Protein AF-A0A428KLB9-F1 (afdb_monomer)

Foldseek 3Di:
DDDDDDDDDDDDDDDPPPPPPPDDDDPDDPPPPPPPDAPQDPLQAKQAFDPALQNSCNQAQFKKWQFAFFPLADPPDPDPDDDFAPFKFAPDKDKFFAPDQDDQCQAQQNCVQPDQVPDDPVVNVVSVVLNVVSVCLRIDIGRADCKDWDFDDQDRHSRHTDTDIHHDRVVRHGWMKGFNAKWWFAPPDDLPDPDPVRTHHSVPHDDPVPDDLQQIKMWTFIQTPPPRGTMIGIDSGSNPPDPSITTPSSLVVCCVVAAQFKKFFPDQPPPDPQQQQWAFPPPRDGDHGGGPAIWHQNDWDFDRDRVDRGTFIWTWTDGPSTITTDGSNPCCCVPTMDTPVVVVVVVVVVVVVVVVVVVVVVVVVVVVVVVLVVQLVVLCVVPNDVLSNCQSVLHDDFFDFPVSNCSSPNAAPDKDWDDDVPWIWIWGHRDPFWIFIDIPRTTHDTTD

Radius of gyration: 44.48 Å; Cα contacts (8 Å, |Δi|>4): 722; chains: 1; bounding box: 132×69×136 Å

Solvent-accessible surface area (backbone atoms only — not comparable to full-atom values): 25918 Å² total; per-residue (Å²): 131,85,86,79,92,85,89,82,83,88,77,92,75,88,76,79,79,76,80,72,77,80,84,81,86,74,94,66,84,79,81,77,72,84,76,74,75,63,62,84,67,82,38,85,55,66,64,58,64,69,95,47,78,61,59,59,57,39,52,50,73,41,44,31,34,29,49,37,73,17,83,60,35,62,75,94,61,91,65,87,75,74,81,54,40,78,40,44,27,36,88,62,76,44,81,46,72,46,70,84,72,64,63,66,77,74,15,50,61,51,49,71,69,60,62,75,91,74,54,55,74,67,60,49,50,52,54,53,52,52,51,61,56,56,75,44,62,40,53,46,78,42,35,44,35,75,64,41,66,46,78,72,48,62,43,61,50,81,45,49,68,44,63,52,68,14,17,52,53,84,81,48,47,69,40,44,30,33,29,72,42,66,25,30,44,41,86,87,49,61,89,84,62,80,59,78,83,47,47,40,56,45,88,74,63,78,69,60,96,84,59,60,67,51,63,33,26,33,38,35,35,28,33,34,68,89,79,64,48,64,32,35,42,54,38,76,25,37,63,67,45,37,80,62,48,40,34,44,60,22,55,55,43,52,41,73,72,35,48,81,30,48,31,26,48,72,53,81,84,73,83,48,73,82,47,60,67,29,49,24,74,80,78,66,45,79,38,61,79,54,59,84,47,66,28,34,22,74,42,68,51,73,40,74,28,58,88,35,69,41,44,45,47,27,38,31,35,34,46,87,92,44,32,36,70,45,61,58,86,75,47,56,62,76,76,45,40,40,45,49,69,58,52,54,49,52,52,54,51,52,50,52,53,50,55,48,52,52,51,54,48,53,50,50,51,51,50,52,50,51,50,51,54,49,49,31,50,52,30,25,72,76,56,36,72,69,56,6,49,36,25,53,70,51,41,78,56,79,71,35,38,60,68,53,41,34,68,21,72,44,80,58,81,44,74,53,77,50,78,53,98,96,46,40,40,36,40,35,32,69,56,98,71,30,38,42,33,26,50,74,60,27,28,71,47,79,42,116

Sequence (448 aa):
MKKVLLILIALLNVGLMSLHAQIVVRENAVIERAISKPRQFDSLSNITLQRNLVDYKKYIGYKLFYLPKAKNYKPQFKSQNKEVIDFLFSKQTASITKGSKMPFEKTMSAQAFGNLKGLNPLHLAQYNEQRKLYEKVDKTQTNIYLPYFYHERTDEVDGRISGAIGTMPDSVFGKYFTILDIQGKDPQASYDDKSLDNYKSLESIDLNNGNDWQVLGLKLTLRNESNKDTLYWVVNQARSIGAPFFLVPYFEKQRSLYVNKNIMLKSNDVSVPQLENLIDVNTGAITKIKYGEVWTCSDISFVDSKDSYYLNGFYFLKNGDREVKLELNNGLVQDYFMLESDYKKQQAENKKKEEQRQKEQQEQEKKARQESVKFRSDCIAQWGQKMGSYIADGKVMLGMNKQMCTAAWGSPIAVNRTTVKGLTAEQWVYGWGTYLYFGNGTLNAIQD

Mean predicted aligned error: 13.16 Å

Organism: NCBI:txid334424

Secondary structure (DSSP, 8-state):
-----------------------PPPSS-------PPPPPP---S-S---SSGGGGGGGTTPEEEEPPBPSS---SS-------B-SEEEEEEEEEEPS-PPPGGGSHHHHTT--GGG--HHHHHHHHHHHHHHTTTTEEEEEESSEEEEEEEE-TTT-PEEEEEEE-GGGTTT-EEEEEEEEEEPTTS-TT---GGGEEEGGG----TT--GGGS-EEEEEEETTT--EEEEEES-GGG--TTEEEHHHHHHHHHHHTT-EEEES-S----HHHHSEEBTTT--EE-PPTT--EEEEEEEEE--SS-SB-EEEEEEEETTEEEEEETTSSHHHHHEEEHHHHHHHHHHHHHHHHHHHHHHHHHHHHHHHHHHHHHHHHHHHHHHHHHHHHHTT---TT-BHHHHHHHH-S-SEEEEEEETTEEEEEEEEETTEEEEEETTEEEEEE-

pLDDT: mean 86.33, std 15.49, range [29.78, 98.19]

Structure (mmCIF, N/CA/C/O backbone):
data_AF-A0A428KLB9-F1
#
_entry.id   AF-A0A428KLB9-F1
#
loop_
_atom_site.group_PDB
_atom_site.id
_atom_site.type_symbol
_atom_site.label_atom_id
_atom_site.label_alt_id
_atom_site.label_comp_id
_atom_site.label_asym_id
_atom_site.label_entity_id
_atom_site.label_seq_id
_atom_site.pdbx_PDB_ins_code
_atom_site.Cartn_x
_atom_site.Cartn_y
_atom_site.Cartn_z
_atom_site.occupancy
_atom_site.B_iso_or_equiv
_atom_site.auth_seq_id
_atom_site.auth_comp_id
_atom_site.auth_asym_id
_atom_site.auth_atom_id
_atom_site.pdbx_PDB_model_num
ATOM 1 N N . MET A 1 1 ? 86.973 -23.658 17.625 1.00 39.16 1 MET A N 1
ATOM 2 C CA . MET A 1 1 ? 86.028 -22.536 17.823 1.00 39.16 1 MET A CA 1
ATOM 3 C C . MET A 1 1 ? 84.702 -23.116 18.305 1.00 39.16 1 MET A C 1
ATOM 5 O O . MET A 1 1 ? 84.372 -24.218 17.898 1.00 39.16 1 MET A O 1
ATOM 9 N N . LYS A 1 2 ? 84.089 -22.442 19.288 1.00 31.70 2 LYS A N 1
ATOM 10 C CA . LYS A 1 2 ? 83.033 -22.858 20.251 1.00 31.70 2 LYS A CA 1
ATOM 11 C C . LYS A 1 2 ? 81.955 -23.803 19.662 1.00 31.70 2 LYS A C 1
ATOM 13 O O . LYS A 1 2 ? 81.466 -23.523 18.579 1.00 31.70 2 LYS A O 1
ATOM 18 N N . LYS A 1 3 ? 81.702 -24.996 20.240 1.00 35.50 3 LYS A N 1
ATOM 19 C CA . LYS A 1 3 ? 80.874 -25.324 21.446 1.00 35.50 3 LYS A CA 1
ATOM 20 C C . LYS A 1 3 ? 79.413 -24.834 21.302 1.00 35.50 3 LYS A C 1
ATOM 22 O O . LYS A 1 3 ? 79.244 -23.700 20.897 1.00 35.50 3 LYS A O 1
ATOM 27 N N . VAL A 1 4 ? 78.325 -25.510 21.687 1.00 35.28 4 VAL A N 1
ATOM 28 C CA . VAL A 1 4 ? 78.037 -26.793 22.356 1.00 35.28 4 VAL A CA 1
ATOM 29 C C . VAL A 1 4 ? 76.514 -27.042 22.225 1.00 35.28 4 VAL A C 1
ATOM 31 O O . VAL A 1 4 ? 75.730 -26.102 22.161 1.00 35.28 4 VAL A O 1
ATOM 34 N N . LEU A 1 5 ? 76.163 -28.326 22.189 1.00 34.72 5 LEU A N 1
ATOM 35 C CA . LEU A 1 5 ? 74.910 -29.026 22.515 1.00 34.72 5 LEU A CA 1
ATOM 36 C C . LEU A 1 5 ? 73.988 -28.378 23.590 1.00 34.72 5 LEU A C 1
ATOM 38 O O . LEU A 1 5 ? 74.495 -27.960 24.622 1.00 34.72 5 LEU A O 1
ATOM 42 N N . LEU A 1 6 ? 72.655 -28.418 23.416 1.00 31.17 6 LEU A N 1
ATOM 43 C CA . LEU A 1 6 ? 71.660 -29.106 24.285 1.00 31.17 6 LEU A CA 1
ATOM 44 C C . LEU A 1 6 ? 70.235 -28.527 24.174 1.00 31.17 6 LEU A C 1
ATOM 46 O O . LEU A 1 6 ? 70.003 -27.324 24.191 1.00 31.17 6 LEU A O 1
ATOM 50 N N . ILE A 1 7 ? 69.295 -29.466 24.110 1.00 42.59 7 ILE A N 1
ATOM 51 C CA . ILE A 1 7 ? 67.833 -29.351 24.165 1.00 42.59 7 ILE A CA 1
ATOM 52 C C . ILE A 1 7 ? 67.384 -29.071 25.611 1.00 42.59 7 ILE A C 1
ATOM 54 O O . ILE A 1 7 ? 67.919 -29.726 26.500 1.00 42.59 7 ILE A O 1
ATOM 58 N N . LEU A 1 8 ? 66.365 -28.218 25.835 1.00 29.78 8 LEU A N 1
ATOM 59 C CA . LEU A 1 8 ? 65.253 -28.470 26.782 1.00 29.78 8 LEU A CA 1
ATOM 60 C C . LEU A 1 8 ? 64.141 -27.380 26.744 1.00 29.78 8 LEU A C 1
ATOM 62 O O . LEU A 1 8 ? 64.402 -26.205 26.958 1.00 29.78 8 LEU A O 1
ATOM 66 N N . ILE A 1 9 ? 62.908 -27.849 26.507 1.00 34.41 9 ILE A N 1
ATOM 67 C CA . ILE A 1 9 ? 61.607 -27.560 27.163 1.00 34.41 9 ILE A CA 1
ATOM 68 C C . ILE A 1 9 ? 61.079 -26.107 27.313 1.00 34.41 9 ILE A C 1
ATOM 70 O O . ILE A 1 9 ? 61.600 -25.291 28.058 1.00 34.41 9 ILE A O 1
ATOM 74 N N . ALA A 1 10 ? 59.926 -25.907 26.651 1.00 39.59 10 ALA A N 1
ATOM 75 C CA . ALA A 1 10 ? 58.714 -25.135 26.974 1.00 39.59 10 ALA A CA 1
ATOM 76 C C . ALA A 1 10 ? 58.768 -23.927 27.929 1.00 39.59 10 ALA A C 1
ATOM 78 O O . ALA A 1 10 ? 59.089 -24.071 29.100 1.00 39.59 10 ALA A O 1
ATOM 79 N N . LEU A 1 11 ? 58.192 -22.806 27.469 1.00 34.50 11 LEU A N 1
ATOM 80 C CA . LEU A 1 11 ? 57.274 -21.966 28.249 1.00 34.50 11 LEU A CA 1
ATOM 81 C C . LEU A 1 11 ? 56.401 -21.129 27.297 1.00 34.50 11 LEU A C 1
ATOM 83 O O . LEU A 1 11 ? 56.903 -20.385 26.455 1.00 34.50 11 LEU A O 1
ATOM 87 N N . LEU A 1 12 ? 55.081 -21.282 27.440 1.00 39.97 12 LEU A N 1
ATOM 88 C CA . LEU A 1 12 ? 54.068 -20.362 26.929 1.00 39.97 12 LEU A CA 1
ATOM 89 C C . LEU A 1 12 ? 54.429 -18.927 27.331 1.00 39.97 12 LEU A C 1
ATOM 91 O O . LEU A 1 12 ? 54.597 -18.652 28.516 1.00 39.97 12 LEU A O 1
ATOM 95 N N . ASN A 1 13 ? 54.413 -17.999 26.378 1.00 36.53 13 ASN A N 1
ATOM 96 C CA . ASN A 1 13 ? 54.058 -16.617 26.673 1.00 36.53 13 ASN A CA 1
ATOM 97 C C . ASN A 1 13 ? 53.230 -16.049 25.523 1.00 36.53 13 ASN A C 1
ATOM 99 O O . ASN A 1 13 ? 53.728 -15.696 24.456 1.00 36.53 13 ASN A O 1
ATOM 103 N N . VAL A 1 14 ? 51.924 -16.013 25.778 1.00 39.66 14 VAL A N 1
ATOM 104 C CA . VAL A 1 14 ? 50.926 -15.256 25.033 1.00 39.66 14 VAL A CA 1
ATOM 105 C C . VAL A 1 14 ? 51.262 -13.777 25.219 1.00 39.66 14 VAL A C 1
ATOM 107 O O . VAL A 1 14 ? 50.916 -13.169 26.226 1.00 39.66 14 VAL A O 1
ATOM 110 N N . GLY A 1 15 ? 51.976 -13.199 24.257 1.00 37.66 15 GLY A N 1
ATOM 111 C CA . GLY A 1 15 ? 52.127 -11.755 24.145 1.00 37.66 15 GLY A CA 1
ATOM 112 C C . GLY A 1 15 ? 50.876 -11.172 23.501 1.00 37.66 15 GLY A C 1
ATOM 113 O O . GLY A 1 15 ? 50.785 -11.117 22.276 1.00 37.66 15 GLY A O 1
ATOM 114 N N . LEU A 1 16 ? 49.907 -10.762 24.323 1.00 38.34 16 LEU A N 1
ATOM 115 C CA . LEU A 1 16 ? 48.816 -9.884 23.908 1.00 38.34 16 LEU A CA 1
ATOM 116 C C . LEU A 1 16 ? 49.411 -8.617 23.275 1.00 38.34 16 LEU A C 1
ATOM 118 O O . LEU A 1 16 ? 49.907 -7.743 23.983 1.00 38.34 16 LEU A O 1
ATOM 122 N N . MET A 1 17 ? 49.333 -8.486 21.950 1.00 40.19 17 MET A N 1
ATOM 123 C CA . MET A 1 17 ? 49.441 -7.174 21.320 1.00 40.19 17 MET A CA 1
ATOM 124 C C . MET A 1 17 ? 48.123 -6.446 21.571 1.00 40.19 17 MET A C 1
ATOM 126 O O . MET A 1 17 ? 47.130 -6.653 20.874 1.00 40.19 17 MET A O 1
ATOM 130 N N . SER A 1 18 ? 48.095 -5.624 22.615 1.00 46.09 18 SER A N 1
ATOM 131 C CA . SER A 1 18 ? 47.037 -4.647 22.816 1.00 46.09 18 SER A CA 1
ATOM 132 C C . SER A 1 18 ? 47.069 -3.651 21.656 1.00 46.09 18 SER A C 1
ATOM 134 O O . SER A 1 18 ? 47.930 -2.773 21.570 1.00 46.09 18 SER A O 1
ATOM 136 N N . LEU A 1 19 ? 46.105 -3.804 20.747 1.00 43.16 19 LEU A N 1
ATOM 137 C CA . LEU A 1 19 ? 45.631 -2.739 19.869 1.00 43.16 19 LEU A CA 1
ATOM 138 C C . LEU A 1 19 ? 45.144 -1.598 20.768 1.00 43.16 19 LEU A C 1
ATOM 140 O O . LEU A 1 19 ? 43.981 -1.550 21.162 1.00 43.16 19 LEU A O 1
ATOM 144 N N . HIS A 1 20 ? 46.050 -0.704 21.153 1.00 42.38 20 HIS A N 1
ATOM 145 C CA . HIS A 1 20 ? 45.664 0.547 21.779 1.00 42.38 20 HIS A CA 1
ATOM 146 C C . HIS A 1 20 ? 44.926 1.356 20.715 1.00 42.38 20 HIS A C 1
ATOM 148 O O . HIS A 1 20 ? 45.526 1.823 19.747 1.00 42.38 20 HIS A O 1
ATOM 154 N N . ALA A 1 21 ? 43.608 1.474 20.870 1.00 38.72 21 ALA A N 1
ATOM 155 C CA . ALA A 1 21 ? 42.809 2.413 20.104 1.00 38.72 21 ALA A CA 1
ATOM 156 C C . ALA A 1 21 ? 43.386 3.814 20.341 1.00 38.72 21 ALA A C 1
ATOM 158 O O . ALA A 1 21 ? 43.350 4.333 21.456 1.00 38.72 21 ALA A O 1
ATOM 159 N N . GLN A 1 22 ? 43.977 4.403 19.306 1.00 49.06 22 GLN A N 1
ATOM 160 C CA . GLN A 1 22 ? 44.490 5.761 19.381 1.00 49.06 22 GLN A CA 1
ATOM 161 C C . GLN A 1 22 ? 43.284 6.706 19.471 1.00 49.06 22 GLN A C 1
ATOM 163 O O . GLN A 1 22 ? 42.486 6.800 18.538 1.00 49.06 22 GLN A O 1
ATOM 168 N N . ILE A 1 23 ? 43.108 7.359 20.621 1.00 45.25 23 ILE A N 1
ATOM 169 C CA . ILE A 1 23 ? 42.048 8.350 20.820 1.00 45.25 23 ILE A CA 1
ATOM 170 C C . ILE A 1 23 ? 42.456 9.613 20.058 1.00 45.25 23 ILE A C 1
ATOM 172 O O . ILE A 1 23 ? 43.438 10.264 20.406 1.00 45.25 23 ILE A O 1
ATOM 176 N N . VAL A 1 24 ? 41.707 9.954 19.009 1.00 52.72 24 VAL A N 1
ATOM 177 C CA . VAL A 1 24 ? 41.862 11.213 18.270 1.00 52.72 24 VAL A CA 1
ATOM 178 C C . VAL A 1 24 ? 40.862 12.221 18.830 1.00 52.72 24 VAL A C 1
ATOM 180 O O . VAL A 1 24 ? 39.653 12.014 18.733 1.00 52.72 24 VAL A O 1
ATOM 183 N N . VAL A 1 25 ? 41.358 13.319 19.401 1.00 53.34 25 VAL A N 1
ATOM 184 C CA . VAL A 1 25 ? 40.534 14.455 19.841 1.00 53.34 25 VAL A CA 1
ATOM 185 C C . VAL A 1 25 ? 40.348 15.403 18.653 1.00 53.34 25 VAL A C 1
ATOM 187 O O . VAL A 1 25 ? 41.323 15.782 18.010 1.00 53.34 25 VAL A O 1
ATOM 190 N N . ARG A 1 26 ? 39.100 15.763 18.323 1.00 53.84 26 ARG A N 1
ATOM 191 C CA . ARG A 1 26 ? 38.783 16.766 17.289 1.00 53.84 26 ARG A CA 1
ATOM 192 C C . ARG A 1 26 ? 38.510 18.120 17.948 1.00 53.84 26 ARG A C 1
ATOM 194 O O . ARG A 1 26 ? 37.741 18.175 18.899 1.00 53.84 26 ARG A O 1
ATOM 201 N N . GLU A 1 27 ? 39.081 19.195 17.404 1.00 52.00 27 GLU A N 1
ATOM 202 C CA . GLU A 1 27 ? 38.897 20.575 17.901 1.00 52.00 27 GLU A CA 1
ATOM 203 C C . GLU A 1 27 ? 37.608 21.255 17.404 1.00 52.00 27 GLU A C 1
ATOM 205 O O . GLU A 1 27 ? 37.205 22.286 17.936 1.00 52.00 27 GLU A O 1
ATOM 210 N N . ASN A 1 28 ? 36.916 20.672 16.420 1.00 46.84 28 ASN A N 1
ATOM 211 C CA . ASN A 1 28 ? 35.683 21.243 15.877 1.00 46.84 28 ASN A CA 1
ATOM 212 C C . ASN A 1 28 ? 34.444 20.601 16.508 1.00 46.84 28 ASN A C 1
ATOM 214 O O . ASN A 1 28 ? 34.331 19.372 16.546 1.00 46.84 28 ASN A O 1
ATOM 218 N N . ALA A 1 29 ? 33.489 21.435 16.930 1.00 46.44 29 ALA A N 1
ATOM 219 C CA . ALA A 1 29 ? 32.186 20.988 17.407 1.00 46.44 29 ALA A CA 1
ATOM 220 C C . ALA A 1 29 ? 31.483 20.154 16.325 1.00 46.44 29 ALA A C 1
ATOM 222 O O . ALA A 1 29 ? 31.222 20.627 15.215 1.00 46.44 29 ALA A O 1
ATOM 223 N N . VAL A 1 30 ? 31.177 18.898 16.649 1.00 40.97 30 VAL A N 1
ATOM 224 C CA . VAL A 1 30 ? 30.311 18.062 15.820 1.00 40.97 30 VAL A CA 1
ATOM 225 C C . VAL A 1 30 ? 28.909 18.648 15.935 1.00 40.97 30 VAL A C 1
ATOM 227 O O . VAL A 1 30 ? 28.274 18.555 16.982 1.00 40.97 30 VAL A O 1
ATOM 230 N N . ILE A 1 31 ? 28.418 19.274 14.865 1.00 45.38 31 ILE A N 1
ATOM 231 C CA . ILE A 1 31 ? 26.988 19.558 14.744 1.00 45.38 31 ILE A CA 1
ATOM 232 C C . ILE A 1 31 ? 26.317 18.204 14.503 1.00 45.38 31 ILE A C 1
ATOM 234 O O . ILE A 1 31 ? 26.186 17.755 13.363 1.00 45.38 31 ILE A O 1
ATOM 238 N N . GLU A 1 32 ? 25.945 17.515 15.580 1.00 38.75 32 GLU A N 1
ATOM 239 C CA . GLU A 1 32 ? 25.127 16.309 15.510 1.00 38.75 32 GLU A CA 1
ATOM 240 C C . GLU A 1 32 ? 23.729 16.711 15.032 1.00 38.75 32 GLU A C 1
ATOM 242 O O . GLU A 1 32 ? 22.836 17.038 15.813 1.00 38.75 32 GLU A O 1
ATOM 247 N N . ARG A 1 33 ? 23.517 16.719 13.711 1.00 45.81 33 ARG A N 1
ATOM 248 C CA . ARG A 1 33 ? 22.153 16.662 13.182 1.00 45.81 33 ARG A CA 1
ATOM 249 C C . ARG A 1 33 ? 21.568 15.342 13.667 1.00 45.81 33 ARG A C 1
ATOM 251 O O . ARG A 1 33 ? 22.125 14.291 13.363 1.00 45.81 33 ARG A O 1
ATOM 258 N N . ALA A 1 34 ? 20.475 15.395 14.424 1.00 33.78 34 ALA A N 1
ATOM 259 C CA . ALA A 1 34 ? 19.788 14.205 14.906 1.00 33.78 34 ALA A CA 1
ATOM 260 C C . ALA A 1 34 ? 19.385 13.323 13.712 1.00 33.78 34 ALA A C 1
ATOM 262 O O . ALA A 1 34 ? 18.406 13.597 13.019 1.00 33.78 34 ALA A O 1
ATOM 263 N N . ILE A 1 35 ? 20.161 12.271 13.444 1.00 43.59 35 ILE A N 1
ATOM 264 C CA . ILE A 1 35 ? 19.816 11.265 12.443 1.00 43.59 35 ILE A CA 1
ATOM 265 C C . ILE A 1 35 ? 18.713 10.422 13.074 1.00 43.59 35 ILE A C 1
ATOM 267 O O . ILE A 1 35 ? 18.973 9.551 13.905 1.00 43.59 35 ILE A O 1
ATOM 271 N N . SER A 1 36 ? 17.457 10.699 12.723 1.00 47.25 36 SER A N 1
ATOM 272 C CA . SER A 1 36 ? 16.347 9.866 13.171 1.00 47.25 36 SER A CA 1
ATOM 273 C C . SER A 1 36 ? 16.550 8.452 12.633 1.00 47.25 36 SER A C 1
ATOM 275 O O . SER A 1 36 ? 16.559 8.247 11.416 1.00 47.25 36 SER A O 1
ATOM 277 N N . LYS A 1 37 ? 16.699 7.466 13.525 1.00 43.16 37 LYS A N 1
ATOM 278 C CA . LYS A 1 37 ? 16.684 6.053 13.134 1.00 43.16 37 LYS A CA 1
ATOM 279 C C . LYS A 1 37 ? 15.385 5.802 12.357 1.00 43.16 37 LYS A C 1
ATOM 281 O O . LYS A 1 37 ? 14.318 6.120 12.893 1.00 43.16 37 LYS A O 1
ATOM 286 N N . PRO A 1 38 ? 15.439 5.272 11.121 1.00 53.47 38 PRO A N 1
ATOM 287 C CA . PRO A 1 38 ? 14.228 5.017 10.357 1.00 53.47 38 PRO A CA 1
ATOM 288 C C . PRO A 1 38 ? 13.305 4.119 11.183 1.00 53.47 38 PRO A C 1
ATOM 290 O O . PRO A 1 38 ? 13.749 3.119 11.759 1.00 53.47 38 PRO A O 1
ATOM 293 N N . ARG A 1 39 ? 12.031 4.516 11.302 1.00 57.22 39 ARG A N 1
ATOM 294 C CA . ARG A 1 39 ? 11.020 3.722 12.011 1.00 57.22 39 ARG A CA 1
ATOM 295 C C . ARG A 1 39 ? 11.004 2.319 11.409 1.00 57.22 39 ARG A C 1
ATOM 297 O O . ARG A 1 39 ? 11.022 2.180 10.187 1.00 57.22 39 ARG A O 1
ATOM 304 N N . GLN A 1 40 ? 10.971 1.294 12.261 1.00 62.00 40 GLN A N 1
ATOM 305 C CA . GLN A 1 40 ? 10.841 -0.086 11.803 1.00 62.00 40 GLN A CA 1
ATOM 306 C C . GLN A 1 40 ? 9.573 -0.194 10.952 1.00 62.00 40 GLN A C 1
ATOM 308 O O . GLN A 1 40 ? 8.485 0.168 11.397 1.00 62.00 40 GLN A O 1
ATOM 313 N N . PHE A 1 41 ? 9.733 -0.623 9.705 1.00 71.00 41 PHE A N 1
ATOM 314 C CA . PHE A 1 41 ? 8.637 -0.696 8.758 1.00 71.00 41 PHE A CA 1
ATOM 315 C C . PHE A 1 41 ? 7.715 -1.871 9.112 1.00 71.00 41 PHE A C 1
ATOM 317 O O . PHE A 1 41 ? 8.123 -3.031 9.079 1.00 71.00 41 PHE A O 1
ATOM 324 N N . ASP A 1 42 ? 6.464 -1.569 9.453 1.00 70.19 42 ASP A N 1
ATOM 325 C CA . ASP A 1 42 ? 5.454 -2.548 9.881 1.00 70.19 42 ASP A CA 1
ATOM 326 C C . ASP A 1 42 ? 4.889 -3.408 8.735 1.00 70.19 42 ASP A C 1
ATOM 328 O O . ASP A 1 42 ? 4.131 -4.350 8.978 1.00 70.19 42 ASP A O 1
ATOM 332 N N . SER A 1 43 ? 5.288 -3.116 7.490 1.00 77.81 43 SER A N 1
ATOM 333 C CA . SER A 1 43 ? 4.827 -3.800 6.279 1.00 77.81 43 SER A CA 1
ATOM 334 C C . SER A 1 43 ? 3.305 -3.812 6.127 1.00 77.81 43 SER A C 1
ATOM 336 O O . SER A 1 43 ? 2.748 -4.741 5.546 1.00 77.81 43 SER A O 1
ATOM 338 N N . LEU A 1 44 ? 2.622 -2.780 6.638 1.00 77.50 44 LEU A N 1
ATOM 339 C CA . LEU A 1 44 ? 1.169 -2.624 6.505 1.00 77.50 44 LEU A CA 1
ATOM 340 C C . LEU A 1 44 ? 0.745 -1.866 5.243 1.00 77.50 44 LEU A C 1
ATOM 342 O O . LEU A 1 44 ? -0.440 -1.819 4.931 1.00 77.50 44 LEU A O 1
ATOM 346 N N . SER A 1 45 ? 1.695 -1.303 4.500 1.00 84.75 45 SER A N 1
ATOM 347 C CA . SER A 1 45 ? 1.459 -0.615 3.226 1.00 84.75 45 SER A CA 1
ATOM 348 C C . SER A 1 45 ? 2.460 -1.077 2.174 1.00 84.75 45 SER A C 1
ATOM 350 O O . SER A 1 45 ? 3.537 -1.565 2.507 1.00 84.75 45 SER A O 1
ATOM 352 N N . ASN A 1 46 ? 2.120 -0.916 0.898 1.00 89.62 46 ASN A N 1
ATOM 353 C CA . ASN A 1 46 ? 3.077 -1.082 -0.192 1.00 89.62 46 ASN A CA 1
ATOM 354 C C . ASN A 1 46 ? 4.124 0.067 -0.179 1.00 89.62 46 ASN A C 1
ATOM 356 O O . ASN A 1 46 ? 4.180 0.889 0.744 1.00 89.62 46 ASN A O 1
ATOM 360 N N . ILE A 1 47 ? 4.979 0.153 -1.199 1.00 90.56 47 ILE A N 1
ATOM 361 C CA . ILE A 1 47 ? 5.743 1.373 -1.465 1.00 90.56 47 ILE A CA 1
ATOM 362 C C . ILE A 1 47 ? 4.793 2.449 -2.011 1.00 90.56 47 ILE A C 1
ATOM 364 O O . ILE A 1 47 ? 4.187 2.275 -3.065 1.00 90.56 47 ILE A O 1
ATOM 368 N N . THR A 1 48 ? 4.603 3.530 -1.254 1.00 90.75 48 THR A N 1
ATOM 369 C CA . THR A 1 48 ? 3.641 4.600 -1.572 1.00 90.75 48 THR A CA 1
ATOM 370 C C . THR A 1 48 ? 4.232 5.967 -1.257 1.00 90.75 48 THR A C 1
ATOM 372 O O . THR A 1 48 ? 5.326 6.071 -0.693 1.00 90.75 48 THR A O 1
ATOM 375 N N . LEU A 1 49 ? 3.468 7.022 -1.538 1.00 92.00 49 LEU A N 1
ATOM 376 C CA . LEU A 1 49 ? 3.760 8.356 -1.035 1.00 92.00 49 LEU A CA 1
ATOM 377 C C . LEU A 1 49 ? 3.861 8.362 0.500 1.00 92.00 49 LEU A C 1
ATOM 379 O O . LEU A 1 49 ? 3.022 7.771 1.183 1.00 92.00 49 LEU A O 1
ATOM 383 N N . GLN A 1 50 ? 4.898 9.010 1.029 1.00 90.75 50 GLN A N 1
ATOM 384 C CA . GLN A 1 50 ? 5.129 9.147 2.470 1.00 90.75 50 GLN A CA 1
ATOM 385 C C . GLN A 1 50 ? 4.551 10.442 3.050 1.00 90.75 50 GLN A C 1
ATOM 387 O O . GLN A 1 50 ? 3.909 11.217 2.357 1.00 90.75 50 GLN A O 1
ATOM 392 N N . ARG A 1 51 ? 4.726 10.676 4.354 1.00 88.19 51 ARG A N 1
ATOM 393 C CA . ARG A 1 51 ? 4.395 11.979 4.958 1.00 88.19 51 ARG A CA 1
ATOM 394 C C . ARG A 1 51 ? 5.570 12.944 4.878 1.00 88.19 51 ARG A C 1
ATOM 396 O O . ARG A 1 51 ? 5.359 14.129 4.655 1.00 88.19 51 ARG A O 1
ATOM 403 N N . ASN A 1 52 ? 6.787 12.422 5.030 1.00 88.81 52 ASN A N 1
ATOM 404 C CA . ASN A 1 52 ? 8.025 13.178 4.909 1.00 88.81 52 ASN A CA 1
ATOM 405 C C . ASN A 1 52 ? 8.983 12.482 3.943 1.00 88.81 52 ASN A C 1
ATOM 407 O O . ASN A 1 52 ? 8.992 11.255 3.828 1.00 88.81 52 ASN A O 1
ATOM 411 N N . LEU A 1 53 ? 9.858 13.264 3.314 1.00 89.56 53 LEU A N 1
ATOM 412 C CA . LEU A 1 53 ? 10.854 12.762 2.370 1.00 89.56 53 LEU A CA 1
ATOM 413 C C . LEU A 1 53 ? 11.793 11.708 2.989 1.00 89.56 53 LEU A C 1
ATOM 415 O O . LEU A 1 53 ? 12.077 10.687 2.372 1.00 89.56 53 LEU A O 1
ATOM 419 N N . VAL A 1 54 ? 12.253 11.907 4.226 1.00 90.88 54 VAL A N 1
ATOM 420 C CA . VAL A 1 54 ? 13.191 10.975 4.885 1.00 90.88 54 VAL A CA 1
ATOM 421 C C . VAL A 1 54 ? 12.534 9.626 5.221 1.00 90.88 54 VAL A C 1
ATOM 423 O O . VAL A 1 54 ? 13.224 8.608 5.297 1.00 90.88 54 VAL A O 1
ATOM 426 N N . ASP A 1 55 ? 11.202 9.566 5.331 1.00 91.12 55 ASP A N 1
ATOM 427 C CA . ASP A 1 55 ? 10.480 8.337 5.690 1.00 91.12 55 ASP A CA 1
ATOM 428 C C . ASP A 1 55 ? 10.629 7.235 4.630 1.00 91.12 55 ASP A C 1
ATOM 430 O O . ASP A 1 55 ? 10.475 6.057 4.955 1.00 91.12 55 ASP A O 1
ATOM 434 N N . TYR A 1 56 ? 11.000 7.569 3.385 1.00 92.19 56 TYR A N 1
ATOM 435 C CA . TYR A 1 56 ? 11.315 6.564 2.364 1.00 92.19 56 TYR A CA 1
ATOM 436 C C . TYR A 1 56 ? 12.431 5.609 2.803 1.00 92.19 56 TYR A C 1
ATOM 438 O O . TYR A 1 56 ? 12.405 4.437 2.428 1.00 92.19 56 TYR A O 1
ATOM 446 N N . LYS A 1 57 ? 13.363 6.044 3.664 1.00 92.19 57 LYS A N 1
ATOM 447 C CA . LYS A 1 57 ? 14.452 5.189 4.169 1.00 92.19 57 LYS A CA 1
ATOM 448 C C . LYS A 1 57 ? 13.971 3.935 4.889 1.00 92.19 57 LYS A C 1
ATOM 450 O O . LYS A 1 57 ? 14.711 2.956 4.936 1.00 92.19 57 LYS A O 1
ATOM 455 N N . LYS A 1 58 ? 12.731 3.918 5.390 1.00 91.00 58 LYS A N 1
ATOM 456 C CA . LYS A 1 58 ? 12.123 2.723 5.992 1.00 91.00 58 LYS A CA 1
ATOM 457 C C . LYS A 1 58 ? 12.074 1.527 5.030 1.00 91.00 58 LYS A C 1
ATOM 459 O O . LYS A 1 58 ? 11.956 0.402 5.491 1.00 91.00 58 LYS A O 1
ATOM 464 N N . TYR A 1 59 ? 12.145 1.759 3.716 1.00 93.00 59 TYR A N 1
ATOM 465 C CA . TYR A 1 59 ? 12.108 0.708 2.699 1.00 93.00 59 TYR A CA 1
ATOM 466 C C . TYR A 1 59 ? 13.481 0.071 2.411 1.00 93.00 59 TYR A C 1
ATOM 468 O O . TYR A 1 59 ? 13.540 -0.975 1.764 1.00 93.00 59 TYR A O 1
ATOM 476 N N . ILE A 1 60 ? 14.585 0.662 2.885 1.00 94.31 60 ILE A N 1
ATOM 477 C CA . ILE A 1 60 ? 15.940 0.134 2.664 1.00 94.31 60 ILE A CA 1
ATOM 478 C C . ILE A 1 60 ? 16.078 -1.258 3.299 1.00 94.31 60 ILE A C 1
ATOM 480 O O . ILE A 1 60 ? 15.642 -1.498 4.421 1.00 94.31 60 ILE A O 1
ATOM 484 N N . GLY A 1 61 ? 16.694 -2.183 2.564 1.00 93.12 61 GLY A N 1
ATOM 485 C CA . GLY A 1 61 ? 16.878 -3.583 2.945 1.00 93.12 61 GLY A CA 1
ATOM 486 C C . GLY A 1 61 ? 15.739 -4.508 2.513 1.00 93.12 61 GLY A C 1
ATOM 487 O O . GLY A 1 61 ? 15.935 -5.724 2.456 1.00 93.12 61 GLY A O 1
ATOM 488 N N . TYR A 1 62 ? 14.572 -3.971 2.147 1.00 94.25 62 TYR A N 1
ATOM 489 C CA . TYR A 1 62 ? 13.438 -4.783 1.714 1.00 94.25 62 TYR A CA 1
ATOM 490 C C . TYR A 1 62 ? 13.475 -5.115 0.221 1.00 94.25 62 TYR A C 1
ATOM 492 O O . TYR A 1 62 ? 14.094 -4.427 -0.595 1.00 94.25 62 TYR A O 1
ATOM 500 N N . LYS A 1 63 ? 12.807 -6.220 -0.129 1.00 96.00 63 LYS A N 1
ATOM 501 C CA . LYS A 1 63 ? 12.687 -6.706 -1.504 1.00 96.00 63 LYS A CA 1
ATOM 502 C C . LYS A 1 63 ? 11.474 -6.091 -2.197 1.00 96.00 63 LYS A C 1
ATOM 504 O O . LYS A 1 63 ? 10.375 -6.061 -1.646 1.00 96.00 63 LYS A O 1
ATOM 509 N N . LEU A 1 64 ? 11.683 -5.680 -3.435 1.00 97.44 64 LEU A N 1
ATOM 510 C CA . LEU A 1 64 ? 10.680 -5.339 -4.424 1.00 97.44 64 LEU A CA 1
ATOM 511 C C . LEU A 1 64 ? 10.529 -6.497 -5.413 1.00 97.44 64 LEU A C 1
ATOM 513 O O . LEU A 1 64 ? 11.494 -7.193 -5.729 1.00 97.44 64 LEU A O 1
ATOM 517 N N . PHE A 1 65 ? 9.321 -6.669 -5.920 1.00 97.25 65 PHE A N 1
ATOM 518 C CA . PHE A 1 65 ? 8.964 -7.556 -7.015 1.00 97.25 65 PHE A CA 1
ATOM 519 C C . PHE A 1 65 ? 8.531 -6.697 -8.202 1.00 97.25 65 PHE A C 1
ATOM 521 O O . PHE A 1 65 ? 7.664 -5.838 -8.049 1.00 97.25 65 PHE A O 1
ATOM 528 N N . TYR A 1 66 ? 9.149 -6.888 -9.365 1.00 95.94 66 TYR A N 1
ATOM 529 C CA . TYR A 1 66 ? 8.752 -6.190 -10.586 1.00 95.94 66 TYR A CA 1
ATOM 530 C C . TYR A 1 66 ? 7.554 -6.910 -11.206 1.00 95.94 66 TYR A C 1
ATOM 532 O O . TYR A 1 66 ? 7.673 -8.055 -11.655 1.00 95.94 66 TYR A O 1
ATOM 540 N N . LEU A 1 67 ? 6.400 -6.244 -11.233 1.00 94.50 67 LEU A N 1
ATOM 541 C CA . LEU A 1 67 ? 5.144 -6.850 -11.661 1.00 94.50 67 LEU A CA 1
ATOM 542 C C . LEU A 1 67 ? 5.205 -7.295 -13.133 1.00 94.50 67 LEU A C 1
ATOM 544 O O . LEU A 1 67 ? 5.611 -6.511 -13.994 1.00 94.50 67 LEU A O 1
ATOM 548 N N . PRO A 1 68 ? 4.788 -8.534 -13.453 1.00 93.88 68 PRO A N 1
ATOM 549 C CA . PRO A 1 68 ? 4.617 -8.965 -14.834 1.00 93.88 68 PRO A CA 1
ATOM 550 C C . PRO A 1 68 ? 3.544 -8.154 -15.568 1.00 93.88 68 PRO A C 1
ATOM 552 O O . PRO A 1 68 ? 2.609 -7.627 -14.955 1.00 93.88 68 PRO A O 1
ATOM 555 N N . LYS A 1 69 ? 3.651 -8.115 -16.898 1.00 91.12 69 LYS A N 1
ATOM 556 C CA 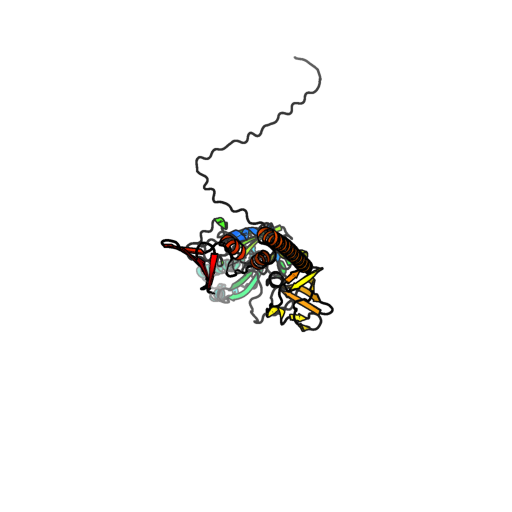. LYS A 1 69 ? 2.607 -7.586 -17.778 1.00 91.12 69 LYS A CA 1
ATOM 557 C C . LYS A 1 69 ? 1.331 -8.431 -17.692 1.00 91.12 69 LYS A C 1
ATOM 559 O O . LYS A 1 69 ? 1.393 -9.662 -17.693 1.00 91.12 69 LYS A O 1
ATOM 564 N N . ALA A 1 70 ? 0.183 -7.764 -17.663 1.00 91.19 70 ALA A N 1
ATOM 565 C CA . ALA A 1 70 ? -1.126 -8.388 -17.811 1.00 91.19 70 ALA A CA 1
ATOM 566 C C . ALA A 1 70 ? -1.328 -8.856 -19.263 1.00 91.19 70 ALA A C 1
ATOM 568 O O . ALA A 1 70 ? -1.147 -8.078 -20.202 1.00 91.19 70 ALA A O 1
ATOM 569 N N . LYS A 1 71 ? -1.693 -10.127 -19.476 1.00 90.31 71 LYS A N 1
ATOM 570 C CA . LYS A 1 71 ? -1.857 -10.688 -20.831 1.00 90.31 71 LYS A CA 1
ATOM 571 C C . LYS A 1 71 ? -3.145 -10.197 -21.481 1.00 90.31 71 LYS A C 1
ATOM 573 O O . LYS A 1 71 ? -3.214 -10.097 -22.704 1.00 90.31 71 LYS A O 1
ATOM 578 N N . ASN A 1 72 ? -4.156 -9.890 -20.670 1.00 87.06 72 ASN A N 1
ATOM 579 C CA . ASN A 1 72 ? -5.471 -9.466 -21.142 1.00 87.06 72 ASN A CA 1
ATOM 580 C C . ASN A 1 72 ? -5.584 -7.948 -21.340 1.00 87.06 72 ASN A C 1
ATOM 582 O O . ASN A 1 72 ? -6.593 -7.483 -21.878 1.00 87.06 72 ASN A O 1
ATOM 586 N N . TYR A 1 73 ? -4.568 -7.177 -20.942 1.00 86.81 73 TYR A N 1
ATOM 587 C CA . TYR A 1 73 ? -4.529 -5.735 -21.155 1.00 86.81 73 TYR A CA 1
ATOM 588 C C . TYR A 1 73 ? -4.407 -5.403 -22.642 1.00 86.81 73 TYR A C 1
ATOM 590 O O . TYR A 1 73 ? -3.496 -5.859 -23.336 1.00 86.81 73 TYR A O 1
ATOM 598 N N . LYS A 1 74 ? -5.320 -4.559 -23.128 1.00 83.38 74 LYS A N 1
ATOM 599 C CA . LYS A 1 74 ? -5.268 -3.999 -24.479 1.00 83.38 74 LYS A CA 1
ATOM 600 C C . LYS A 1 74 ? -5.272 -2.476 -24.364 1.00 83.38 74 LYS A C 1
ATOM 602 O O . LYS A 1 74 ? -6.253 -1.931 -23.858 1.00 83.38 74 LYS A O 1
ATOM 607 N N . PRO A 1 75 ? -4.216 -1.776 -24.814 1.00 78.31 75 PRO A N 1
ATOM 608 C CA . PRO A 1 75 ? -4.185 -0.324 -24.741 1.00 78.31 75 PRO A CA 1
ATOM 609 C C . PRO A 1 75 ? -5.340 0.262 -25.563 1.00 78.31 75 PRO A C 1
ATOM 611 O O . PRO A 1 75 ? -5.564 -0.132 -26.708 1.00 78.31 75 PRO A O 1
ATOM 614 N N . GLN A 1 76 ? -6.084 1.199 -24.967 1.00 71.69 76 GLN A N 1
ATOM 615 C CA . GLN A 1 76 ? -7.256 1.827 -25.597 1.00 71.69 76 GLN A CA 1
ATOM 616 C C . GLN A 1 76 ? -6.878 2.657 -26.832 1.00 71.69 76 GLN A C 1
ATOM 618 O O . GLN A 1 76 ? -7.672 2.805 -27.758 1.00 71.69 76 GLN A O 1
ATOM 623 N N . PHE A 1 77 ? -5.636 3.140 -26.877 1.00 68.25 77 PHE A N 1
ATOM 624 C CA . PHE A 1 77 ? -5.059 3.824 -28.024 1.00 68.25 77 PHE A CA 1
ATOM 625 C C . PHE A 1 77 ? -3.964 2.950 -28.632 1.00 68.25 77 PHE A C 1
ATOM 627 O O . PHE A 1 77 ? -3.078 2.473 -27.921 1.00 68.25 77 PHE A O 1
ATOM 634 N N . LYS A 1 78 ? -3.980 2.783 -29.961 1.00 54.62 78 LYS A N 1
ATOM 635 C CA . LYS A 1 78 ? -2.836 2.259 -30.721 1.00 54.62 78 LYS A CA 1
ATOM 636 C C . LYS A 1 78 ? -1.725 3.311 -30.723 1.00 54.62 78 LYS A C 1
ATOM 638 O O . LYS A 1 78 ? -1.452 3.936 -31.742 1.00 54.62 78 LYS A O 1
ATOM 643 N N . SER A 1 79 ? -1.114 3.554 -29.570 1.00 51.59 79 SER A N 1
ATOM 644 C CA . SER A 1 79 ? 0.152 4.265 -29.540 1.00 51.59 79 SER A CA 1
ATOM 645 C C . SER A 1 79 ? 1.163 3.413 -30.304 1.00 51.59 79 SER A C 1
ATOM 647 O O . SER A 1 79 ? 1.367 2.245 -29.977 1.00 51.59 79 SER A O 1
ATOM 649 N N . GLN A 1 80 ? 1.773 3.979 -31.344 1.00 46.28 80 GLN A N 1
ATOM 650 C CA . GLN A 1 80 ? 2.932 3.367 -31.995 1.00 46.28 80 GLN A CA 1
ATOM 651 C C . GLN A 1 80 ? 4.174 3.378 -31.080 1.00 46.28 80 GLN A C 1
ATOM 653 O O . GLN A 1 80 ? 5.189 2.774 -31.433 1.00 46.28 80 GLN A O 1
ATOM 658 N N . ASN A 1 81 ? 4.098 4.019 -29.902 1.00 47.97 81 ASN A N 1
ATOM 659 C CA . ASN A 1 81 ? 5.182 4.029 -28.928 1.00 47.97 81 ASN A CA 1
ATOM 660 C C . ASN A 1 81 ? 5.230 2.672 -28.236 1.00 47.97 81 ASN A C 1
ATOM 662 O O . ASN A 1 81 ? 4.432 2.359 -27.350 1.00 47.97 81 ASN A O 1
ATOM 666 N N . LYS A 1 82 ? 6.172 1.853 -28.696 1.00 61.41 82 LYS A N 1
ATOM 667 C CA . LYS A 1 82 ? 6.486 0.563 -28.102 1.00 61.41 82 LYS A CA 1
ATOM 668 C C . LYS A 1 82 ? 7.171 0.732 -26.746 1.00 61.41 82 LYS A C 1
ATOM 670 O O . LYS A 1 82 ? 7.929 1.666 -26.503 1.00 61.41 82 LYS A O 1
ATOM 675 N N . GLU A 1 83 ? 6.850 -0.226 -25.888 1.00 73.06 83 GLU A N 1
ATOM 676 C CA . GLU A 1 83 ? 7.120 -0.303 -24.456 1.00 73.06 83 GLU A CA 1
ATOM 677 C C . GLU A 1 83 ? 8.614 -0.538 -24.188 1.00 73.06 83 GLU A C 1
ATOM 679 O O . GLU A 1 83 ? 9.079 -1.674 -24.152 1.00 73.06 83 GLU A O 1
ATOM 684 N N . VAL A 1 84 ? 9.387 0.529 -24.010 1.00 87.06 84 VAL A N 1
ATOM 685 C CA . VAL A 1 84 ? 10.732 0.444 -23.429 1.00 87.06 84 VAL A CA 1
ATOM 686 C C . VAL A 1 84 ? 10.733 1.099 -22.053 1.00 87.06 84 VAL A C 1
ATOM 688 O O . VAL A 1 84 ? 10.010 2.063 -21.813 1.00 87.06 84 VAL A O 1
ATOM 691 N N . ILE A 1 85 ? 11.531 0.567 -21.132 1.00 91.56 85 ILE A N 1
ATOM 692 C CA . ILE A 1 85 ? 11.709 1.141 -19.797 1.00 91.56 85 ILE A CA 1
ATOM 693 C C . ILE A 1 85 ? 12.853 2.148 -19.850 1.00 91.56 85 ILE A C 1
ATOM 695 O O . ILE A 1 85 ? 13.998 1.789 -20.111 1.00 91.56 85 ILE A O 1
ATOM 699 N N . ASP A 1 86 ? 12.560 3.406 -19.552 1.00 90.69 86 ASP A N 1
ATOM 700 C CA . ASP A 1 86 ? 13.513 4.520 -19.603 1.00 90.69 86 ASP A CA 1
ATOM 701 C C . ASP A 1 86 ? 13.911 5.040 -18.206 1.00 90.69 86 ASP A C 1
ATOM 703 O O . ASP A 1 86 ? 14.484 6.128 -18.074 1.00 90.69 86 ASP A O 1
ATOM 707 N N . PHE A 1 87 ? 13.570 4.276 -17.164 1.00 92.38 87 PHE A N 1
ATOM 708 C CA . PHE A 1 87 ? 13.750 4.634 -15.756 1.00 92.38 87 PHE A CA 1
ATOM 709 C C . PHE A 1 87 ? 14.664 3.678 -14.969 1.00 92.38 87 PHE A C 1
ATOM 711 O O . PHE A 1 87 ? 14.878 3.892 -13.774 1.00 92.38 87 PHE A O 1
ATOM 718 N N . LEU A 1 88 ? 15.193 2.622 -15.603 1.00 94.69 88 LEU A N 1
ATOM 719 C CA . LEU A 1 88 ? 16.151 1.685 -15.002 1.00 94.69 88 LEU A CA 1
ATOM 720 C C . LEU A 1 88 ? 17.544 1.869 -15.611 1.00 94.69 88 LEU A C 1
ATOM 722 O O . LEU A 1 88 ? 17.758 1.664 -16.806 1.00 94.69 88 LEU A O 1
ATOM 726 N N . PHE A 1 89 ? 18.507 2.211 -14.762 1.00 94.56 89 PHE A N 1
ATOM 727 C CA . PHE A 1 89 ? 19.869 2.555 -15.163 1.00 94.56 89 PHE A CA 1
ATOM 728 C C . PHE A 1 89 ? 20.905 1.693 -14.443 1.00 94.56 89 PHE A C 1
ATOM 730 O O . PHE A 1 89 ? 20.639 1.113 -13.394 1.00 94.56 89 PHE A O 1
ATOM 737 N N . SER A 1 90 ? 22.115 1.650 -14.983 1.00 93.00 90 SER A N 1
ATOM 738 C CA . SER A 1 90 ? 23.310 1.078 -14.370 1.00 93.00 90 SER A CA 1
ATOM 739 C C . SER A 1 90 ? 24.420 2.136 -14.305 1.00 93.00 90 SER A C 1
ATOM 741 O O . SER A 1 90 ? 24.316 3.200 -14.910 1.00 93.00 90 SER A O 1
ATOM 743 N N . LYS A 1 91 ? 25.498 1.868 -13.561 1.00 90.31 91 LYS A N 1
ATOM 744 C CA . LYS A 1 91 ? 26.700 2.727 -13.581 1.00 90.31 91 LYS A CA 1
ATOM 745 C C . LYS A 1 91 ? 27.613 2.435 -14.771 1.00 90.31 91 LYS A C 1
ATOM 747 O O . LYS A 1 91 ? 28.484 3.241 -15.075 1.00 90.31 91 LYS A O 1
ATOM 752 N N . GLN A 1 92 ? 27.459 1.272 -15.396 1.00 89.19 92 GLN A N 1
ATOM 753 C CA . GLN A 1 92 ? 28.306 0.854 -16.501 1.00 89.19 92 GLN A CA 1
ATOM 754 C C . GLN A 1 92 ? 27.758 1.457 -17.792 1.00 89.19 92 GLN A C 1
ATOM 756 O O . GLN A 1 92 ? 26.607 1.228 -18.162 1.00 89.19 92 GLN A O 1
ATOM 761 N N . THR A 1 93 ? 28.588 2.239 -18.474 1.00 91.56 93 THR A N 1
ATOM 762 C CA . THR A 1 93 ? 28.250 2.757 -19.797 1.00 91.56 93 THR A CA 1
ATOM 763 C C . THR A 1 93 ? 28.343 1.630 -20.821 1.00 91.56 93 THR A C 1
ATOM 765 O O . THR A 1 93 ? 29.357 0.939 -20.904 1.00 91.56 93 THR A O 1
ATOM 768 N N . ALA A 1 94 ? 27.294 1.466 -21.620 1.00 91.94 94 ALA A N 1
ATOM 769 C CA . ALA A 1 94 ? 27.220 0.528 -22.725 1.00 91.94 94 ALA A CA 1
ATOM 770 C C . ALA A 1 94 ? 27.148 1.278 -24.059 1.00 91.94 94 ALA A C 1
ATOM 772 O O . ALA A 1 94 ? 26.406 2.253 -24.214 1.00 91.94 94 ALA A O 1
ATOM 773 N N . SER A 1 95 ? 27.891 0.776 -25.045 1.00 93.12 95 SER A N 1
ATOM 774 C CA . SER A 1 95 ? 27.767 1.224 -26.428 1.00 93.12 95 SER A CA 1
ATOM 775 C C . SER A 1 95 ? 26.664 0.432 -27.115 1.00 93.12 95 SER A C 1
ATOM 777 O O . SER A 1 95 ? 26.697 -0.797 -27.119 1.00 93.12 95 SER A O 1
ATOM 779 N N . ILE A 1 96 ? 25.707 1.128 -27.721 1.00 92.50 96 ILE A N 1
ATOM 780 C CA . ILE A 1 96 ? 24.640 0.516 -28.509 1.00 92.50 96 ILE A CA 1
ATOM 781 C C . ILE A 1 96 ? 24.716 0.984 -29.957 1.00 92.50 96 ILE A C 1
ATOM 783 O O . ILE A 1 96 ? 25.022 2.146 -30.234 1.00 92.50 96 ILE A O 1
ATOM 787 N N . THR A 1 97 ? 24.428 0.060 -30.873 1.00 90.31 97 THR A N 1
ATOM 788 C CA . THR A 1 97 ? 24.275 0.351 -32.299 1.00 90.31 97 THR A CA 1
ATOM 789 C C . THR A 1 97 ? 22.788 0.440 -32.633 1.00 90.31 97 THR A C 1
ATOM 791 O O . THR A 1 97 ? 22.031 -0.502 -32.402 1.00 90.31 97 THR A O 1
ATOM 794 N N . LYS A 1 98 ? 22.367 1.586 -33.159 1.00 90.12 98 LYS A N 1
ATOM 795 C CA . LYS A 1 98 ? 21.024 1.872 -33.640 1.00 90.12 98 LYS A CA 1
ATOM 796 C C . LYS A 1 98 ? 20.795 1.095 -34.938 1.00 90.12 98 LYS A C 1
ATOM 798 O O . LYS A 1 98 ? 21.577 1.209 -35.879 1.00 90.12 98 LYS A O 1
ATOM 803 N N . GLY A 1 99 ? 19.734 0.291 -34.983 1.00 82.25 99 GLY A N 1
ATOM 804 C CA . GLY A 1 99 ? 19.351 -0.454 -36.184 1.00 82.25 99 GLY A CA 1
ATOM 805 C C . GLY A 1 99 ? 18.910 0.450 -37.342 1.00 82.25 99 GLY A C 1
ATOM 806 O O . GLY A 1 99 ? 18.678 1.646 -37.160 1.00 82.25 99 GLY A O 1
ATOM 807 N N . SER A 1 100 ? 18.758 -0.148 -38.529 1.00 82.81 100 SER A N 1
ATOM 808 C CA . SER A 1 100 ? 18.190 0.497 -39.730 1.00 82.81 100 SER A CA 1
ATOM 809 C C . SER A 1 100 ? 19.002 1.672 -40.296 1.00 82.81 100 SER A C 1
ATOM 811 O O . SER A 1 100 ? 18.447 2.601 -40.885 1.00 82.81 100 SER A O 1
ATOM 813 N N . LYS A 1 101 ? 20.332 1.624 -40.149 1.00 85.38 101 LYS A N 1
ATOM 814 C CA . LYS A 1 101 ? 21.246 2.588 -40.770 1.00 85.38 101 LYS A CA 1
ATOM 815 C C . LYS A 1 101 ? 21.154 2.517 -42.298 1.00 85.38 101 LYS A C 1
ATOM 817 O O . LYS A 1 101 ? 21.364 1.460 -42.893 1.00 85.38 101 LYS A O 1
ATOM 822 N N . MET A 1 102 ? 20.865 3.651 -42.927 1.00 88.69 102 MET A N 1
ATOM 823 C CA . MET A 1 102 ? 20.885 3.792 -44.381 1.00 88.69 102 MET A CA 1
ATOM 824 C C . MET A 1 102 ? 22.343 3.805 -44.885 1.00 88.69 102 MET A C 1
ATOM 826 O O . MET A 1 102 ? 23.221 4.317 -44.201 1.00 88.69 102 MET A O 1
ATOM 830 N N . PRO A 1 103 ? 22.670 3.245 -46.059 1.00 90.94 103 PRO A N 1
ATOM 831 C CA . PRO A 1 103 ? 23.980 3.477 -46.670 1.00 90.94 103 PRO A CA 1
ATOM 832 C C . PRO A 1 103 ? 24.230 4.978 -46.882 1.00 90.94 103 PRO A C 1
ATOM 834 O O . PRO A 1 103 ? 23.327 5.674 -47.347 1.00 90.94 103 PRO A O 1
ATOM 837 N N . PHE A 1 104 ? 25.437 5.474 -46.580 1.00 91.38 104 PHE A N 1
ATOM 838 C CA . PHE A 1 104 ? 25.766 6.906 -46.687 1.00 91.38 104 PHE A CA 1
ATOM 839 C C . PHE A 1 104 ? 25.466 7.449 -48.088 1.00 91.38 104 PHE A C 1
ATOM 841 O O . PHE A 1 104 ? 24.861 8.504 -48.234 1.00 91.38 104 PHE A O 1
ATOM 848 N N . GLU A 1 105 ? 25.802 6.672 -49.115 1.00 91.19 105 GLU A N 1
ATOM 849 C CA . GLU A 1 105 ? 25.638 6.999 -50.532 1.00 91.19 105 GLU A CA 1
ATOM 850 C C . GLU A 1 105 ? 24.167 7.179 -50.948 1.00 91.19 105 GLU A C 1
ATOM 852 O O . GLU A 1 105 ? 23.887 7.740 -52.006 1.00 91.19 105 GLU A O 1
ATOM 857 N N . LYS A 1 106 ? 23.219 6.694 -50.135 1.00 91.50 106 LYS A N 1
ATOM 858 C CA . LYS A 1 106 ? 21.777 6.863 -50.361 1.00 91.50 106 LYS A CA 1
ATOM 859 C C . LYS A 1 106 ? 21.195 8.104 -49.681 1.00 91.50 106 LYS A C 1
ATOM 861 O O . LYS A 1 106 ? 20.040 8.417 -49.941 1.00 91.50 106 LYS A O 1
ATOM 866 N N . THR A 1 107 ? 21.960 8.796 -48.837 1.00 93.06 107 THR A N 1
ATOM 867 C CA . THR A 1 107 ? 21.510 10.045 -48.203 1.00 93.06 107 THR A CA 1
ATOM 868 C C . THR A 1 107 ? 21.473 11.181 -49.224 1.00 93.06 107 THR A C 1
ATOM 870 O O . THR A 1 107 ? 22.337 11.249 -50.106 1.00 93.06 107 THR A O 1
ATOM 873 N N . MET A 1 108 ? 20.519 12.112 -49.099 1.00 91.75 108 MET A N 1
ATOM 874 C CA . MET A 1 108 ? 20.458 13.265 -50.013 1.00 91.75 108 MET A CA 1
ATOM 875 C C . MET A 1 108 ? 21.722 14.134 -49.909 1.00 91.75 108 MET A C 1
ATOM 877 O O . MET A 1 108 ? 22.192 14.664 -50.914 1.00 91.75 108 MET A O 1
ATOM 881 N N . SER A 1 109 ? 22.320 14.223 -48.713 1.00 88.75 109 SER A N 1
ATOM 882 C CA . SER A 1 109 ? 23.578 14.946 -48.480 1.00 88.75 109 SER A CA 1
ATOM 883 C C . SER A 1 109 ? 24.742 14.355 -49.279 1.00 88.75 109 SER A C 1
ATOM 885 O O . SER A 1 109 ? 25.509 15.103 -49.879 1.00 88.75 109 SER A O 1
ATOM 887 N N . ALA A 1 110 ? 24.863 13.024 -49.346 1.00 91.25 110 ALA A N 1
ATOM 888 C CA . ALA A 1 110 ? 25.880 12.375 -50.172 1.00 91.25 110 ALA A CA 1
ATOM 889 C C . ALA A 1 110 ? 25.591 12.537 -51.673 1.00 91.25 110 ALA A C 1
ATOM 891 O O . ALA A 1 110 ? 26.509 12.771 -52.458 1.00 91.25 110 ALA A O 1
ATOM 892 N N . GLN A 1 111 ? 24.318 12.457 -52.074 1.00 91.25 111 GLN A N 1
ATOM 893 C CA . GLN A 1 111 ? 23.898 12.611 -53.470 1.00 91.25 111 GLN A CA 1
ATOM 894 C C . GLN A 1 111 ? 24.121 14.030 -54.012 1.00 91.25 111 GLN A C 1
ATOM 896 O O . GLN A 1 111 ? 24.383 14.188 -55.205 1.00 91.25 111 GLN A O 1
ATOM 901 N N . ALA A 1 112 ? 24.099 15.052 -53.150 1.00 89.69 112 ALA A N 1
ATOM 902 C CA . ALA A 1 112 ? 24.368 16.441 -53.524 1.00 89.69 112 ALA A CA 1
ATOM 903 C C . ALA A 1 112 ? 25.779 16.665 -54.108 1.00 89.69 112 ALA A C 1
ATOM 905 O O . ALA A 1 112 ? 25.982 17.612 -54.866 1.00 89.69 112 ALA A O 1
ATOM 906 N N . PHE A 1 113 ? 26.747 15.785 -53.816 1.00 88.12 113 PHE A N 1
ATOM 907 C CA . PHE A 1 113 ? 28.095 15.845 -54.399 1.00 88.12 113 PHE A CA 1
ATOM 908 C C . PHE A 1 113 ? 28.164 15.327 -55.848 1.00 88.12 113 PHE A C 1
ATOM 910 O O . PHE A 1 113 ? 29.172 15.528 -56.525 1.00 88.12 113 PHE A O 1
ATOM 917 N N . GLY A 1 114 ? 27.116 14.672 -56.357 1.00 84.19 114 GLY A N 1
ATOM 918 C CA . GLY A 1 114 ? 27.069 14.181 -57.734 1.00 84.19 114 GLY A CA 1
ATOM 919 C C . GLY A 1 114 ? 28.136 13.121 -58.050 1.00 84.19 114 GLY A C 1
ATOM 920 O O . GLY A 1 114 ? 28.350 12.174 -57.295 1.00 84.19 114 GLY A O 1
ATOM 921 N N . ASN A 1 115 ? 28.789 13.234 -59.212 1.00 84.81 115 ASN A N 1
ATOM 922 C CA . ASN A 1 115 ? 29.762 12.239 -59.672 1.00 84.81 115 ASN A CA 1
ATOM 923 C C . ASN A 1 115 ? 31.126 12.393 -58.977 1.00 84.81 115 ASN A C 1
ATOM 925 O O . ASN A 1 115 ? 31.908 13.289 -59.299 1.00 84.81 115 ASN A O 1
ATOM 929 N N . LEU A 1 116 ? 31.458 11.426 -58.118 1.00 83.12 116 LEU A N 1
ATOM 930 C CA . LEU A 1 116 ? 32.705 11.379 -57.348 1.00 83.12 116 LEU A CA 1
ATOM 931 C C . LEU A 1 116 ? 33.984 11.441 -58.202 1.00 83.12 116 LEU A C 1
ATOM 933 O O . LEU A 1 116 ? 34.991 11.971 -57.743 1.00 83.12 116 LEU A O 1
ATOM 937 N N . LYS A 1 117 ? 33.967 10.924 -59.441 1.00 80.44 117 LYS A N 1
ATOM 938 C CA . LYS A 1 117 ? 35.157 10.894 -60.316 1.00 80.44 117 LYS A CA 1
ATOM 939 C C . LYS A 1 117 ? 35.559 12.272 -60.855 1.00 80.44 117 LYS A C 1
ATOM 941 O O . LYS A 1 117 ? 36.679 12.415 -61.331 1.00 80.44 117 LYS A O 1
ATOM 946 N N . GLY A 1 118 ? 34.658 13.255 -60.807 1.00 79.62 118 GLY A N 1
ATOM 947 C CA . GLY A 1 118 ? 34.883 14.615 -61.311 1.00 79.62 118 GLY A CA 1
ATOM 948 C C . GLY A 1 118 ? 35.017 15.682 -60.222 1.00 79.62 118 GLY A C 1
ATOM 949 O O . GLY A 1 118 ? 35.063 16.866 -60.547 1.00 79.62 118 GLY A O 1
ATOM 950 N N . LEU A 1 119 ? 35.037 15.296 -58.941 1.00 86.00 119 LEU A N 1
ATOM 951 C CA . LEU A 1 119 ? 35.124 16.245 -57.832 1.00 86.00 119 LEU A CA 1
ATOM 952 C C . LEU A 1 119 ? 36.518 16.870 -57.726 1.00 86.00 119 LEU A C 1
ATOM 954 O O . LEU A 1 119 ? 37.537 16.193 -57.857 1.00 86.00 119 LEU A O 1
ATOM 958 N N . ASN A 1 120 ? 36.561 18.167 -57.413 1.00 90.19 120 ASN A N 1
ATOM 959 C CA . ASN A 1 120 ? 37.809 18.825 -57.041 1.00 90.19 120 ASN A CA 1
ATOM 960 C C . ASN A 1 120 ? 38.324 18.293 -55.676 1.00 90.19 120 ASN A C 1
ATOM 962 O O . ASN A 1 120 ? 37.541 17.747 -54.889 1.00 90.19 120 ASN A O 1
ATOM 966 N N . PRO A 1 121 ? 39.622 18.466 -55.358 1.00 90.12 121 PRO A N 1
ATOM 967 C CA . PRO A 1 121 ? 40.211 17.920 -54.131 1.00 90.12 121 PRO A CA 1
ATOM 968 C C . PRO A 1 121 ? 39.536 18.384 -52.832 1.00 90.12 121 PRO A C 1
ATOM 970 O O . PRO A 1 121 ? 39.444 17.609 -51.881 1.00 90.12 121 PRO A O 1
ATOM 973 N N . LEU A 1 122 ? 39.034 19.623 -52.790 1.00 89.81 122 LEU A N 1
ATOM 974 C CA . LEU A 1 122 ? 38.378 20.190 -51.609 1.00 89.81 122 LEU A CA 1
ATOM 975 C C . LEU A 1 122 ? 37.024 19.516 -51.333 1.00 89.81 122 LEU A C 1
ATOM 977 O O . LEU A 1 122 ? 36.767 19.083 -50.212 1.00 89.81 122 LEU A O 1
ATOM 981 N N . HIS A 1 123 ? 36.178 19.372 -52.355 1.00 88.62 123 HIS A N 1
ATOM 982 C CA . HIS A 1 123 ? 34.879 18.707 -52.230 1.00 88.62 123 HIS A CA 1
ATOM 983 C C . HIS A 1 123 ? 35.024 17.204 -51.954 1.00 88.62 123 HIS A C 1
ATOM 985 O O . HIS A 1 123 ? 34.238 16.641 -51.193 1.00 88.62 123 HIS A O 1
ATOM 991 N N . LEU A 1 124 ? 36.053 16.549 -52.507 1.00 90.56 124 LEU A N 1
ATOM 992 C CA . LEU A 1 124 ? 36.347 15.147 -52.194 1.00 90.56 124 LEU A CA 1
ATOM 993 C C . LEU A 1 124 ? 36.750 14.963 -50.721 1.00 90.56 124 LEU A C 1
ATOM 995 O O . LEU A 1 124 ? 36.332 13.998 -50.079 1.00 90.56 124 LEU A O 1
ATOM 999 N N . ALA A 1 125 ? 37.537 15.892 -50.167 1.00 91.81 125 ALA A N 1
ATOM 1000 C CA . ALA A 1 125 ? 37.888 15.883 -48.748 1.00 91.81 125 ALA A CA 1
ATOM 1001 C C . ALA A 1 125 ? 36.643 16.042 -47.857 1.00 91.81 125 ALA A C 1
ATOM 1003 O O . ALA A 1 125 ? 36.465 15.260 -46.924 1.00 91.81 125 ALA A O 1
ATOM 1004 N N . GLN A 1 126 ? 35.744 16.974 -48.200 1.00 91.81 126 GLN A N 1
ATOM 1005 C CA . GLN A 1 126 ? 34.474 17.174 -47.491 1.00 91.81 126 GLN A CA 1
ATOM 1006 C C . GLN A 1 126 ? 33.578 15.926 -47.526 1.00 91.81 126 GLN A C 1
ATOM 1008 O O . GLN A 1 126 ? 33.060 15.520 -46.486 1.00 91.81 126 GLN A O 1
ATOM 1013 N N . TYR A 1 127 ? 33.437 15.271 -48.685 1.00 92.62 127 TYR A N 1
ATOM 1014 C CA . TYR A 1 127 ? 32.677 14.021 -48.809 1.00 92.62 127 TYR A CA 1
ATOM 1015 C C . TYR A 1 127 ? 33.223 12.925 -47.878 1.00 92.62 127 TYR A C 1
ATOM 1017 O O . TYR A 1 127 ? 32.470 12.267 -47.157 1.00 92.62 127 TYR A O 1
ATOM 1025 N N . ASN A 1 128 ? 34.546 12.741 -47.856 1.00 92.19 128 ASN A N 1
ATOM 1026 C CA . ASN A 1 128 ? 35.190 11.728 -47.018 1.00 92.19 128 ASN A CA 1
ATOM 1027 C C . ASN A 1 128 ? 35.060 12.034 -45.520 1.00 92.19 128 ASN A C 1
ATOM 1029 O O . ASN A 1 128 ? 34.876 11.117 -44.717 1.00 92.19 128 ASN A O 1
ATOM 1033 N N . GLU A 1 129 ? 35.126 13.308 -45.133 1.00 92.75 129 GLU A N 1
ATOM 1034 C CA . GLU A 1 129 ? 34.885 13.731 -43.755 1.00 92.75 129 GLU A CA 1
ATOM 1035 C C . GLU A 1 129 ? 33.441 13.439 -43.325 1.00 92.75 129 GLU A C 1
ATOM 1037 O O . GLU A 1 129 ? 33.228 12.807 -42.287 1.00 92.75 129 GLU A O 1
ATOM 1042 N N . GLN A 1 130 ? 32.453 13.801 -44.152 1.00 91.38 130 GLN A N 1
ATOM 1043 C CA . GLN A 1 130 ? 31.044 13.504 -43.885 1.00 91.38 130 GLN A CA 1
ATOM 1044 C C . GLN A 1 130 ? 30.789 12.000 -43.769 1.00 91.38 130 GLN A C 1
ATOM 1046 O O . GLN A 1 130 ? 30.137 11.563 -42.820 1.00 91.38 130 GLN A O 1
ATOM 1051 N N . ARG A 1 131 ? 31.370 11.190 -44.662 1.00 92.50 131 ARG A N 1
ATOM 1052 C CA . ARG A 1 131 ? 31.286 9.725 -44.596 1.00 92.50 131 ARG A CA 1
ATOM 1053 C C . ARG A 1 131 ? 31.849 9.181 -43.282 1.00 92.50 131 ARG A C 1
ATOM 1055 O O . ARG A 1 131 ? 31.220 8.346 -42.635 1.00 92.50 131 ARG A O 1
ATOM 1062 N N . LYS A 1 132 ? 33.008 9.682 -42.849 1.00 92.38 132 LYS A N 1
ATOM 1063 C CA . LYS A 1 132 ? 33.651 9.275 -41.590 1.00 92.38 132 LYS A CA 1
ATOM 1064 C C . LYS A 1 132 ? 32.814 9.648 -40.362 1.00 92.38 132 LYS A C 1
ATOM 1066 O O . LYS A 1 132 ? 32.761 8.883 -39.399 1.00 92.38 132 LYS A O 1
ATOM 1071 N N . LEU A 1 133 ? 32.162 10.811 -40.370 1.00 89.81 133 LEU A N 1
ATOM 1072 C CA . LEU A 1 133 ? 31.221 11.201 -39.315 1.00 89.81 133 LEU A CA 1
ATOM 1073 C C . LEU A 1 133 ? 29.966 10.312 -39.345 1.00 89.81 133 LEU A C 1
ATOM 1075 O O . LEU A 1 133 ? 29.519 9.843 -38.295 1.00 89.81 133 LEU A O 1
ATOM 1079 N N . TYR A 1 134 ? 29.461 10.002 -40.543 1.00 90.56 134 TYR A N 1
ATOM 1080 C CA . TYR A 1 134 ? 28.311 9.126 -40.762 1.00 90.56 134 TYR A CA 1
ATOM 1081 C C . TYR A 1 134 ? 28.527 7.703 -40.227 1.00 90.56 134 TYR A C 1
ATOM 1083 O O . TYR A 1 134 ? 27.612 7.071 -39.701 1.00 90.56 134 TYR A O 1
ATOM 1091 N N . GLU A 1 135 ? 29.753 7.179 -40.268 1.00 87.88 135 GLU A N 1
ATOM 1092 C CA . GLU A 1 135 ? 30.085 5.861 -39.706 1.00 87.88 135 GLU A CA 1
ATOM 1093 C C . GLU A 1 135 ? 29.778 5.721 -38.207 1.00 87.88 135 GLU A C 1
ATOM 1095 O O . GLU A 1 135 ? 29.657 4.596 -37.725 1.00 87.88 135 GLU A O 1
ATOM 1100 N N . LYS A 1 136 ? 29.604 6.833 -37.483 1.00 88.56 136 LYS A N 1
ATOM 1101 C CA . LYS A 1 136 ? 29.347 6.844 -36.038 1.00 88.56 136 LYS A CA 1
ATOM 1102 C C . LYS A 1 136 ? 27.905 7.183 -35.645 1.00 88.56 136 LYS A C 1
ATOM 1104 O O . LYS A 1 136 ? 27.591 7.058 -34.468 1.00 88.56 136 LYS A O 1
ATOM 1109 N N . VAL A 1 137 ? 27.027 7.597 -36.566 1.00 88.31 137 VAL A N 1
ATOM 1110 C CA . VAL A 1 137 ? 25.674 8.121 -36.228 1.00 88.31 137 VAL A CA 1
ATOM 1111 C C . VAL A 1 137 ? 24.735 7.079 -35.612 1.00 88.3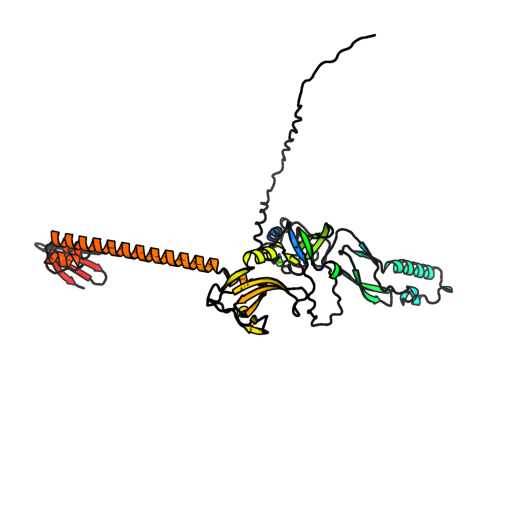1 137 VAL A C 1
ATOM 1113 O O . VAL A 1 137 ? 23.792 7.413 -34.889 1.00 88.31 137 VAL A O 1
ATOM 1116 N N . ASP A 1 138 ? 25.005 5.809 -35.896 1.00 90.75 138 ASP A N 1
ATOM 1117 C CA . ASP A 1 138 ? 24.336 4.645 -35.336 1.00 90.75 138 ASP A CA 1
ATOM 1118 C C . ASP A 1 138 ? 24.894 4.250 -33.972 1.00 90.75 138 ASP A C 1
ATOM 1120 O O . ASP A 1 138 ? 24.243 3.509 -33.255 1.00 90.75 138 ASP A O 1
ATOM 1124 N N . LYS A 1 139 ? 26.056 4.747 -33.552 1.00 91.69 139 LYS A N 1
ATOM 1125 C CA . LYS A 1 139 ? 26.637 4.391 -32.257 1.00 91.69 139 LYS A CA 1
ATOM 1126 C C . LYS A 1 139 ? 26.328 5.467 -31.234 1.00 91.69 139 LYS A C 1
ATOM 1128 O O . LYS A 1 139 ? 26.599 6.643 -31.446 1.00 91.69 139 LYS A O 1
ATOM 1133 N N . THR A 1 140 ? 25.803 5.063 -30.085 1.00 92.62 140 THR A N 1
ATOM 1134 C CA . THR A 1 140 ? 25.663 5.960 -28.937 1.00 92.62 140 THR A CA 1
ATOM 1135 C C . THR A 1 140 ? 26.024 5.245 -27.650 1.00 92.62 140 THR A C 1
ATOM 1137 O O . THR A 1 140 ? 25.970 4.019 -27.565 1.00 92.62 140 THR A O 1
ATOM 1140 N N . GLN A 1 141 ? 26.436 6.021 -26.656 1.00 93.00 141 GLN A N 1
ATOM 1141 C CA . GLN A 1 141 ? 26.665 5.529 -25.305 1.00 93.00 141 GLN A CA 1
ATOM 1142 C C . GLN A 1 141 ? 25.403 5.735 -24.475 1.00 93.00 141 GLN A C 1
ATOM 1144 O O . GLN A 1 141 ? 24.671 6.706 -24.673 1.00 93.00 141 GLN A O 1
ATOM 1149 N N . THR A 1 142 ? 25.143 4.818 -23.556 1.00 93.12 142 THR A N 1
ATOM 1150 C CA . THR A 1 142 ? 24.030 4.915 -22.616 1.00 93.12 142 THR A CA 1
ATOM 1151 C C . THR A 1 142 ? 24.355 4.158 -21.338 1.00 93.12 142 THR A C 1
ATOM 1153 O O . THR A 1 142 ? 25.143 3.219 -21.343 1.00 93.12 142 THR A O 1
ATOM 1156 N N . ASN A 1 143 ? 23.740 4.563 -20.238 1.00 93.56 143 ASN A N 1
ATOM 1157 C CA . ASN A 1 143 ? 23.796 3.880 -18.953 1.00 93.56 143 ASN A CA 1
ATOM 1158 C C . ASN A 1 143 ? 22.488 3.127 -18.640 1.00 93.56 143 ASN A C 1
ATOM 1160 O O . ASN A 1 143 ? 22.346 2.588 -17.547 1.00 93.56 143 ASN A O 1
ATOM 1164 N N . ILE A 1 144 ? 21.527 3.086 -19.570 1.00 93.94 144 ILE A N 1
ATOM 1165 C CA . ILE A 1 144 ? 20.294 2.296 -19.443 1.00 93.94 144 ILE A CA 1
ATOM 1166 C C . ILE A 1 144 ? 20.642 0.821 -19.204 1.00 93.94 144 ILE A C 1
ATOM 1168 O O . ILE A 1 144 ? 21.564 0.281 -19.816 1.00 93.94 144 ILE A O 1
ATOM 1172 N N . TYR A 1 145 ? 19.907 0.160 -18.310 1.00 94.25 145 TYR A N 1
ATOM 1173 C CA . TYR A 1 145 ? 20.111 -1.260 -18.029 1.00 94.25 145 TYR A CA 1
ATOM 1174 C C . TYR A 1 145 ? 19.689 -2.125 -19.224 1.00 94.25 145 TYR A C 1
ATOM 1176 O O . TYR A 1 145 ? 18.601 -1.921 -19.749 1.00 94.25 145 TYR A O 1
ATOM 1184 N N . LEU A 1 146 ? 20.513 -3.092 -19.652 1.00 92.56 146 LEU A N 1
ATOM 1185 C CA . LEU A 1 146 ? 20.245 -3.948 -20.827 1.00 92.56 146 LEU A CA 1
ATOM 1186 C C . LEU A 1 146 ? 19.640 -3.147 -22.003 1.00 92.56 146 LEU A C 1
ATOM 1188 O O . LEU A 1 146 ? 18.489 -3.380 -22.391 1.00 92.56 146 LEU A O 1
ATOM 1192 N N . PRO A 1 147 ? 20.373 -2.139 -22.509 1.00 93.62 147 PRO A N 1
ATOM 1193 C CA . PRO A 1 147 ? 19.802 -1.141 -23.390 1.00 93.62 147 PRO A CA 1
ATOM 1194 C C . PRO A 1 147 ? 19.405 -1.758 -24.727 1.00 93.62 147 PRO A C 1
ATOM 1196 O O . PRO A 1 147 ? 20.151 -2.524 -25.335 1.00 93.62 147 PRO A O 1
ATOM 1199 N N . TYR A 1 148 ? 18.240 -1.351 -25.208 1.00 91.69 148 TYR A N 1
ATOM 1200 C CA . TYR A 1 148 ? 17.732 -1.654 -26.532 1.00 91.69 148 TYR A CA 1
ATOM 1201 C C . TYR A 1 148 ? 17.378 -0.356 -27.253 1.00 91.69 148 TYR A C 1
ATOM 1203 O O . TYR A 1 148 ? 16.834 0.568 -26.648 1.00 91.69 148 TYR A O 1
ATOM 1211 N N . PHE A 1 149 ? 17.694 -0.290 -28.547 1.00 91.44 149 PHE A N 1
ATOM 1212 C CA . PHE A 1 149 ? 17.335 0.836 -29.396 1.00 91.44 149 PHE A CA 1
ATOM 1213 C C . PHE A 1 149 ? 16.073 0.508 -30.187 1.00 91.44 149 PHE A C 1
ATOM 1215 O O . PHE A 1 149 ? 16.062 -0.411 -31.009 1.00 91.44 149 PHE A O 1
ATOM 1222 N N . TYR A 1 150 ? 15.034 1.305 -29.967 1.00 88.62 150 TYR A N 1
ATOM 1223 C CA . TYR A 1 150 ? 13.820 1.288 -30.757 1.00 88.62 150 TYR A CA 1
ATOM 1224 C C . TYR A 1 150 ? 13.922 2.311 -31.888 1.00 88.62 150 TYR A C 1
ATOM 1226 O O . TYR A 1 150 ? 14.000 3.512 -31.641 1.00 88.62 150 TYR A O 1
ATOM 1234 N N . HIS A 1 151 ? 13.927 1.828 -33.128 1.00 90.12 151 HIS A N 1
ATOM 1235 C CA . HIS A 1 151 ? 13.972 2.673 -34.315 1.00 90.12 151 HIS A CA 1
ATOM 1236 C C . HIS A 1 151 ? 12.607 3.318 -34.593 1.00 90.12 151 HIS A C 1
ATOM 1238 O O . HIS A 1 151 ? 11.627 2.599 -34.783 1.00 90.12 151 HIS A O 1
ATOM 1244 N N . GLU A 1 152 ? 12.560 4.650 -34.679 1.00 88.44 152 GLU A N 1
ATOM 1245 C CA . GLU A 1 152 ? 11.352 5.394 -35.068 1.00 88.44 152 GLU A CA 1
ATOM 1246 C C . GLU A 1 152 ? 11.424 5.886 -36.512 1.00 88.44 152 GLU A C 1
ATOM 1248 O O . GLU A 1 152 ? 10.494 5.669 -37.286 1.00 88.44 152 GLU A O 1
ATOM 1253 N N . ARG A 1 153 ? 12.524 6.554 -36.882 1.00 89.94 153 ARG A N 1
ATOM 1254 C CA . ARG A 1 153 ? 12.746 7.047 -38.247 1.00 89.94 153 ARG A CA 1
ATOM 1255 C C . ARG A 1 153 ? 14.228 7.220 -38.559 1.00 89.94 153 ARG A C 1
ATOM 1257 O O . ARG A 1 153 ? 15.030 7.510 -37.667 1.00 89.94 153 ARG A O 1
ATOM 1264 N N . THR A 1 154 ? 14.568 7.115 -39.839 1.00 90.31 154 THR A N 1
ATOM 1265 C CA . THR A 1 154 ? 15.839 7.593 -40.397 1.00 90.31 154 THR A CA 1
ATOM 1266 C C . THR A 1 154 ? 15.538 8.831 -41.232 1.00 90.31 154 THR A C 1
ATOM 1268 O O . THR A 1 154 ? 14.676 8.774 -42.104 1.00 90.31 154 THR A O 1
ATOM 1271 N N . ASP A 1 155 ? 16.217 9.940 -40.953 1.00 90.56 155 ASP A N 1
ATOM 1272 C CA . ASP A 1 155 ? 16.153 11.140 -41.788 1.00 90.56 155 ASP A CA 1
ATOM 1273 C C . ASP A 1 155 ? 16.816 10.852 -43.145 1.00 90.56 155 ASP A C 1
ATOM 1275 O O . ASP A 1 155 ? 17.949 10.381 -43.192 1.00 90.56 155 ASP A O 1
ATOM 1279 N N . GLU A 1 156 ? 16.125 11.083 -44.257 1.00 91.12 156 GLU A N 1
ATOM 1280 C CA . GLU A 1 156 ? 16.661 10.790 -45.594 1.00 91.12 156 GLU A CA 1
ATOM 1281 C C . GLU A 1 156 ? 17.749 11.785 -46.032 1.00 91.12 156 GLU A C 1
ATOM 1283 O O . GLU A 1 156 ? 18.579 11.467 -46.891 1.00 91.12 156 GLU A O 1
ATOM 1288 N N . VAL A 1 157 ? 17.781 12.983 -45.435 1.00 90.12 157 VAL A N 1
ATOM 1289 C CA . VAL A 1 157 ? 18.711 14.049 -45.811 1.00 90.12 157 VAL A CA 1
ATOM 1290 C C . VAL A 1 157 ? 20.118 13.716 -45.347 1.00 90.12 157 VAL A C 1
ATOM 1292 O O . VAL A 1 157 ? 21.050 13.715 -46.152 1.00 90.12 157 VAL A O 1
ATOM 1295 N N . ASP A 1 158 ? 20.281 13.427 -44.060 1.00 87.81 158 ASP A N 1
ATOM 1296 C CA . ASP A 1 158 ? 21.582 13.213 -43.418 1.00 87.81 158 ASP A CA 1
ATOM 1297 C C . ASP A 1 158 ? 21.751 11.798 -42.834 1.00 87.81 158 ASP A C 1
ATOM 1299 O O . ASP A 1 158 ? 22.798 11.465 -42.274 1.00 87.81 158 ASP A O 1
ATOM 1303 N N . GLY A 1 159 ? 20.735 10.942 -42.979 1.00 87.06 159 GLY A N 1
ATOM 1304 C CA . GLY A 1 159 ? 20.731 9.569 -42.488 1.00 87.06 159 GLY A CA 1
ATOM 1305 C C . GLY A 1 159 ? 20.715 9.456 -40.961 1.00 87.06 159 GLY A C 1
ATOM 1306 O O . GLY A 1 159 ? 21.045 8.382 -40.444 1.00 87.06 159 GLY A O 1
ATOM 1307 N N . ARG A 1 160 ? 20.382 10.527 -40.219 1.00 88.94 160 ARG A N 1
ATOM 1308 C CA . ARG A 1 160 ? 20.295 10.492 -38.752 1.00 88.94 160 ARG A CA 1
ATOM 1309 C C . ARG A 1 160 ? 19.170 9.584 -38.286 1.00 88.94 160 ARG A C 1
ATOM 1311 O O . ARG A 1 160 ? 18.030 9.663 -38.735 1.00 88.94 160 ARG A O 1
ATOM 1318 N N . ILE A 1 161 ? 19.495 8.751 -37.304 1.00 90.69 161 ILE A N 1
ATOM 1319 C CA . ILE A 1 161 ? 18.571 7.766 -36.753 1.00 90.69 161 ILE A CA 1
ATOM 1320 C C . ILE A 1 161 ? 17.942 8.328 -35.471 1.00 90.69 161 ILE A C 1
ATOM 1322 O O . ILE A 1 161 ? 18.647 8.564 -34.480 1.00 90.69 161 ILE A O 1
ATOM 1326 N N . SER A 1 162 ? 16.620 8.515 -35.504 1.00 89.56 162 SER A N 1
ATOM 1327 C CA . SER A 1 162 ? 15.788 8.942 -34.372 1.00 89.56 162 SER A CA 1
ATOM 1328 C C . SER A 1 162 ? 15.061 7.741 -33.767 1.00 89.56 162 SER A C 1
ATOM 1330 O O . SER A 1 162 ? 14.658 6.816 -34.481 1.00 89.56 162 SER A O 1
ATOM 1332 N N . GLY A 1 163 ? 14.916 7.746 -32.448 1.00 89.69 163 GLY A N 1
ATOM 1333 C CA . GLY A 1 163 ? 14.269 6.672 -31.713 1.00 89.69 163 GLY A CA 1
ATOM 1334 C C . GLY A 1 163 ? 14.542 6.745 -30.217 1.00 89.69 163 GLY A C 1
ATOM 1335 O O . GLY A 1 163 ? 15.250 7.642 -29.752 1.00 89.69 163 GLY A O 1
ATOM 1336 N N . ALA A 1 164 ? 14.026 5.769 -29.478 1.00 90.19 164 ALA A N 1
ATOM 1337 C CA . ALA A 1 164 ? 14.170 5.684 -28.029 1.00 90.19 164 ALA A CA 1
ATOM 1338 C C . ALA A 1 164 ? 15.187 4.610 -27.619 1.00 90.19 164 ALA A C 1
ATOM 1340 O O . ALA A 1 164 ? 15.349 3.588 -28.288 1.00 90.19 164 ALA A O 1
ATOM 1341 N N . ILE A 1 165 ? 15.857 4.827 -26.486 1.00 91.31 165 ILE A N 1
ATOM 1342 C CA . ILE A 1 165 ? 16.705 3.825 -25.830 1.00 91.31 165 ILE A CA 1
ATOM 1343 C C . ILE A 1 165 ? 16.087 3.496 -24.480 1.00 91.31 165 ILE A C 1
ATOM 1345 O O . ILE A 1 165 ? 15.833 4.396 -23.684 1.00 91.31 165 ILE A O 1
ATOM 1349 N N . GLY A 1 166 ? 15.883 2.211 -24.212 1.00 92.88 166 GLY A N 1
ATOM 1350 C CA . GLY A 1 166 ? 15.359 1.745 -22.933 1.00 92.88 166 GLY A CA 1
ATOM 1351 C C . GLY A 1 166 ? 15.618 0.258 -22.707 1.00 92.88 166 GLY A C 1
ATOM 1352 O O . GLY A 1 166 ? 16.091 -0.446 -23.598 1.00 92.88 166 GLY A O 1
ATOM 1353 N N . THR A 1 167 ? 15.321 -0.224 -21.506 1.00 93.38 167 THR A N 1
ATOM 1354 C CA . THR A 1 167 ? 15.349 -1.648 -21.162 1.00 93.38 167 THR A CA 1
ATOM 1355 C C . THR A 1 167 ? 14.118 -2.343 -21.744 1.00 93.38 167 THR A C 1
ATOM 1357 O O . THR A 1 167 ? 13.001 -1.835 -21.624 1.00 93.38 167 THR A O 1
ATOM 1360 N N . MET A 1 168 ? 14.286 -3.530 -22.333 1.00 91.38 168 MET A N 1
ATOM 1361 C CA . MET A 1 168 ? 13.143 -4.351 -22.756 1.00 91.38 168 MET A CA 1
ATOM 1362 C C . MET A 1 168 ? 12.347 -4.849 -21.534 1.00 91.38 168 MET A C 1
ATOM 1364 O O . MET A 1 168 ? 12.950 -5.487 -20.665 1.00 91.38 168 MET A O 1
ATOM 1368 N N . PRO A 1 169 ? 11.018 -4.648 -21.456 1.00 89.38 169 PRO A N 1
ATOM 1369 C CA . PRO A 1 169 ? 10.227 -5.049 -20.290 1.00 89.38 169 PRO A CA 1
ATOM 1370 C C . PRO A 1 169 ? 10.306 -6.543 -19.945 1.00 89.38 169 PRO A C 1
ATOM 1372 O O . PRO A 1 169 ? 10.485 -6.901 -18.780 1.00 89.38 169 PRO A O 1
ATOM 1375 N N . ASP A 1 170 ? 10.304 -7.415 -20.957 1.00 89.88 170 ASP A N 1
ATOM 1376 C CA . ASP A 1 170 ? 10.417 -8.871 -20.783 1.00 89.88 170 ASP A CA 1
ATOM 1377 C C . ASP A 1 170 ? 11.707 -9.293 -20.070 1.00 89.88 170 ASP A C 1
ATOM 1379 O O . ASP A 1 170 ? 11.757 -10.334 -19.416 1.00 89.88 170 ASP A O 1
ATOM 1383 N N . SER A 1 171 ? 12.753 -8.464 -20.136 1.00 91.44 171 SER A N 1
ATOM 1384 C CA . SER A 1 171 ? 14.013 -8.737 -19.449 1.00 91.44 171 SER A CA 1
ATOM 1385 C C . SER A 1 171 ? 13.951 -8.500 -17.936 1.00 91.44 171 SER A C 1
ATOM 1387 O O . SER A 1 171 ? 14.869 -8.923 -17.230 1.00 91.44 171 SER A O 1
ATOM 1389 N N . VAL A 1 172 ? 12.906 -7.848 -17.412 1.00 93.75 172 VAL A N 1
ATOM 1390 C CA . VAL A 1 172 ? 12.780 -7.505 -15.983 1.00 93.75 172 VAL A CA 1
ATOM 1391 C C . VAL A 1 172 ? 11.507 -8.018 -15.313 1.00 93.75 172 VAL A C 1
ATOM 1393 O O . VAL A 1 172 ? 11.482 -8.102 -14.084 1.00 93.75 172 VAL A O 1
ATOM 1396 N N . PHE A 1 173 ? 10.478 -8.404 -16.073 1.00 94.25 173 PHE A N 1
ATOM 1397 C CA . PHE A 1 173 ? 9.239 -8.938 -15.507 1.00 94.25 173 PHE A CA 1
ATOM 1398 C C . PHE A 1 173 ? 9.478 -10.123 -14.565 1.00 94.25 173 PHE A C 1
ATOM 1400 O O . PHE A 1 173 ? 10.241 -11.042 -14.862 1.00 94.25 173 PHE A O 1
ATOM 1407 N N . GLY A 1 174 ? 8.805 -10.101 -13.411 1.00 94.69 174 GLY A N 1
ATOM 1408 C CA . GLY A 1 174 ? 8.857 -11.176 -12.423 1.00 94.69 174 GLY A CA 1
ATOM 1409 C C . GLY A 1 174 ? 10.171 -11.270 -11.640 1.00 94.69 174 GLY A C 1
ATOM 1410 O O . GLY A 1 174 ? 10.352 -12.215 -10.872 1.00 94.69 174 GLY A O 1
ATOM 1411 N N . LYS A 1 175 ? 11.101 -10.323 -11.814 1.00 96.50 175 LYS A N 1
ATOM 1412 C CA . LYS A 1 175 ? 12.363 -10.305 -11.066 1.00 96.50 175 LYS A CA 1
ATOM 1413 C C . LYS A 1 175 ? 12.218 -9.615 -9.711 1.00 96.50 175 LYS A C 1
ATOM 1415 O O . LYS A 1 175 ? 11.356 -8.759 -9.502 1.00 96.50 175 LYS A O 1
ATOM 1420 N N . TYR A 1 176 ? 13.110 -9.986 -8.798 1.00 97.94 176 TYR A N 1
ATOM 1421 C CA . TYR A 1 176 ? 13.190 -9.438 -7.448 1.00 97.94 176 TYR A CA 1
ATOM 1422 C C . TYR A 1 176 ? 14.395 -8.517 -7.300 1.00 97.94 176 TYR A C 1
ATOM 1424 O O . TYR A 1 176 ? 15.469 -8.797 -7.835 1.00 97.94 176 TYR A O 1
ATOM 1432 N N . PHE A 1 177 ? 14.222 -7.446 -6.530 1.00 98.12 177 PHE A N 1
ATOM 1433 C CA . PHE A 1 177 ? 15.240 -6.424 -6.326 1.00 98.12 177 PHE A CA 1
ATOM 1434 C C . PHE A 1 177 ? 15.292 -5.999 -4.861 1.00 98.12 177 PHE A C 1
ATOM 1436 O O . PHE A 1 177 ? 14.265 -5.643 -4.298 1.00 98.12 177 PHE A O 1
ATOM 1443 N N . THR A 1 178 ? 16.459 -5.995 -4.223 1.00 97.88 178 THR A N 1
ATOM 1444 C CA . THR A 1 178 ? 16.610 -5.439 -2.868 1.00 97.88 178 THR A CA 1
ATOM 1445 C C . THR A 1 178 ? 16.942 -3.954 -2.935 1.00 97.88 178 THR A C 1
ATOM 1447 O O . THR A 1 178 ? 17.864 -3.565 -3.648 1.00 97.88 178 THR A O 1
ATOM 1450 N N . ILE A 1 179 ? 16.232 -3.129 -2.164 1.00 97.69 179 ILE A N 1
ATOM 1451 C CA . ILE A 1 179 ? 16.537 -1.702 -2.022 1.00 97.69 179 ILE A CA 1
ATOM 1452 C C . ILE A 1 179 ? 17.790 -1.555 -1.156 1.00 97.69 179 ILE A C 1
ATOM 1454 O O . ILE A 1 179 ? 17.799 -1.968 0.002 1.00 97.69 179 ILE A O 1
ATOM 1458 N N . LEU A 1 180 ? 18.845 -0.968 -1.710 1.00 97.31 180 LEU A N 1
ATOM 1459 C CA . LEU A 1 180 ? 20.106 -0.710 -1.015 1.00 97.31 180 LEU A CA 1
ATOM 1460 C C . LEU A 1 180 ? 20.189 0.715 -0.469 1.00 97.31 180 LEU A C 1
ATOM 1462 O O . LEU A 1 180 ? 20.747 0.924 0.601 1.00 97.31 180 LEU A O 1
ATOM 1466 N N . ASP A 1 181 ? 19.649 1.683 -1.206 1.00 97.56 181 ASP A N 1
ATOM 1467 C CA . ASP A 1 181 ? 19.676 3.095 -0.830 1.00 97.56 181 ASP A CA 1
ATOM 1468 C C . ASP A 1 181 ? 18.550 3.860 -1.533 1.00 97.56 181 ASP A C 1
ATOM 1470 O O . ASP A 1 181 ? 18.055 3.426 -2.577 1.00 97.56 181 ASP A O 1
ATOM 1474 N N . ILE A 1 182 ? 18.159 5.002 -0.968 1.00 96.88 182 ILE A N 1
ATOM 1475 C CA . ILE A 1 182 ? 17.193 5.924 -1.563 1.00 96.88 182 ILE A CA 1
ATOM 1476 C C . ILE A 1 182 ? 17.723 7.346 -1.424 1.00 96.88 182 ILE A C 1
ATOM 1478 O O . ILE A 1 182 ? 18.005 7.826 -0.326 1.00 96.88 182 ILE A O 1
ATOM 1482 N N . GLN A 1 183 ? 17.812 8.021 -2.561 1.00 96.81 183 GLN A N 1
ATOM 1483 C CA . GLN A 1 183 ? 18.316 9.378 -2.700 1.00 96.81 183 GLN A CA 1
ATOM 1484 C C . GLN A 1 183 ? 17.244 10.248 -3.354 1.00 96.81 183 GLN A C 1
ATOM 1486 O O . GLN A 1 183 ? 16.435 9.755 -4.143 1.00 96.81 183 GLN A O 1
ATOM 1491 N N . GLY A 1 184 ? 17.227 11.537 -3.038 1.00 95.06 184 GLY A N 1
ATOM 1492 C CA . GLY A 1 184 ? 16.337 12.494 -3.690 1.00 95.06 184 GLY A CA 1
ATOM 1493 C C . GLY A 1 184 ? 17.112 13.336 -4.691 1.00 95.06 184 GLY A C 1
ATOM 1494 O O . GLY A 1 184 ? 18.319 13.544 -4.543 1.00 95.06 184 GLY A O 1
ATOM 1495 N N . LYS A 1 185 ? 16.429 13.775 -5.741 1.00 93.50 185 LYS A N 1
ATOM 1496 C CA . LYS A 1 185 ? 17.004 14.657 -6.748 1.00 93.50 185 LYS A CA 1
ATOM 1497 C C . LYS A 1 185 ? 17.349 15.995 -6.105 1.00 93.50 185 LYS A C 1
ATOM 1499 O O . LYS A 1 185 ? 16.604 16.492 -5.267 1.00 93.50 185 LYS A O 1
ATOM 1504 N N . ASP A 1 186 ? 18.480 16.561 -6.485 1.00 91.38 186 ASP A N 1
ATOM 1505 C CA . ASP A 1 186 ? 18.865 17.907 -6.103 1.00 91.38 186 ASP A CA 1
ATOM 1506 C C . ASP A 1 186 ? 17.825 18.905 -6.647 1.00 91.38 186 ASP A C 1
ATOM 1508 O O . ASP A 1 186 ? 17.626 18.945 -7.864 1.00 91.38 186 ASP A O 1
ATOM 1512 N N . PRO A 1 187 ? 17.161 19.713 -5.796 1.00 88.25 187 PRO A N 1
ATOM 1513 C CA . PRO A 1 187 ? 16.206 20.721 -6.251 1.00 88.25 187 PRO A CA 1
ATOM 1514 C C . PRO A 1 187 ? 16.806 21.764 -7.205 1.00 88.25 187 PRO A C 1
ATOM 1516 O O . PRO A 1 187 ? 16.059 22.428 -7.918 1.00 88.25 187 PRO A O 1
ATOM 1519 N N . GLN A 1 188 ? 18.134 21.929 -7.214 1.00 86.00 188 GLN A N 1
ATOM 1520 C CA . GLN A 1 188 ? 18.837 22.828 -8.134 1.00 86.00 188 GLN A CA 1
ATOM 1521 C C . GLN A 1 188 ? 19.107 22.196 -9.510 1.00 86.00 188 GLN A C 1
ATOM 1523 O O . GLN A 1 188 ? 19.445 22.911 -10.453 1.00 86.00 188 GLN A O 1
ATOM 1528 N N . ALA A 1 189 ? 18.970 20.874 -9.647 1.00 86.44 189 ALA A N 1
ATOM 1529 C CA . ALA A 1 189 ? 19.169 20.188 -10.917 1.00 86.44 189 ALA A CA 1
ATOM 1530 C C . ALA A 1 189 ? 17.952 20.348 -11.840 1.00 86.44 189 ALA A C 1
ATOM 1532 O O . ALA A 1 189 ? 16.803 20.347 -11.396 1.00 86.44 189 ALA A O 1
ATOM 1533 N N . SER A 1 190 ? 18.201 20.414 -13.152 1.00 83.75 190 SER A N 1
ATOM 1534 C CA . SER A 1 190 ? 17.135 20.472 -14.160 1.00 83.75 190 SER A CA 1
ATOM 1535 C C . SER A 1 190 ? 16.190 19.277 -14.033 1.00 83.75 190 SER A C 1
ATOM 1537 O O . SER A 1 190 ? 16.642 18.141 -13.877 1.00 83.75 190 SER A O 1
ATOM 1539 N N . TYR A 1 191 ? 14.880 19.513 -14.148 1.00 77.50 191 TYR A N 1
ATOM 1540 C CA . TYR A 1 191 ? 13.849 18.476 -14.039 1.00 77.50 191 TYR A CA 1
ATOM 1541 C C . TYR A 1 191 ? 14.076 17.307 -15.014 1.00 77.50 191 TYR A C 1
ATOM 1543 O O . TYR A 1 191 ? 13.964 16.151 -14.601 1.00 77.50 191 TYR A O 1
ATOM 1551 N N . ASP A 1 192 ? 14.521 17.591 -16.240 1.00 78.56 192 ASP A N 1
ATOM 1552 C CA . ASP A 1 192 ? 14.739 16.585 -17.292 1.00 78.56 192 ASP A CA 1
ATOM 1553 C C . ASP A 1 192 ? 16.099 15.875 -17.205 1.00 78.56 192 ASP A C 1
ATOM 1555 O O . ASP A 1 192 ? 16.333 14.878 -17.890 1.00 78.56 192 ASP A O 1
ATOM 1559 N N . ASP A 1 193 ? 17.008 16.352 -16.350 1.00 82.19 193 ASP A N 1
ATOM 1560 C CA . ASP A 1 193 ? 18.323 15.736 -16.201 1.00 82.19 193 ASP A CA 1
ATOM 1561 C C . ASP A 1 193 ? 18.225 14.417 -15.414 1.00 82.19 193 ASP A C 1
ATOM 1563 O O . ASP A 1 193 ? 17.966 14.392 -14.203 1.00 82.19 193 ASP A O 1
ATOM 1567 N N . LYS A 1 194 ? 18.426 13.301 -16.122 1.00 75.25 194 LYS A N 1
ATOM 1568 C CA . LYS A 1 194 ? 18.426 11.941 -15.565 1.00 75.25 194 LYS A CA 1
ATOM 1569 C C . LYS A 1 194 ? 19.812 11.482 -15.082 1.00 75.25 194 LYS A C 1
ATOM 1571 O O . LYS A 1 194 ? 19.972 10.307 -14.751 1.00 75.25 194 LYS A O 1
ATOM 1576 N N . SER A 1 195 ? 20.809 12.369 -15.028 1.00 85.19 195 SER A N 1
ATOM 1577 C CA . SER A 1 195 ? 22.138 12.047 -14.505 1.00 85.19 195 SER A CA 1
ATOM 1578 C C . SER A 1 195 ? 22.062 11.533 -13.068 1.00 85.19 195 SER A C 1
ATOM 1580 O O . SER A 1 195 ? 21.424 12.128 -12.195 1.00 85.19 195 SER A O 1
ATOM 1582 N N . LEU A 1 196 ? 22.746 10.415 -12.809 1.00 87.94 196 LEU A N 1
ATOM 1583 C CA . LEU A 1 196 ? 22.774 9.776 -11.493 1.00 87.94 196 LEU A CA 1
ATOM 1584 C C . LEU A 1 196 ? 23.510 10.620 -10.438 1.00 87.94 196 LEU A C 1
ATOM 1586 O O . LEU A 1 196 ? 23.310 10.365 -9.243 1.00 87.94 196 LEU A O 1
ATOM 1590 N N . ASP A 1 197 ? 24.307 11.601 -10.874 1.00 89.06 197 ASP A N 1
ATOM 1591 C CA . ASP A 1 197 ? 25.104 12.502 -10.032 1.00 89.06 197 ASP A CA 1
ATOM 1592 C C . ASP A 1 197 ? 24.262 13.615 -9.388 1.00 89.06 197 ASP A C 1
ATOM 1594 O O . ASP A 1 197 ? 24.639 14.163 -8.356 1.00 89.06 197 ASP A O 1
ATOM 1598 N N . ASN A 1 198 ? 23.065 13.884 -9.920 1.00 92.31 198 ASN A N 1
ATOM 1599 C CA . ASN A 1 198 ? 22.143 14.897 -9.396 1.00 92.31 198 ASN A CA 1
ATOM 1600 C C . ASN A 1 198 ? 21.297 14.408 -8.211 1.00 92.31 198 ASN A C 1
ATOM 1602 O O . ASN A 1 198 ? 20.280 15.016 -7.894 1.00 92.31 198 ASN A O 1
ATOM 1606 N N . TYR A 1 199 ? 21.649 13.288 -7.580 1.00 94.38 199 TYR A N 1
ATOM 1607 C CA . TYR A 1 199 ? 20.875 12.708 -6.483 1.00 94.38 199 TYR A CA 1
ATOM 1608 C C . TYR A 1 199 ? 21.694 12.690 -5.196 1.00 94.38 199 TYR A C 1
ATOM 1610 O O . TYR A 1 199 ? 22.796 12.142 -5.153 1.00 94.38 199 TYR A O 1
ATOM 1618 N N . LYS A 1 200 ? 21.120 13.254 -4.133 1.00 94.94 200 LYS A N 1
ATOM 1619 C CA . LYS A 1 200 ? 21.749 13.450 -2.824 1.00 94.94 200 LYS A CA 1
ATOM 1620 C C . LYS A 1 200 ? 21.025 12.645 -1.740 1.00 94.94 200 LYS A C 1
ATOM 1622 O O . LYS A 1 200 ? 19.913 12.151 -1.941 1.00 94.94 200 LYS A O 1
ATOM 1627 N N . SER A 1 201 ? 21.658 12.481 -0.578 1.00 95.38 201 SER A N 1
ATOM 1628 C CA . SER A 1 201 ? 21.003 11.833 0.566 1.00 95.38 201 SER A CA 1
ATOM 1629 C C . SER A 1 201 ? 19.770 12.631 0.991 1.00 95.38 201 SER A C 1
ATOM 1631 O O . SER A 1 201 ? 19.808 13.861 0.998 1.00 95.38 201 SER A O 1
ATOM 1633 N N . LEU A 1 202 ? 18.689 11.940 1.363 1.00 93.62 202 LEU A N 1
ATOM 1634 C CA . LEU A 1 202 ? 17.398 12.568 1.677 1.00 93.62 202 LEU A CA 1
ATOM 1635 C C . LEU A 1 202 ? 17.493 13.612 2.807 1.00 93.62 202 LEU A C 1
ATOM 1637 O O . LEU A 1 202 ? 16.752 14.585 2.787 1.00 93.62 202 LEU A O 1
ATOM 1641 N N . GLU A 1 203 ? 18.421 13.455 3.757 1.00 91.06 203 GLU A N 1
ATOM 1642 C CA . GLU A 1 203 ? 18.658 14.405 4.860 1.00 91.06 203 GLU A CA 1
ATOM 1643 C C . GLU A 1 203 ? 19.422 15.669 4.456 1.00 91.06 203 GLU A C 1
ATOM 1645 O O . GLU A 1 203 ? 19.463 16.641 5.211 1.00 91.06 203 GLU A O 1
ATOM 1650 N N . SER A 1 204 ? 20.095 15.636 3.308 1.00 91.06 204 SER A N 1
ATOM 1651 C CA . SER A 1 204 ? 20.849 16.781 2.791 1.00 91.06 204 SER A CA 1
ATOM 1652 C C . SER A 1 204 ? 20.018 17.673 1.872 1.00 91.06 204 SER A C 1
ATOM 1654 O O . SER A 1 204 ? 20.504 18.716 1.440 1.00 91.06 204 SER A O 1
ATOM 1656 N N . ILE A 1 205 ? 18.785 17.264 1.562 1.00 90.00 205 ILE A N 1
ATOM 1657 C CA . ILE A 1 205 ? 17.905 17.993 0.656 1.00 90.00 205 ILE A CA 1
ATOM 1658 C C . ILE A 1 205 ? 17.269 19.143 1.413 1.00 90.00 205 ILE A C 1
ATOM 1660 O O . ILE A 1 205 ? 16.440 18.941 2.299 1.00 90.00 205 ILE A O 1
ATOM 1664 N N . ASP A 1 206 ? 17.676 20.347 1.033 1.00 83.88 206 ASP A N 1
ATOM 1665 C CA . ASP A 1 206 ? 17.067 21.578 1.499 1.00 83.88 206 ASP A CA 1
ATOM 1666 C C . ASP A 1 206 ? 15.960 21.983 0.526 1.00 83.88 206 ASP A C 1
ATOM 1668 O O . ASP A 1 206 ? 16.196 22.239 -0.660 1.00 83.88 206 ASP A O 1
ATOM 1672 N N . LEU A 1 207 ? 14.727 21.962 1.017 1.00 81.00 207 LEU A N 1
ATOM 1673 C CA . LEU A 1 207 ? 13.564 22.369 0.249 1.00 81.00 207 LEU A CA 1
ATOM 1674 C C . LEU A 1 207 ? 13.311 23.834 0.576 1.00 81.00 207 LEU A C 1
ATOM 1676 O O . LEU A 1 207 ? 12.768 24.154 1.631 1.00 81.00 207 LEU A O 1
ATOM 1680 N N . ASN A 1 208 ? 13.696 24.721 -0.342 1.00 73.62 208 ASN A N 1
ATOM 1681 C CA . ASN A 1 208 ? 13.337 26.134 -0.253 1.00 73.62 208 ASN A CA 1
ATOM 1682 C C . ASN A 1 208 ? 11.821 26.288 -0.032 1.00 73.62 208 ASN A C 1
ATOM 1684 O O . ASN A 1 208 ? 11.030 25.499 -0.560 1.00 73.62 208 ASN A O 1
ATOM 1688 N N . ASN A 1 209 ? 11.419 27.337 0.692 1.00 56.38 209 ASN A N 1
ATOM 1689 C CA . ASN A 1 209 ? 10.013 27.685 0.909 1.00 56.38 209 ASN A CA 1
ATOM 1690 C C . ASN A 1 209 ? 9.251 27.711 -0.430 1.00 56.38 209 ASN A C 1
ATOM 1692 O O . ASN A 1 209 ? 9.446 28.615 -1.238 1.00 56.38 209 ASN A O 1
ATOM 1696 N N . GLY 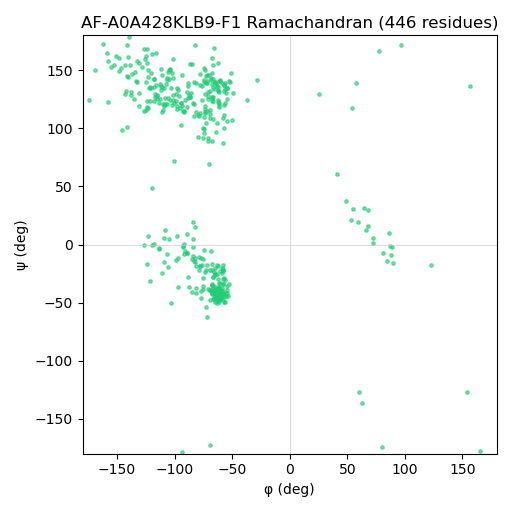A 1 210 ? 8.402 26.705 -0.661 1.00 58.25 210 GLY A N 1
ATOM 1697 C CA . GLY A 1 210 ? 7.592 26.558 -1.876 1.00 58.25 210 GLY A CA 1
ATOM 1698 C C . GLY A 1 210 ? 7.800 25.251 -2.649 1.00 58.25 210 GLY A C 1
ATOM 1699 O O . GLY A 1 210 ? 6.926 24.882 -3.430 1.00 58.25 210 GLY A O 1
ATOM 1700 N N . ASN A 1 211 ? 8.891 24.515 -2.416 1.00 66.00 211 ASN A N 1
ATOM 1701 C CA . ASN A 1 211 ? 9.112 23.228 -3.079 1.00 66.00 211 ASN A CA 1
ATOM 1702 C C . ASN A 1 211 ? 8.368 22.101 -2.355 1.00 66.00 211 ASN A C 1
ATOM 1704 O O . ASN A 1 211 ? 8.747 21.690 -1.258 1.00 66.00 211 ASN A O 1
ATOM 1708 N N . ASP A 1 212 ? 7.331 21.568 -2.999 1.00 81.94 212 ASP A N 1
ATOM 1709 C CA . ASP A 1 212 ? 6.649 20.372 -2.517 1.00 81.94 212 ASP A CA 1
ATOM 1710 C C . ASP A 1 212 ? 7.532 19.139 -2.759 1.00 81.94 212 ASP A C 1
ATOM 1712 O O . ASP A 1 212 ? 7.796 18.734 -3.892 1.00 81.94 212 ASP A O 1
ATOM 1716 N N . TRP A 1 213 ? 7.992 18.505 -1.684 1.00 81.69 213 TRP A N 1
ATOM 1717 C CA . TRP A 1 213 ? 8.812 17.298 -1.774 1.00 81.69 213 TRP A CA 1
ATOM 1718 C C . TRP A 1 213 ? 8.110 16.168 -2.544 1.00 81.69 213 TRP A C 1
ATOM 1720 O O . TRP A 1 213 ? 8.778 15.290 -3.090 1.00 81.69 213 TRP A O 1
ATOM 1730 N N . GLN A 1 214 ? 6.776 16.188 -2.629 1.00 85.81 214 GLN A N 1
ATOM 1731 C CA . GLN A 1 214 ? 5.997 15.209 -3.383 1.00 85.81 214 GLN A CA 1
ATOM 1732 C C . GLN A 1 214 ? 6.288 15.252 -4.892 1.00 85.81 214 GLN A C 1
ATOM 1734 O O . GLN A 1 214 ? 6.125 14.234 -5.571 1.00 85.81 214 GLN A O 1
ATOM 1739 N N . VAL A 1 215 ? 6.736 16.397 -5.425 1.00 86.94 215 VAL A N 1
ATOM 1740 C CA . VAL A 1 215 ? 7.147 16.542 -6.833 1.00 86.94 215 VAL A CA 1
ATOM 1741 C C . VAL A 1 215 ? 8.644 16.310 -7.052 1.00 86.94 215 VAL A C 1
ATOM 1743 O O . VAL A 1 215 ? 9.103 16.334 -8.191 1.00 86.94 215 VAL A O 1
ATOM 1746 N N . LEU A 1 216 ? 9.408 16.043 -5.989 1.00 90.38 216 LEU A N 1
ATOM 1747 C CA . LEU A 1 216 ? 10.840 15.777 -6.079 1.00 90.38 216 LEU A CA 1
ATOM 1748 C C . LEU A 1 216 ? 11.109 14.406 -6.708 1.00 90.38 216 LEU A C 1
ATOM 1750 O O . LEU A 1 216 ? 10.454 13.420 -6.364 1.00 90.38 216 LEU A O 1
ATOM 1754 N N . GLY A 1 217 ? 12.111 14.324 -7.582 1.00 93.19 217 GLY A N 1
ATOM 1755 C CA . GLY A 1 217 ? 12.574 13.045 -8.114 1.00 93.19 217 GLY A CA 1
ATOM 1756 C C . GLY A 1 217 ? 13.232 12.176 -7.041 1.00 93.19 217 GLY A C 1
ATOM 1757 O O . GLY A 1 217 ? 13.886 12.684 -6.131 1.00 93.19 217 GLY A O 1
ATOM 1758 N N . LEU A 1 218 ? 13.098 10.858 -7.159 1.00 95.38 218 LEU A N 1
ATOM 1759 C CA . LEU A 1 218 ? 13.771 9.879 -6.305 1.00 95.38 218 LEU A CA 1
ATOM 1760 C C . LEU A 1 218 ? 14.644 8.955 -7.150 1.00 95.38 218 LEU A C 1
ATOM 1762 O O . LEU A 1 218 ? 14.297 8.609 -8.276 1.00 95.38 218 LEU A O 1
ATOM 1766 N N . LYS A 1 219 ? 15.755 8.505 -6.576 1.00 96.12 219 LYS A N 1
ATOM 1767 C CA . LYS A 1 219 ? 16.586 7.431 -7.116 1.00 96.12 219 LYS A CA 1
ATOM 1768 C C . LYS A 1 219 ? 16.718 6.347 -6.065 1.00 96.12 219 LYS A C 1
ATOM 1770 O O . LYS A 1 219 ? 17.273 6.582 -4.993 1.00 96.12 219 LYS A O 1
ATOM 1775 N N . LEU A 1 220 ? 16.240 5.155 -6.389 1.00 97.69 220 LEU A N 1
ATOM 1776 C CA . LEU A 1 220 ? 16.429 3.970 -5.570 1.00 97.69 220 LEU A CA 1
ATOM 1777 C C . LEU A 1 220 ? 17.592 3.165 -6.144 1.00 97.69 220 LEU A C 1
ATOM 1779 O O . LEU A 1 220 ? 17.568 2.782 -7.312 1.00 97.69 220 LEU A O 1
ATOM 1783 N N . THR A 1 221 ? 18.599 2.893 -5.321 1.00 98.19 221 THR A N 1
ATOM 1784 C CA . THR A 1 221 ? 19.666 1.949 -5.661 1.00 98.19 221 THR A CA 1
ATOM 1785 C C . THR A 1 221 ? 19.166 0.549 -5.344 1.00 98.19 221 THR A C 1
ATOM 1787 O O . THR A 1 221 ? 18.811 0.255 -4.203 1.00 98.19 221 THR A O 1
ATOM 1790 N N . LEU A 1 222 ? 19.123 -0.314 -6.350 1.00 98.12 222 LEU A N 1
ATOM 1791 C CA . LEU A 1 222 ? 18.551 -1.650 -6.283 1.00 98.12 222 LEU A CA 1
ATOM 1792 C C . LEU A 1 222 ? 19.625 -2.702 -6.563 1.00 98.12 222 LEU A C 1
ATOM 1794 O O . LEU A 1 222 ? 20.443 -2.523 -7.459 1.00 98.12 222 LEU A O 1
ATOM 1798 N N . ARG A 1 223 ? 19.583 -3.837 -5.865 1.00 98.06 223 ARG A N 1
ATOM 1799 C CA . ARG A 1 223 ? 20.322 -5.049 -6.239 1.00 98.06 223 ARG A CA 1
ATOM 1800 C C . ARG A 1 223 ? 19.373 -6.033 -6.896 1.00 98.06 223 ARG A C 1
ATOM 1802 O O . ARG A 1 223 ? 18.436 -6.481 -6.244 1.00 98.06 223 ARG A O 1
ATOM 1809 N N . ASN A 1 224 ? 19.628 -6.409 -8.142 1.00 96.94 224 ASN A N 1
ATOM 1810 C CA . ASN A 1 224 ? 18.902 -7.491 -8.797 1.00 96.94 224 ASN A CA 1
ATOM 1811 C C . ASN A 1 224 ? 19.240 -8.832 -8.127 1.00 96.94 224 ASN A C 1
ATOM 1813 O O . ASN A 1 224 ? 20.400 -9.227 -8.040 1.00 96.94 224 ASN A O 1
ATOM 1817 N N . GLU A 1 225 ? 18.235 -9.560 -7.649 1.00 97.06 225 GLU A N 1
ATOM 1818 C CA . GLU A 1 225 ? 18.468 -10.804 -6.921 1.00 97.06 225 GLU A CA 1
ATOM 1819 C C . GLU A 1 225 ? 18.908 -11.970 -7.810 1.00 97.06 225 GLU A C 1
ATOM 1821 O O . GLU A 1 225 ? 19.582 -12.867 -7.297 1.00 97.06 225 GLU A O 1
ATOM 1826 N N . SER A 1 226 ? 18.598 -11.956 -9.112 1.00 94.62 226 SER A N 1
ATOM 1827 C CA . SER A 1 226 ? 18.946 -13.061 -10.013 1.00 94.62 226 SER A CA 1
ATOM 1828 C C . SER A 1 226 ? 20.416 -13.052 -10.425 1.00 94.62 226 SER A C 1
ATOM 1830 O O . SER A 1 226 ? 21.029 -14.108 -10.512 1.00 94.62 226 SER A O 1
ATOM 1832 N N . ASN A 1 227 ? 20.981 -11.873 -10.692 1.00 94.56 227 ASN A N 1
ATOM 1833 C CA . ASN A 1 227 ? 22.337 -11.735 -11.240 1.00 94.56 227 ASN A CA 1
ATOM 1834 C C . ASN A 1 227 ? 23.256 -10.810 -10.423 1.00 94.56 227 ASN A C 1
ATOM 1836 O O . ASN A 1 227 ? 24.421 -10.662 -10.766 1.00 94.56 227 ASN A O 1
ATOM 1840 N N . LYS A 1 228 ? 22.749 -10.234 -9.327 1.00 95.19 228 LYS A N 1
ATOM 1841 C CA . LYS A 1 228 ? 23.473 -9.358 -8.391 1.00 95.19 228 LYS A CA 1
ATOM 1842 C C . LYS A 1 228 ? 23.916 -8.008 -8.964 1.00 95.19 228 LYS A C 1
ATOM 1844 O O . LYS A 1 228 ? 24.645 -7.291 -8.281 1.00 95.19 228 LYS A O 1
ATOM 1849 N N . ASP A 1 229 ? 23.410 -7.616 -10.133 1.00 95.25 229 ASP A N 1
ATOM 1850 C CA . ASP A 1 229 ? 23.650 -6.285 -10.693 1.00 95.25 229 ASP A CA 1
ATOM 1851 C C . ASP A 1 229 ? 23.118 -5.184 -9.769 1.00 95.25 229 ASP A C 1
ATOM 1853 O O . ASP A 1 229 ? 22.025 -5.296 -9.204 1.00 95.25 229 ASP A O 1
ATOM 1857 N N . THR A 1 230 ? 23.865 -4.084 -9.682 1.00 96.75 230 THR A N 1
ATOM 1858 C CA . THR A 1 230 ? 23.410 -2.851 -9.031 1.00 96.75 230 THR A CA 1
ATOM 1859 C C . THR A 1 230 ? 22.792 -1.920 -10.065 1.00 96.75 230 THR A C 1
ATOM 1861 O O . THR A 1 230 ? 23.470 -1.471 -10.993 1.00 96.75 230 THR A O 1
ATOM 1864 N N . LEU A 1 231 ? 21.515 -1.606 -9.873 1.00 96.62 231 LEU A N 1
ATOM 1865 C CA . LEU A 1 231 ? 20.693 -0.784 -10.753 1.00 96.62 231 LEU A CA 1
ATOM 1866 C C . LEU A 1 231 ? 20.185 0.459 -10.025 1.00 96.62 231 LEU A C 1
ATOM 1868 O O . LEU A 1 231 ? 20.169 0.519 -8.797 1.00 96.62 231 LEU A O 1
ATOM 1872 N N . TYR A 1 232 ? 19.715 1.433 -10.792 1.00 96.75 232 TYR A N 1
ATOM 1873 C CA . TYR A 1 232 ? 19.125 2.664 -10.290 1.00 96.75 232 TYR A CA 1
ATOM 1874 C C . TYR A 1 232 ? 17.737 2.822 -10.893 1.00 96.75 232 TYR A C 1
ATOM 1876 O O . TYR A 1 232 ? 17.601 2.958 -12.109 1.00 96.75 232 TYR A O 1
ATOM 1884 N N . TRP A 1 233 ? 16.716 2.791 -10.043 1.00 96.38 233 TRP A N 1
ATOM 1885 C CA . TRP A 1 233 ? 15.350 3.121 -10.420 1.00 96.38 233 TRP A CA 1
ATOM 1886 C C . TRP A 1 233 ? 15.105 4.605 -10.173 1.00 96.38 233 TRP A C 1
ATOM 1888 O O . TRP A 1 233 ? 15.131 5.062 -9.030 1.00 96.38 233 TRP A O 1
ATOM 1898 N N . VAL A 1 234 ? 14.886 5.345 -11.256 1.00 94.50 234 VAL A N 1
ATOM 1899 C CA . VAL A 1 234 ? 14.584 6.775 -11.232 1.00 94.50 234 VAL A CA 1
ATOM 1900 C C . VAL A 1 234 ? 13.071 6.979 -11.254 1.00 94.50 234 VAL A C 1
ATOM 1902 O O . VAL A 1 234 ? 12.384 6.547 -12.173 1.00 94.50 234 VAL A O 1
ATOM 1905 N N . VAL A 1 235 ? 12.548 7.660 -10.241 1.00 93.75 235 VAL A N 1
ATOM 1906 C CA . VAL A 1 235 ? 11.150 8.081 -10.148 1.00 93.75 235 VAL A CA 1
ATOM 1907 C C . VAL A 1 235 ? 11.115 9.589 -10.356 1.00 93.75 235 VAL A C 1
ATOM 1909 O O . VAL A 1 235 ? 11.730 10.323 -9.588 1.00 93.75 235 VAL A O 1
ATOM 1912 N N . ASN A 1 236 ? 10.385 10.065 -11.365 1.00 90.75 236 ASN A N 1
ATOM 1913 C CA . ASN A 1 236 ? 10.361 11.495 -11.701 1.00 90.75 236 ASN A CA 1
ATOM 1914 C C . ASN A 1 236 ? 9.800 12.366 -10.567 1.00 90.75 236 ASN A C 1
ATOM 1916 O O . ASN A 1 236 ? 10.271 13.478 -10.362 1.00 90.75 236 ASN A O 1
ATOM 1920 N N . GLN A 1 237 ? 8.795 11.863 -9.844 1.00 91.81 237 GLN A N 1
ATOM 1921 C CA . GLN A 1 237 ? 8.131 12.567 -8.747 1.00 91.81 237 GLN A CA 1
ATOM 1922 C C . GLN A 1 237 ? 7.787 11.577 -7.636 1.00 91.81 237 GLN A C 1
ATOM 1924 O O . GLN A 1 237 ? 7.175 10.543 -7.907 1.00 91.81 237 GLN A O 1
ATOM 1929 N N . ALA A 1 238 ? 8.109 11.903 -6.388 1.00 92.56 238 ALA A N 1
ATOM 1930 C CA . ALA A 1 238 ? 7.867 11.044 -5.233 1.00 92.56 238 ALA A CA 1
ATOM 1931 C C . ALA A 1 238 ? 6.395 10.598 -5.107 1.00 92.56 238 ALA A C 1
ATOM 1933 O O . ALA A 1 238 ? 6.137 9.448 -4.769 1.00 92.56 238 ALA A O 1
ATOM 1934 N N . ARG A 1 239 ? 5.421 11.450 -5.462 1.00 91.94 239 ARG A N 1
ATOM 1935 C CA . ARG A 1 239 ? 3.981 11.098 -5.518 1.00 91.94 239 ARG A CA 1
ATOM 1936 C C . ARG A 1 239 ? 3.612 10.011 -6.520 1.00 91.94 239 ARG A C 1
ATOM 1938 O O . ARG A 1 239 ? 2.539 9.436 -6.410 1.00 91.94 239 ARG A O 1
ATOM 1945 N N . SER A 1 240 ? 4.484 9.743 -7.487 1.00 91.19 240 SER A N 1
ATOM 1946 C CA . SER A 1 240 ? 4.298 8.710 -8.512 1.00 91.19 240 SER A CA 1
ATOM 1947 C C . SER A 1 240 ? 5.030 7.406 -8.178 1.00 91.19 240 SER A C 1
ATOM 1949 O O . SER A 1 240 ? 5.101 6.516 -9.022 1.00 91.19 240 SER A O 1
ATOM 1951 N N . ILE A 1 241 ? 5.613 7.280 -6.979 1.00 92.88 241 ILE A N 1
ATOM 1952 C CA . ILE A 1 241 ? 6.263 6.037 -6.558 1.00 92.88 241 ILE A CA 1
ATOM 1953 C C . ILE A 1 241 ? 5.228 4.915 -6.393 1.00 92.88 241 ILE A C 1
ATOM 1955 O O . ILE A 1 241 ? 4.160 5.114 -5.815 1.00 92.88 241 ILE A O 1
ATOM 1959 N N . GLY A 1 242 ? 5.552 3.727 -6.898 1.00 88.94 242 GLY A N 1
ATOM 1960 C CA . GLY A 1 242 ? 4.648 2.582 -6.892 1.00 88.94 242 GLY A CA 1
ATOM 1961 C C . GLY A 1 242 ? 4.966 1.622 -8.033 1.00 88.94 242 GLY A C 1
ATOM 1962 O O . GLY A 1 242 ? 6.114 1.198 -8.191 1.00 88.94 242 GLY A O 1
ATOM 1963 N N . ALA A 1 243 ? 3.948 1.299 -8.836 1.00 88.25 243 ALA A N 1
ATOM 1964 C CA . ALA A 1 243 ? 4.087 0.441 -10.010 1.00 88.25 243 ALA A CA 1
ATOM 1965 C C . ALA A 1 243 ? 5.232 0.924 -10.933 1.00 88.25 243 ALA A C 1
ATOM 1967 O O . ALA A 1 243 ? 5.401 2.131 -11.116 1.00 88.25 243 ALA A O 1
ATOM 1968 N N . PRO A 1 244 ? 6.030 0.009 -11.515 1.00 91.44 244 PRO A N 1
ATOM 1969 C CA . PRO A 1 244 ? 5.825 -1.445 -11.597 1.00 91.44 244 PRO A CA 1
ATOM 1970 C C . PRO A 1 244 ? 6.281 -2.253 -10.379 1.00 91.44 244 PRO A C 1
ATOM 1972 O O . PRO A 1 244 ? 6.147 -3.475 -10.384 1.00 91.44 244 PRO A O 1
ATOM 1975 N N . PHE A 1 245 ? 6.864 -1.624 -9.362 1.00 94.50 245 PHE A N 1
ATOM 1976 C CA . PHE A 1 245 ? 7.411 -2.358 -8.229 1.00 94.50 245 PHE A CA 1
ATOM 1977 C C . PHE A 1 245 ? 6.364 -2.589 -7.139 1.00 94.50 245 PHE A C 1
ATOM 1979 O O . PHE A 1 245 ? 5.588 -1.704 -6.782 1.00 94.50 245 PHE A O 1
ATOM 1986 N N . PHE A 1 246 ? 6.383 -3.792 -6.574 1.00 94.62 246 PHE A N 1
ATOM 1987 C CA . PHE A 1 246 ? 5.544 -4.191 -5.455 1.00 94.62 246 PHE A CA 1
ATOM 1988 C C . PHE A 1 246 ? 6.408 -4.644 -4.285 1.00 94.62 246 PHE A C 1
ATOM 1990 O O . PHE A 1 246 ? 7.354 -5.411 -4.452 1.00 94.62 246 PHE A O 1
ATOM 1997 N N . LEU A 1 247 ? 6.093 -4.190 -3.081 1.00 95.00 247 LEU A N 1
ATOM 1998 C CA . LEU A 1 247 ? 6.872 -4.491 -1.895 1.00 95.00 247 LEU A CA 1
ATOM 1999 C C . LEU A 1 247 ? 6.567 -5.908 -1.386 1.00 95.00 247 LEU A C 1
ATOM 2001 O O . LEU A 1 247 ? 5.468 -6.200 -0.915 1.00 95.00 247 LEU A O 1
ATOM 2005 N N . VAL A 1 248 ? 7.559 -6.795 -1.461 1.00 94.88 248 VAL A N 1
ATOM 2006 C CA . VAL A 1 248 ? 7.440 -8.208 -1.064 1.00 94.88 248 VAL A CA 1
ATOM 2007 C C . VAL A 1 248 ? 6.998 -8.390 0.392 1.00 94.88 248 VAL A C 1
ATOM 2009 O O . VAL A 1 248 ? 6.025 -9.113 0.603 1.00 94.88 248 VAL A O 1
ATOM 2012 N N . PRO A 1 249 ? 7.611 -7.734 1.402 1.00 93.69 249 PRO A N 1
ATOM 2013 C CA . PRO A 1 249 ? 7.197 -7.946 2.789 1.00 93.69 249 PRO A CA 1
ATOM 2014 C C . PRO A 1 249 ? 5.764 -7.473 3.060 1.00 93.69 249 PRO A C 1
ATOM 2016 O O . PRO A 1 249 ? 5.103 -8.030 3.930 1.00 93.69 249 PRO A O 1
ATOM 2019 N N . TYR A 1 250 ? 5.247 -6.497 2.301 1.00 93.81 250 TYR A N 1
ATOM 2020 C CA . TYR A 1 250 ? 3.835 -6.124 2.382 1.00 93.81 250 TYR A CA 1
ATOM 2021 C C . TYR A 1 250 ? 2.940 -7.274 1.907 1.00 93.81 250 TYR A C 1
ATOM 2023 O O . TYR A 1 250 ? 2.048 -7.687 2.644 1.00 93.81 250 TYR A O 1
ATOM 2031 N N . PHE A 1 251 ? 3.221 -7.857 0.735 1.00 94.12 251 PHE A N 1
ATOM 2032 C CA . PHE A 1 251 ? 2.479 -9.018 0.226 1.00 94.12 251 PHE A CA 1
ATOM 2033 C C . PHE A 1 251 ? 2.493 -10.191 1.220 1.00 94.12 251 PHE A C 1
ATOM 2035 O O . PHE A 1 251 ? 1.444 -10.734 1.569 1.00 94.12 251 PHE A O 1
ATOM 2042 N N . GLU A 1 252 ? 3.676 -10.551 1.725 1.00 94.00 252 GLU A N 1
ATOM 2043 C CA . GLU A 1 252 ? 3.852 -11.630 2.705 1.00 94.00 252 GLU A CA 1
ATOM 2044 C C . GLU A 1 252 ? 3.089 -11.350 4.005 1.00 94.00 252 GLU A C 1
ATOM 2046 O O . GLU A 1 252 ? 2.423 -12.240 4.543 1.00 94.00 252 GLU A O 1
ATOM 2051 N N . LYS A 1 253 ? 3.124 -10.101 4.486 1.00 93.44 253 LYS A N 1
ATOM 2052 C CA . LYS A 1 253 ? 2.394 -9.681 5.683 1.00 93.44 253 LYS A CA 1
ATOM 2053 C C . LYS A 1 253 ? 0.886 -9.792 5.490 1.00 93.44 253 LYS A C 1
ATOM 2055 O O . LYS A 1 253 ? 0.224 -10.350 6.361 1.00 93.44 253 LYS A O 1
ATOM 2060 N N . GLN A 1 254 ? 0.343 -9.318 4.365 1.00 94.00 254 GLN A N 1
ATOM 2061 C CA . GLN A 1 254 ? -1.090 -9.446 4.082 1.00 94.00 254 GLN A CA 1
ATOM 2062 C C . GLN A 1 254 ? -1.506 -10.921 4.013 1.00 94.00 254 GLN A C 1
ATOM 2064 O O . GLN A 1 254 ? -2.513 -11.298 4.613 1.00 94.00 254 GLN A O 1
ATOM 2069 N N . ARG A 1 255 ? -0.697 -11.786 3.382 1.00 94.88 255 ARG A N 1
ATOM 2070 C CA . ARG A 1 255 ? -0.965 -13.233 3.371 1.00 94.88 255 ARG A CA 1
ATOM 2071 C C . ARG A 1 255 ? -0.988 -13.827 4.770 1.00 94.88 255 ARG A C 1
ATOM 2073 O O . ARG A 1 255 ? -1.933 -14.526 5.113 1.00 94.88 255 ARG A O 1
ATOM 2080 N N . SER A 1 256 ? 0.006 -13.505 5.593 1.00 94.69 256 SER A N 1
ATOM 2081 C CA . SER A 1 256 ? 0.083 -13.982 6.977 1.00 94.69 256 SER A CA 1
ATOM 2082 C C . SER A 1 256 ? -1.094 -13.517 7.841 1.00 94.69 256 SER A C 1
ATOM 2084 O O . SER A 1 256 ? -1.549 -14.276 8.697 1.00 94.69 256 SER A O 1
ATOM 2086 N N . LEU A 1 257 ? -1.569 -12.286 7.638 1.00 94.12 257 LEU A N 1
ATOM 2087 C CA . LEU A 1 257 ? -2.662 -11.711 8.419 1.00 94.12 257 LEU A CA 1
ATOM 2088 C C . LEU A 1 257 ? -4.029 -12.276 8.034 1.00 94.12 257 LEU A C 1
ATOM 2090 O O . LEU A 1 257 ? -4.868 -12.434 8.917 1.00 94.12 257 LEU A O 1
ATOM 2094 N N . TYR A 1 258 ? -4.257 -12.564 6.750 1.00 96.19 258 TYR A N 1
ATOM 2095 C CA . TYR A 1 258 ? -5.612 -12.790 6.248 1.00 96.19 258 TYR A CA 1
ATOM 2096 C C . TYR A 1 258 ? -5.840 -14.157 5.605 1.00 96.19 258 TYR A C 1
ATOM 2098 O O . TYR A 1 258 ? -6.947 -14.664 5.720 1.00 96.19 258 TYR A O 1
ATOM 2106 N N . VAL A 1 259 ? -4.859 -14.793 4.957 1.00 96.56 259 VAL A N 1
ATOM 2107 C CA . VAL A 1 259 ? -5.105 -16.077 4.267 1.00 96.56 259 VAL A CA 1
ATOM 2108 C C . VAL A 1 259 ? -5.534 -17.150 5.271 1.00 96.56 259 VAL A C 1
ATOM 2110 O O . VAL A 1 259 ? -4.927 -17.316 6.332 1.00 96.56 259 VAL A O 1
ATOM 2113 N N . ASN A 1 260 ? -6.596 -17.879 4.928 1.00 97.00 260 ASN A N 1
ATOM 2114 C CA . ASN A 1 260 ? -7.292 -18.849 5.776 1.00 97.00 260 ASN A CA 1
ATOM 2115 C C . ASN A 1 260 ? -7.863 -18.255 7.075 1.00 97.00 260 ASN A C 1
ATOM 2117 O O . ASN A 1 260 ? -8.116 -18.988 8.035 1.00 97.00 260 ASN A O 1
ATOM 2121 N N . LYS A 1 261 ? -8.045 -16.932 7.144 1.00 97.81 261 LYS A N 1
ATOM 2122 C CA . LYS A 1 261 ? -8.708 -16.258 8.261 1.00 97.81 261 LYS A CA 1
ATOM 2123 C C . LYS A 1 261 ? -10.100 -15.801 7.864 1.00 97.81 261 LYS A C 1
ATOM 2125 O O . LYS A 1 261 ? -10.361 -15.429 6.720 1.00 97.81 261 LYS A O 1
ATOM 2130 N N . ASN A 1 262 ? -10.972 -15.801 8.860 1.00 98.06 262 ASN A N 1
ATOM 2131 C CA . ASN A 1 262 ? -12.320 -15.280 8.755 1.00 98.06 262 ASN A CA 1
ATOM 2132 C C . ASN A 1 262 ? -12.315 -13.788 9.065 1.00 98.06 262 ASN A C 1
ATOM 2134 O O . ASN A 1 262 ? -11.800 -13.369 10.106 1.00 98.06 262 ASN A O 1
ATOM 2138 N N . ILE A 1 263 ? -12.909 -13.010 8.172 1.00 97.12 263 ILE A N 1
ATOM 2139 C CA . ILE A 1 263 ? -13.089 -11.572 8.299 1.00 97.12 263 ILE A CA 1
ATOM 2140 C C . ILE A 1 263 ? -14.563 -11.204 8.177 1.00 97.12 263 ILE A C 1
ATOM 2142 O O . ILE A 1 263 ? -15.362 -11.919 7.574 1.00 97.12 263 ILE A O 1
ATOM 2146 N N . MET A 1 264 ? -14.913 -10.063 8.748 1.00 95.25 264 MET A N 1
ATOM 2147 C CA . MET A 1 264 ? -16.253 -9.494 8.692 1.00 95.25 264 MET A CA 1
ATOM 2148 C C . MET A 1 264 ? -16.178 -7.971 8.720 1.00 95.25 264 MET A C 1
ATOM 2150 O O . MET A 1 264 ? -15.161 -7.406 9.129 1.00 95.25 264 MET A O 1
ATOM 2154 N N . LEU A 1 265 ? -17.244 -7.300 8.285 1.00 94.06 265 LEU A N 1
ATOM 2155 C CA . LEU A 1 265 ? -17.312 -5.841 8.337 1.00 94.06 265 LEU A CA 1
ATOM 2156 C C . LEU A 1 265 ? -17.301 -5.333 9.784 1.00 94.06 265 LEU A C 1
ATOM 2158 O O . LEU A 1 265 ? -17.969 -5.893 10.653 1.00 94.06 265 LEU A O 1
ATOM 2162 N N . LYS A 1 266 ? -16.571 -4.239 10.022 1.00 91.88 266 LYS A N 1
ATOM 2163 C CA . LYS A 1 266 ? -16.454 -3.588 11.338 1.00 91.88 266 LYS A CA 1
ATOM 2164 C C . LYS A 1 266 ? -17.762 -2.948 11.802 1.00 91.88 266 LYS A C 1
ATOM 2166 O O . LYS A 1 266 ? -18.042 -2.940 12.998 1.00 91.88 266 LYS A O 1
ATOM 2171 N N . SER A 1 267 ? -18.555 -2.408 10.877 1.00 86.75 267 SER A N 1
ATOM 2172 C CA . SER A 1 267 ? -19.820 -1.731 11.171 1.00 86.75 267 SER A CA 1
ATOM 2173 C C . SER A 1 267 ? -20.897 -2.050 10.133 1.00 86.75 267 SER A C 1
ATOM 2175 O O . SER A 1 267 ? 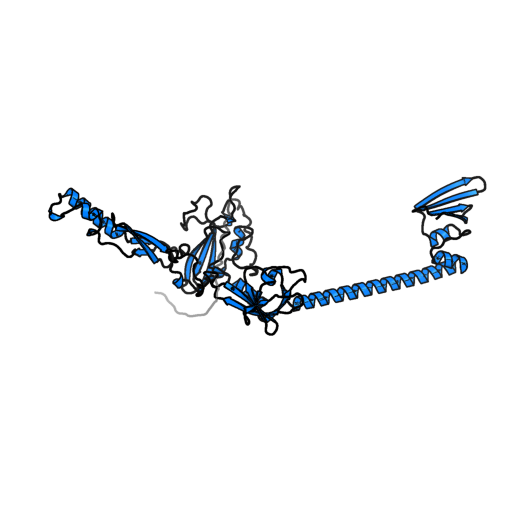-20.617 -2.528 9.033 1.00 86.75 267 SER A O 1
ATOM 2177 N N . ASN A 1 268 ? -22.150 -1.812 10.512 1.00 84.31 268 ASN A N 1
ATOM 2178 C CA . ASN A 1 268 ? -23.328 -1.910 9.651 1.00 84.31 268 ASN A CA 1
ATOM 2179 C C . ASN A 1 268 ? -23.507 -0.690 8.734 1.00 84.31 268 ASN A C 1
ATOM 2181 O O . ASN A 1 268 ? -24.131 -0.825 7.688 1.00 84.31 268 ASN A O 1
ATOM 2185 N N . ASP A 1 269 ? -22.913 0.452 9.086 1.00 76.00 269 ASP A N 1
ATOM 2186 C CA . ASP A 1 269 ? -22.996 1.712 8.329 1.00 76.00 269 ASP A CA 1
ATOM 2187 C C . ASP A 1 269 ? -21.972 1.807 7.178 1.00 76.00 269 ASP A C 1
ATOM 2189 O O . ASP A 1 269 ? -21.636 2.893 6.702 1.00 76.00 269 ASP A O 1
ATOM 2193 N N . VAL A 1 270 ? -21.427 0.673 6.725 1.00 72.69 270 VAL A N 1
ATOM 2194 C CA . VAL A 1 270 ? -20.477 0.638 5.606 1.00 72.69 270 VAL A CA 1
ATOM 2195 C C . VAL A 1 270 ? -21.235 0.832 4.290 1.00 72.69 270 VAL A C 1
ATOM 2197 O O . VAL A 1 270 ? -21.687 -0.125 3.671 1.00 72.69 270 VAL A O 1
ATOM 2200 N N . SER A 1 271 ? -21.343 2.089 3.858 1.00 75.62 271 SER A N 1
ATOM 2201 C CA . SER A 1 271 ? -21.854 2.496 2.542 1.00 75.62 271 SER A CA 1
ATOM 2202 C C . SER A 1 271 ? -20.687 2.826 1.608 1.00 75.62 271 SER A C 1
ATOM 2204 O O . SER A 1 271 ? -20.400 3.990 1.326 1.00 75.62 271 SER A O 1
ATOM 2206 N N . VAL A 1 272 ? -19.964 1.795 1.168 1.00 79.31 272 VAL A N 1
ATOM 2207 C CA . VAL A 1 272 ? -18.791 1.935 0.294 1.00 79.31 272 VAL A CA 1
ATOM 2208 C C . VAL A 1 272 ? -19.143 1.375 -1.085 1.00 79.31 272 VAL A C 1
ATOM 2210 O O . VAL A 1 272 ? -19.332 0.161 -1.189 1.00 79.31 272 VAL A O 1
ATOM 2213 N N . PRO A 1 273 ? -19.196 2.197 -2.154 1.00 81.00 273 PRO A N 1
ATOM 2214 C CA . PRO A 1 273 ? -19.610 1.748 -3.488 1.00 81.00 273 PRO A CA 1
ATOM 2215 C C . PRO A 1 273 ? -18.846 0.516 -3.997 1.00 81.00 273 PRO A C 1
ATOM 2217 O O . PRO A 1 273 ? -19.418 -0.345 -4.666 1.00 81.00 273 PRO A O 1
ATOM 2220 N N . GLN A 1 274 ? -17.562 0.406 -3.637 1.00 84.19 274 GLN A N 1
ATOM 2221 C CA . GLN A 1 274 ? -16.687 -0.714 -3.985 1.00 84.19 274 GLN A CA 1
ATOM 2222 C C . GLN A 1 274 ? -17.086 -2.036 -3.312 1.00 84.19 274 GLN A C 1
ATOM 2224 O O . GLN A 1 274 ? -16.705 -3.088 -3.809 1.00 84.19 274 GLN A O 1
ATOM 2229 N N . LEU A 1 275 ? -17.827 -2.007 -2.200 1.00 85.50 275 LEU A N 1
ATOM 2230 C CA . LEU A 1 275 ? -18.327 -3.197 -1.498 1.00 85.50 275 LEU A CA 1
ATOM 2231 C C . LEU A 1 275 ? -19.792 -3.522 -1.841 1.00 85.50 275 LEU A C 1
ATOM 2233 O O . LEU A 1 275 ? -20.256 -4.626 -1.549 1.00 85.50 275 LEU A O 1
ATOM 2237 N N . GLU A 1 276 ? -20.509 -2.587 -2.474 1.00 83.44 276 GLU A N 1
ATOM 2238 C CA . GLU A 1 276 ? -21.917 -2.735 -2.868 1.00 83.44 276 GLU A CA 1
ATOM 2239 C C . GLU A 1 276 ? -22.113 -3.362 -4.252 1.00 83.44 276 GLU A C 1
ATOM 2241 O O . GLU A 1 276 ? -23.130 -4.013 -4.480 1.00 83.44 276 GLU A O 1
ATOM 2246 N N . ASN A 1 277 ? -21.149 -3.180 -5.158 1.00 86.44 277 ASN A N 1
ATOM 2247 C CA . ASN A 1 277 ? -21.214 -3.653 -6.544 1.00 86.44 277 ASN A CA 1
ATOM 2248 C C . ASN A 1 277 ? -20.071 -4.627 -6.854 1.00 86.44 277 ASN A C 1
ATOM 2250 O O . ASN A 1 277 ? -19.345 -4.474 -7.839 1.00 86.44 277 ASN A O 1
ATOM 2254 N N . LEU A 1 278 ? -19.879 -5.612 -5.978 1.00 89.94 278 LEU A N 1
ATOM 2255 C CA . LEU A 1 278 ? -18.884 -6.658 -6.186 1.00 89.94 278 LEU A CA 1
ATOM 2256 C C . LEU A 1 278 ? -19.374 -7.640 -7.245 1.00 89.94 278 LEU A C 1
ATOM 2258 O O . LEU A 1 278 ? -20.571 -7.847 -7.415 1.00 89.94 278 LEU A O 1
ATOM 2262 N N . ILE A 1 279 ? -18.438 -8.269 -7.944 1.00 88.12 279 ILE A N 1
ATOM 2263 C CA . ILE A 1 279 ? -18.742 -9.340 -8.889 1.00 88.12 279 ILE A CA 1
ATOM 2264 C C . ILE A 1 279 ? -18.357 -10.651 -8.225 1.00 88.12 279 ILE A C 1
ATOM 2266 O O . ILE A 1 279 ? -17.211 -10.823 -7.798 1.00 88.12 279 ILE A O 1
ATOM 2270 N N . ASP A 1 280 ? -19.319 -11.561 -8.142 1.00 89.12 280 ASP A N 1
ATOM 2271 C CA . ASP A 1 280 ? -19.061 -12.929 -7.735 1.00 89.12 280 ASP A CA 1
ATOM 2272 C C . ASP A 1 280 ? -18.202 -13.627 -8.802 1.00 89.12 280 ASP A C 1
ATOM 2274 O O . ASP A 1 280 ? -18.547 -13.663 -9.983 1.00 89.12 280 ASP A O 1
ATOM 2278 N N . VAL A 1 281 ? -17.052 -14.151 -8.393 1.00 87.50 281 VAL A N 1
ATOM 2279 C CA . VAL A 1 281 ? -16.029 -14.735 -9.265 1.00 87.50 281 VAL A CA 1
ATOM 2280 C C . VAL A 1 281 ? -16.526 -16.020 -9.934 1.00 87.50 281 VAL A C 1
ATOM 2282 O O . VAL A 1 281 ? -16.090 -16.322 -11.044 1.00 87.50 281 VAL A O 1
ATOM 2285 N N . ASN A 1 282 ? -17.452 -16.749 -9.305 1.00 84.62 282 ASN A N 1
ATOM 2286 C CA . ASN A 1 282 ? -17.958 -18.026 -9.809 1.00 84.62 282 ASN A CA 1
ATOM 2287 C C . ASN A 1 282 ? -19.104 -17.833 -10.809 1.00 84.62 282 ASN A C 1
ATOM 2289 O O . ASN A 1 282 ? -19.182 -18.533 -11.816 1.00 84.62 282 ASN A O 1
ATOM 2293 N N . THR A 1 283 ? -20.003 -16.891 -10.527 1.00 85.44 283 THR A N 1
ATOM 2294 C CA . THR A 1 283 ? -21.252 -16.705 -11.286 1.00 85.44 283 THR A CA 1
ATOM 2295 C C . THR A 1 283 ? -21.242 -15.486 -12.205 1.00 85.44 283 THR A C 1
ATOM 2297 O O . THR A 1 283 ? -22.060 -15.400 -13.119 1.00 85.44 283 THR A O 1
ATOM 2300 N N . GLY A 1 284 ? -20.353 -14.518 -11.967 1.00 87.44 284 GLY A N 1
ATOM 2301 C CA . GLY A 1 284 ? -20.349 -13.219 -12.644 1.00 87.44 284 GLY A CA 1
ATOM 2302 C C . GLY A 1 284 ? -21.490 -12.287 -12.218 1.00 87.44 284 GLY A C 1
ATOM 2303 O O . GLY A 1 284 ? -21.599 -11.181 -12.748 1.00 87.44 284 GLY A O 1
ATOM 2304 N N . ALA A 1 285 ? -22.343 -12.707 -11.279 1.00 89.56 285 ALA A N 1
ATOM 2305 C CA . ALA A 1 285 ? -23.451 -11.904 -10.788 1.00 89.56 285 ALA A CA 1
ATOM 2306 C C . ALA A 1 285 ? -22.961 -10.776 -9.870 1.00 89.56 285 ALA A C 1
ATOM 2308 O O . ALA A 1 285 ? -21.965 -10.913 -9.154 1.00 89.56 285 ALA A O 1
ATOM 2309 N N . ILE A 1 286 ? -23.699 -9.664 -9.860 1.00 90.75 286 ILE A N 1
ATOM 2310 C CA . ILE A 1 286 ? -23.454 -8.581 -8.906 1.00 90.75 286 ILE A CA 1
ATOM 2311 C C . ILE A 1 286 ? -23.879 -9.052 -7.514 1.00 90.75 286 ILE A C 1
ATOM 2313 O O . ILE A 1 286 ? -24.973 -9.582 -7.318 1.00 90.75 286 ILE A O 1
ATOM 2317 N N . THR A 1 287 ? -23.006 -8.844 -6.541 1.00 91.38 287 THR A N 1
ATOM 2318 C CA . THR A 1 287 ? -23.184 -9.218 -5.144 1.00 91.38 287 THR A CA 1
ATOM 2319 C C . THR A 1 287 ? -22.608 -8.137 -4.232 1.00 91.38 287 THR A C 1
ATOM 2321 O O . THR A 1 287 ? -21.945 -7.202 -4.677 1.00 91.38 287 THR A O 1
ATOM 2324 N N . LYS A 1 288 ? -22.862 -8.265 -2.931 1.00 90.38 288 LYS A N 1
ATOM 2325 C CA . LYS A 1 288 ? -22.307 -7.382 -1.905 1.00 90.38 288 LYS A CA 1
ATOM 2326 C C . LYS A 1 288 ? -21.968 -8.150 -0.641 1.00 90.38 288 LYS A C 1
ATOM 2328 O O . LYS A 1 288 ? -22.599 -9.168 -0.344 1.00 90.38 288 LYS A O 1
ATOM 2333 N N . ILE A 1 289 ? -21.019 -7.616 0.117 1.00 91.25 289 ILE A N 1
ATOM 2334 C CA . ILE A 1 289 ? -20.694 -8.095 1.462 1.00 91.25 289 ILE A CA 1
ATOM 2335 C C . ILE A 1 289 ? -21.595 -7.360 2.456 1.00 91.25 289 ILE A C 1
ATOM 2337 O O . ILE A 1 289 ? -21.641 -6.130 2.456 1.00 91.25 289 ILE A O 1
ATOM 2341 N N . LYS A 1 290 ? -22.324 -8.098 3.297 1.00 90.06 290 LYS A N 1
ATOM 2342 C CA . LYS A 1 290 ? -23.220 -7.517 4.310 1.00 90.06 290 LYS A CA 1
ATOM 2343 C C . LYS A 1 290 ? -22.608 -7.593 5.705 1.00 90.06 290 LYS A C 1
ATOM 2345 O O . LYS A 1 290 ? -21.855 -8.511 6.026 1.00 90.06 290 LYS A O 1
ATOM 2350 N N . TYR A 1 291 ? -22.979 -6.647 6.565 1.00 90.88 291 TYR A N 1
ATOM 2351 C CA . TYR A 1 291 ? -22.603 -6.706 7.976 1.00 90.88 291 TYR A CA 1
ATOM 2352 C C . TYR A 1 291 ? -23.169 -7.965 8.642 1.00 90.88 291 TYR A C 1
ATOM 2354 O O . TYR A 1 291 ? -24.292 -8.379 8.354 1.00 90.88 291 TYR A O 1
ATOM 2362 N N . GLY A 1 292 ? -22.373 -8.576 9.520 1.00 89.62 292 GLY A N 1
ATOM 2363 C CA . GLY A 1 292 ? -22.692 -9.846 10.174 1.00 89.62 292 GLY A CA 1
ATOM 2364 C C . GLY A 1 292 ? -22.336 -11.093 9.358 1.00 89.62 292 GLY A C 1
ATOM 2365 O O . GLY A 1 292 ? -22.264 -12.176 9.933 1.00 89.62 292 GLY A O 1
ATOM 2366 N N . GLU A 1 293 ? -22.054 -10.972 8.057 1.00 94.25 293 GLU A N 1
ATOM 2367 C CA . GLU A 1 293 ? -21.525 -12.093 7.279 1.00 94.25 293 GLU A CA 1
ATOM 2368 C C . GLU A 1 293 ? -20.054 -12.348 7.617 1.00 94.25 293 GLU A C 1
ATOM 2370 O O . GLU A 1 293 ? -19.251 -11.421 7.748 1.00 94.25 293 GLU A O 1
ATOM 2375 N N . VAL A 1 294 ? -19.694 -13.628 7.696 1.00 96.75 294 VAL A N 1
ATOM 2376 C CA . VAL A 1 294 ? -18.310 -14.074 7.855 1.00 96.75 294 VAL A CA 1
ATOM 2377 C C . VAL A 1 294 ? -17.785 -14.532 6.503 1.00 96.75 294 VAL A C 1
ATOM 2379 O O . VAL A 1 294 ? -18.380 -15.396 5.862 1.00 96.75 294 VAL A O 1
ATOM 2382 N N . TRP A 1 295 ? -16.676 -13.952 6.068 1.00 97.25 295 TRP A N 1
ATOM 2383 C CA . TRP A 1 295 ? -16.016 -14.275 4.810 1.00 97.25 295 TRP A CA 1
ATOM 2384 C C . TRP A 1 295 ? -14.623 -14.827 5.096 1.00 97.25 295 TRP A C 1
ATOM 2386 O O . TRP A 1 295 ? -13.853 -14.227 5.842 1.00 97.25 295 TRP A O 1
ATOM 2396 N N . THR A 1 296 ? -14.276 -15.968 4.513 1.00 98.12 296 THR A N 1
ATOM 2397 C CA . THR A 1 296 ? -12.937 -16.548 4.640 1.00 98.12 296 THR A CA 1
ATOM 2398 C C . THR A 1 296 ? -12.067 -16.038 3.506 1.00 98.12 296 THR A C 1
ATOM 2400 O O . THR A 1 296 ? -12.405 -16.221 2.339 1.00 98.12 296 THR A O 1
ATOM 2403 N N . CYS A 1 297 ? -10.930 -15.425 3.822 1.00 97.75 297 CYS A N 1
ATOM 2404 C CA . CYS A 1 297 ? -9.948 -15.079 2.801 1.00 97.75 297 CYS A CA 1
ATOM 2405 C C . CYS A 1 297 ? -9.247 -16.362 2.324 1.00 97.75 297 CYS A C 1
ATOM 2407 O O . CYS A 1 297 ? -8.437 -16.944 3.049 1.00 97.75 297 CYS A O 1
ATOM 2409 N N . SER A 1 298 ? -9.617 -16.836 1.135 1.00 96.00 298 SER A N 1
ATOM 2410 C CA . SER A 1 298 ? -9.150 -18.091 0.538 1.00 96.00 298 SER A CA 1
ATOM 2411 C C . SER A 1 298 ? -7.729 -17.965 -0.002 1.00 96.00 298 SER A C 1
ATOM 2413 O O . SER A 1 298 ? -6.928 -18.886 0.149 1.00 96.00 298 SER A O 1
ATOM 2415 N N . ASP A 1 299 ? -7.400 -16.819 -0.594 1.00 96.62 299 ASP A N 1
ATOM 2416 C CA . ASP A 1 299 ? -6.073 -16.531 -1.124 1.00 96.62 299 ASP A CA 1
ATOM 2417 C C . ASP A 1 299 ? -5.832 -15.022 -1.268 1.00 96.62 299 ASP A C 1
ATOM 2419 O O . ASP A 1 299 ? -6.754 -14.204 -1.239 1.00 96.62 299 ASP A O 1
ATOM 2423 N N . ILE A 1 300 ? -4.565 -14.655 -1.447 1.00 96.06 300 ILE A N 1
ATOM 2424 C CA . ILE A 1 300 ? -4.164 -13.338 -1.938 1.00 96.06 300 ILE A CA 1
ATOM 2425 C C . ILE A 1 300 ? -3.163 -13.561 -3.061 1.00 96.06 300 ILE A C 1
ATOM 2427 O O . ILE A 1 300 ? -2.084 -14.117 -2.831 1.00 96.06 300 ILE A O 1
ATOM 2431 N N . SER A 1 301 ? -3.499 -13.101 -4.260 1.00 94.44 301 SER A N 1
ATOM 2432 C CA . SER A 1 301 ? -2.699 -13.351 -5.458 1.00 94.44 301 SER A CA 1
ATOM 2433 C C . SER A 1 301 ? -2.816 -12.235 -6.493 1.00 94.44 301 SER A C 1
ATOM 2435 O O . SER A 1 301 ? -3.701 -11.379 -6.439 1.00 94.44 301 SER A O 1
ATOM 2437 N N . PHE A 1 302 ? -1.855 -12.212 -7.418 1.00 93.38 302 PHE A N 1
ATOM 2438 C CA . PHE A 1 302 ? -1.850 -11.306 -8.561 1.00 93.38 302 PHE A CA 1
ATOM 2439 C C . PHE A 1 302 ? -2.652 -11.911 -9.709 1.00 93.38 302 PHE A C 1
ATOM 2441 O O . PHE A 1 302 ? -2.434 -13.061 -10.088 1.00 93.38 302 PHE A O 1
ATOM 2448 N N . VAL A 1 303 ? -3.557 -11.120 -10.273 1.00 90.38 303 VAL A N 1
ATOM 2449 C CA . VAL A 1 303 ? -4.520 -11.551 -11.284 1.00 90.38 303 VAL A CA 1
ATOM 2450 C C . VAL A 1 303 ? -4.362 -10.704 -12.536 1.00 90.38 303 VAL A C 1
ATOM 2452 O O . VAL A 1 303 ? -4.085 -9.503 -12.477 1.00 90.38 303 VAL A O 1
ATOM 2455 N N . ASP A 1 304 ? -4.551 -11.355 -13.679 1.00 89.75 304 ASP A N 1
ATOM 2456 C CA . ASP A 1 304 ? -4.590 -10.702 -14.980 1.00 89.75 304 ASP A CA 1
ATOM 2457 C C . ASP A 1 304 ? -5.815 -9.782 -15.092 1.00 89.75 304 ASP A C 1
ATOM 2459 O O . ASP A 1 304 ? -6.902 -10.099 -14.603 1.00 89.75 304 ASP A O 1
ATOM 2463 N N . SER A 1 305 ? -5.650 -8.636 -15.744 1.00 82.06 305 SER A N 1
ATOM 2464 C CA . SER A 1 305 ? -6.705 -7.643 -15.901 1.00 82.06 305 SER A CA 1
ATOM 2465 C C . SER A 1 305 ? -6.656 -7.018 -17.285 1.00 82.06 305 SER A C 1
ATOM 2467 O O . SER A 1 305 ? -5.591 -6.789 -17.851 1.00 82.06 305 SER A O 1
ATOM 2469 N N . LYS A 1 306 ? -7.834 -6.698 -17.820 1.00 85.38 306 LYS A N 1
ATOM 2470 C CA . LYS A 1 306 ? -7.957 -5.881 -19.032 1.00 85.38 306 LYS A CA 1
ATOM 2471 C C . LYS A 1 306 ? -7.751 -4.386 -18.749 1.00 85.38 306 LYS A C 1
ATOM 2473 O O . LYS A 1 306 ? -7.481 -3.630 -19.675 1.00 85.38 306 LYS A O 1
ATOM 2478 N N . ASP A 1 307 ? -7.876 -3.981 -17.484 1.00 84.38 307 ASP A N 1
ATOM 2479 C CA . ASP A 1 307 ? -7.958 -2.578 -17.060 1.00 84.38 307 ASP A CA 1
ATOM 2480 C C . ASP A 1 307 ? -6.603 -2.006 -16.598 1.00 84.38 307 ASP A C 1
ATOM 2482 O O . ASP A 1 307 ? -6.467 -0.798 -16.434 1.00 84.38 307 ASP A O 1
ATOM 2486 N N . SER A 1 308 ? -5.587 -2.854 -16.401 1.00 87.81 308 SER A N 1
ATOM 2487 C CA . SER A 1 308 ? -4.257 -2.461 -15.913 1.00 87.81 308 SER A CA 1
ATOM 2488 C C . SER A 1 308 ? -3.158 -3.104 -16.748 1.00 87.81 308 SER A C 1
ATOM 2490 O O . SER A 1 308 ? -3.270 -4.266 -17.120 1.00 87.81 308 SER A O 1
ATOM 2492 N N . TYR A 1 309 ? -2.084 -2.357 -17.019 1.00 88.62 309 TYR A N 1
ATOM 2493 C CA . TYR A 1 309 ? -0.928 -2.846 -17.776 1.00 88.62 309 TYR A CA 1
ATOM 2494 C C . TYR A 1 309 ? -0.155 -3.953 -17.038 1.00 88.62 309 TYR A C 1
ATOM 2496 O O . TYR A 1 309 ? 0.357 -4.885 -17.661 1.00 88.62 309 TYR A O 1
ATOM 2504 N N . TYR A 1 310 ? -0.076 -3.861 -15.710 1.00 91.31 310 TYR A N 1
ATOM 2505 C CA . TYR A 1 310 ? 0.573 -4.846 -14.846 1.00 91.31 310 TYR A CA 1
ATOM 2506 C C . TYR A 1 310 ? -0.470 -5.751 -14.183 1.00 91.31 310 TYR A C 1
ATOM 2508 O O . TYR A 1 310 ? -1.637 -5.374 -14.059 1.00 91.31 310 TYR A O 1
ATOM 2516 N N . LEU A 1 311 ? -0.052 -6.931 -13.715 1.00 91.88 311 LEU A N 1
ATOM 2517 C CA . LEU A 1 311 ? -0.911 -7.752 -12.857 1.00 91.88 311 LEU A CA 1
ATOM 2518 C C . LEU A 1 311 ? -1.301 -6.986 -11.583 1.00 91.88 311 LEU A C 1
ATOM 2520 O O . LEU A 1 311 ? -0.455 -6.353 -10.948 1.00 91.88 311 LEU A O 1
ATOM 2524 N N . ASN A 1 312 ? -2.562 -7.115 -11.168 1.00 89.81 312 ASN A N 1
ATOM 2525 C CA . ASN A 1 312 ? -3.090 -6.456 -9.972 1.00 89.81 312 ASN A CA 1
ATOM 2526 C C . ASN A 1 312 ? -3.309 -7.473 -8.846 1.00 89.81 312 ASN A C 1
ATOM 2528 O O . ASN A 1 312 ? -3.788 -8.578 -9.088 1.00 89.81 312 ASN A O 1
ATOM 2532 N N . GLY A 1 313 ? -2.950 -7.108 -7.615 1.00 91.75 313 GLY A N 1
ATOM 2533 C CA . GLY A 1 313 ? -3.126 -7.963 -6.439 1.00 91.75 313 GLY A CA 1
ATOM 2534 C C . GLY A 1 313 ? -4.551 -7.901 -5.894 1.00 91.75 313 GLY A C 1
ATOM 2535 O O . GLY A 1 313 ? -5.119 -6.813 -5.799 1.00 91.75 313 GLY A O 1
ATOM 2536 N N . PHE A 1 314 ? -5.101 -9.043 -5.485 1.00 93.75 314 PHE A N 1
ATOM 2537 C CA . PHE A 1 314 ? -6.432 -9.143 -4.887 1.00 93.75 314 PHE A CA 1
ATOM 2538 C C . PHE A 1 314 ? -6.450 -10.078 -3.678 1.00 93.75 314 PHE A C 1
ATOM 2540 O O . PHE A 1 314 ? -5.758 -11.094 -3.669 1.00 93.75 314 PHE A O 1
ATOM 2547 N N . TYR A 1 315 ? -7.290 -9.754 -2.698 1.00 96.00 315 TYR A N 1
ATOM 2548 C CA . TYR A 1 315 ? -7.840 -10.711 -1.742 1.00 96.00 315 TYR A CA 1
ATOM 2549 C C . TYR A 1 315 ? -8.973 -11.485 -2.408 1.00 96.00 315 TYR A C 1
ATOM 2551 O O . TYR A 1 315 ? -9.816 -10.865 -3.054 1.00 96.00 315 TYR A O 1
ATOM 2559 N N . PHE A 1 316 ? -9.038 -12.795 -2.198 1.00 95.75 316 PHE A N 1
ATOM 2560 C CA . PHE A 1 316 ? -10.173 -13.634 -2.571 1.00 95.75 316 PHE A CA 1
ATOM 2561 C C . PHE A 1 316 ? -10.939 -14.023 -1.314 1.00 95.75 316 PHE A C 1
ATOM 2563 O O . PHE A 1 316 ? -10.367 -14.593 -0.388 1.00 95.75 316 PHE A O 1
ATOM 2570 N N . LEU A 1 317 ? -12.219 -13.670 -1.252 1.00 97.00 317 LEU A N 1
ATOM 2571 C CA . LEU A 1 317 ? -13.063 -13.851 -0.079 1.00 97.00 317 LEU A CA 1
ATOM 2572 C C . LEU A 1 317 ? -14.210 -14.799 -0.416 1.00 97.00 317 LEU A C 1
ATOM 2574 O O . LEU A 1 317 ? -14.993 -14.508 -1.317 1.00 97.00 317 LEU A O 1
ATOM 2578 N N . LYS A 1 318 ? -14.347 -15.889 0.342 1.00 97.06 318 LYS A N 1
ATOM 2579 C CA . LYS A 1 318 ? -15.399 -16.901 0.187 1.00 97.06 318 LYS A CA 1
ATOM 2580 C C . LYS A 1 318 ? -16.448 -16.824 1.290 1.00 97.06 318 LYS A C 1
ATOM 2582 O O . LYS A 1 318 ? -16.110 -16.649 2.460 1.00 97.06 318 LYS A O 1
ATOM 2587 N N . ASN A 1 319 ? -17.709 -17.031 0.928 1.00 95.94 319 ASN A N 1
ATOM 2588 C CA . ASN A 1 319 ? -18.835 -17.194 1.848 1.00 95.94 319 ASN A CA 1
ATOM 2589 C C . ASN A 1 319 ? -19.836 -18.186 1.235 1.00 95.94 319 ASN A C 1
ATOM 2591 O O . ASN A 1 319 ? -20.625 -17.830 0.357 1.00 95.94 319 ASN A O 1
ATOM 2595 N N . GLY A 1 320 ? -19.769 -19.447 1.676 1.00 92.38 320 GLY A N 1
ATOM 2596 C CA . GLY A 1 320 ? -20.500 -20.545 1.037 1.00 92.38 320 GLY A CA 1
ATOM 2597 C C . GLY A 1 320 ? 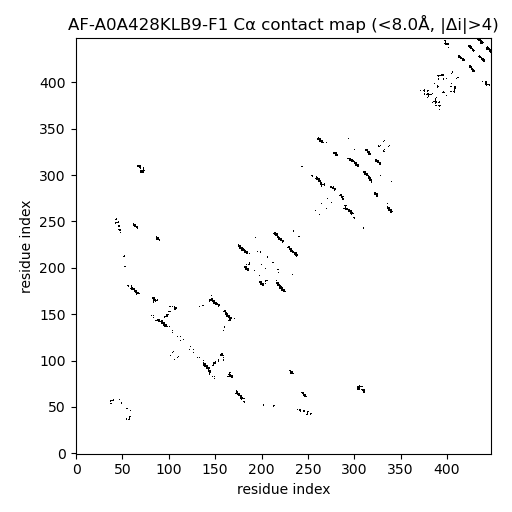-20.065 -20.713 -0.421 1.00 92.38 320 GLY A C 1
ATOM 2598 O O . GLY A 1 320 ? -18.869 -20.784 -0.698 1.00 92.38 320 GLY A O 1
ATOM 2599 N N . ASP A 1 321 ? -21.033 -20.714 -1.336 1.00 92.00 321 ASP A N 1
ATOM 2600 C CA . ASP A 1 321 ? -20.794 -20.817 -2.784 1.00 92.00 321 ASP A CA 1
ATOM 2601 C C . ASP A 1 321 ? -20.342 -19.493 -3.427 1.00 92.00 321 ASP A C 1
ATOM 2603 O O . ASP A 1 321 ? -19.914 -19.473 -4.585 1.00 92.00 321 ASP A O 1
ATOM 2607 N N . ARG A 1 322 ? -20.424 -18.378 -2.686 1.00 93.50 322 ARG A N 1
ATOM 2608 C CA . ARG A 1 322 ? -20.003 -17.061 -3.172 1.00 93.50 322 ARG A CA 1
ATOM 2609 C C . ARG A 1 322 ? -18.508 -16.868 -3.004 1.00 93.50 322 ARG A C 1
ATOM 2611 O O . ARG A 1 322 ? -17.949 -17.173 -1.948 1.00 93.50 322 ARG A O 1
ATOM 2618 N N . GLU A 1 323 ? -17.883 -16.259 -4.001 1.00 95.25 323 GLU A N 1
ATOM 2619 C CA . GLU A 1 323 ? -16.501 -15.790 -3.919 1.00 95.25 323 GLU A CA 1
ATOM 2620 C C . GLU A 1 323 ? -16.387 -14.412 -4.559 1.00 95.25 323 GLU A C 1
ATOM 2622 O O . GLU A 1 323 ? -16.857 -14.203 -5.667 1.00 95.25 323 GLU A O 1
ATOM 2627 N N . VAL A 1 324 ? -15.764 -13.458 -3.878 1.00 94.19 324 VAL A N 1
ATOM 2628 C CA . VAL A 1 324 ? -15.522 -12.105 -4.397 1.00 94.19 324 VAL A CA 1
ATOM 2629 C C . VAL A 1 324 ? -14.045 -11.774 -4.303 1.00 94.19 324 VAL A C 1
ATOM 2631 O O . VAL A 1 324 ? -13.319 -12.360 -3.500 1.00 94.19 324 VAL A O 1
ATOM 2634 N N . LYS A 1 325 ? -13.599 -10.797 -5.093 1.00 93.00 325 LYS A N 1
ATOM 2635 C CA . LYS A 1 325 ? -12.238 -10.270 -4.998 1.00 93.00 325 LYS A CA 1
ATOM 2636 C C . LYS A 1 325 ? -12.224 -8.802 -4.591 1.00 93.00 325 LYS A C 1
ATOM 2638 O O . LYS A 1 325 ? -12.998 -8.012 -5.127 1.00 93.00 325 LYS A O 1
ATOM 2643 N N . LEU A 1 326 ? -11.325 -8.435 -3.682 1.00 93.31 326 LEU A N 1
ATOM 2644 C CA . LEU A 1 326 ? -11.077 -7.050 -3.267 1.00 93.31 326 LEU A CA 1
ATOM 2645 C C . LEU A 1 326 ? -9.642 -6.668 -3.604 1.00 93.31 326 LEU A C 1
ATOM 2647 O O . LEU A 1 326 ? -8.728 -7.458 -3.385 1.00 93.31 326 LEU A O 1
ATOM 2651 N N . GLU A 1 327 ? -9.430 -5.481 -4.164 1.00 91.06 327 GLU A N 1
ATOM 2652 C CA . GLU A 1 327 ? -8.089 -5.036 -4.551 1.00 91.06 327 GLU A CA 1
ATOM 2653 C C . GLU A 1 327 ? -7.173 -4.901 -3.326 1.00 91.06 327 GLU A C 1
ATOM 2655 O O . GLU A 1 327 ? -7.565 -4.381 -2.285 1.00 91.06 327 GLU A O 1
ATOM 2660 N N . LEU A 1 328 ? -5.936 -5.380 -3.457 1.00 90.94 328 LEU A N 1
ATOM 2661 C CA . LEU A 1 328 ? -4.988 -5.474 -2.350 1.00 90.94 328 LEU A CA 1
ATOM 2662 C C . LEU A 1 328 ? -4.535 -4.098 -1.836 1.00 90.94 328 LEU A C 1
ATOM 2664 O O . LEU A 1 328 ? -4.410 -3.896 -0.634 1.00 90.94 328 LEU A O 1
ATOM 2668 N N . ASN A 1 329 ? -4.301 -3.150 -2.747 1.00 83.56 329 ASN A N 1
ATOM 2669 C CA . ASN A 1 329 ? -3.627 -1.881 -2.448 1.00 83.56 329 ASN A CA 1
ATOM 2670 C C . ASN A 1 329 ? -4.565 -0.714 -2.096 1.00 83.56 329 ASN A C 1
ATOM 2672 O O . ASN A 1 329 ? -4.071 0.377 -1.822 1.00 83.56 329 ASN A O 1
ATOM 2676 N N . ASN A 1 330 ? -5.887 -0.894 -2.131 1.00 82.50 330 ASN A N 1
ATOM 2677 C CA . ASN A 1 330 ? -6.831 0.222 -1.992 1.00 82.50 330 ASN A CA 1
ATOM 2678 C C . ASN A 1 330 ? -7.284 0.499 -0.545 1.00 82.50 330 ASN A C 1
ATOM 2680 O O . ASN A 1 330 ? -8.097 1.392 -0.331 1.00 82.50 330 ASN A O 1
ATOM 2684 N N . GLY A 1 331 ? -6.783 -0.264 0.433 1.00 84.69 331 GLY A N 1
ATOM 2685 C CA . GLY A 1 331 ? -7.089 -0.078 1.854 1.00 84.69 331 GLY A CA 1
ATOM 2686 C C . GLY A 1 331 ? -8.418 -0.678 2.324 1.00 84.69 331 GLY A C 1
ATOM 2687 O O . GLY A 1 331 ? -8.651 -0.736 3.528 1.00 84.69 331 GLY A O 1
ATOM 2688 N N . LEU A 1 332 ? -9.277 -1.189 1.426 1.00 87.44 332 LEU A N 1
ATOM 2689 C CA . LEU A 1 332 ? -10.639 -1.614 1.785 1.00 87.44 332 LEU A CA 1
ATOM 2690 C C . LEU A 1 332 ? -10.666 -2.659 2.906 1.00 87.44 332 LEU A C 1
ATOM 2692 O O . LEU A 1 332 ? -11.471 -2.558 3.832 1.00 87.44 332 LEU A O 1
ATOM 2696 N N . VAL A 1 333 ? -9.792 -3.668 2.836 1.00 91.19 333 VAL A N 1
ATOM 2697 C CA . VAL A 1 333 ? -9.740 -4.722 3.859 1.00 91.19 333 VAL A CA 1
ATOM 2698 C C . VAL A 1 333 ? -9.288 -4.147 5.199 1.00 91.19 333 VAL A C 1
ATOM 2700 O O . VAL A 1 333 ? -9.915 -4.407 6.221 1.00 91.19 333 VAL A O 1
ATOM 2703 N N . GLN A 1 334 ? -8.241 -3.324 5.206 1.00 89.12 334 GLN A N 1
ATOM 2704 C CA . GLN A 1 334 ? -7.705 -2.731 6.429 1.00 89.12 334 GLN A CA 1
ATOM 2705 C C . GLN A 1 334 ? -8.702 -1.763 7.083 1.00 89.12 334 GLN A C 1
ATOM 2707 O O . GLN A 1 334 ? -8.837 -1.750 8.310 1.00 89.12 334 GLN A O 1
ATOM 2712 N N . ASP A 1 335 ? -9.425 -0.987 6.279 1.00 90.56 335 ASP A N 1
ATOM 2713 C CA . ASP A 1 335 ? -10.300 0.080 6.757 1.00 90.56 335 ASP A CA 1
ATOM 2714 C C . ASP A 1 335 ? -11.651 -0.458 7.233 1.00 90.56 335 ASP A C 1
ATOM 2716 O O . ASP A 1 335 ? -12.107 -0.081 8.318 1.0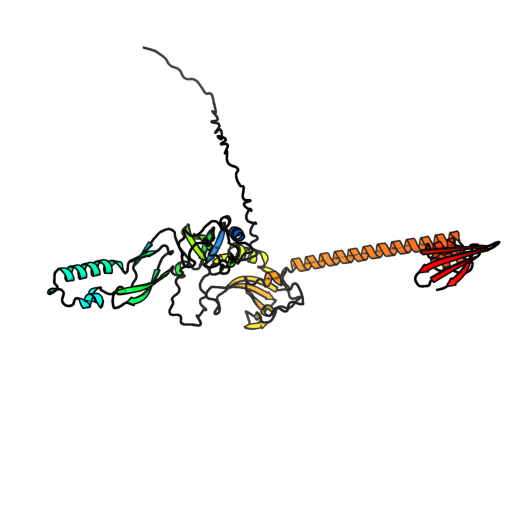0 90.56 335 ASP A O 1
ATOM 2720 N N . TYR A 1 336 ? -12.244 -1.409 6.506 1.00 93.06 336 TYR A N 1
ATOM 2721 C CA . TYR A 1 336 ? -13.631 -1.831 6.732 1.00 93.06 336 TYR A CA 1
ATOM 2722 C C . TYR A 1 336 ? -13.794 -3.219 7.345 1.00 93.06 336 TYR A C 1
ATOM 2724 O O . TYR A 1 336 ? -14.879 -3.514 7.848 1.00 93.06 336 TYR A O 1
ATOM 2732 N N . PHE A 1 337 ? -12.755 -4.059 7.361 1.00 94.38 337 PHE A N 1
ATOM 2733 C CA . PHE A 1 337 ? -12.854 -5.431 7.865 1.00 94.38 337 PHE A CA 1
ATOM 2734 C C . PHE A 1 337 ? -12.066 -5.648 9.154 1.00 94.38 337 PHE A C 1
ATOM 2736 O O . PHE A 1 337 ? -11.046 -5.016 9.420 1.00 94.38 337 PHE A O 1
ATOM 2743 N N . MET A 1 338 ? -12.542 -6.584 9.964 1.00 95.25 338 MET A N 1
ATOM 2744 C CA . MET A 1 338 ? -11.850 -7.099 11.139 1.00 95.25 338 MET A CA 1
ATOM 2745 C C . MET A 1 338 ? -11.864 -8.622 11.133 1.00 95.25 338 MET A C 1
ATOM 2747 O O . MET A 1 338 ? -12.739 -9.236 10.520 1.00 95.25 338 MET A O 1
ATOM 2751 N N . LEU A 1 339 ? -10.908 -9.237 11.829 1.00 97.19 339 LEU A N 1
ATOM 2752 C CA . LEU A 1 339 ? -10.900 -10.682 12.021 1.00 97.19 339 LEU A CA 1
ATOM 2753 C C . LEU A 1 339 ? -12.071 -11.102 12.918 1.00 97.19 339 LEU A C 1
ATOM 2755 O O . LEU A 1 339 ? -12.366 -10.455 13.924 1.00 97.19 339 LEU A O 1
ATOM 2759 N N . GLU A 1 340 ? -12.689 -12.239 12.606 1.00 96.12 340 GLU A N 1
ATOM 2760 C CA . GLU A 1 340 ? -13.759 -12.825 13.424 1.00 96.12 340 GLU A CA 1
ATOM 2761 C C . GLU A 1 340 ? -13.283 -13.091 14.868 1.00 96.12 340 GLU A C 1
ATOM 2763 O O . GLU A 1 340 ? -14.040 -12.937 15.827 1.00 96.12 340 GLU A O 1
ATOM 2768 N N . SER A 1 341 ? -12.005 -13.445 15.047 1.00 95.38 341 SER A N 1
ATOM 2769 C CA . SER A 1 341 ? -11.387 -13.614 16.368 1.00 95.38 341 SER A CA 1
ATOM 2770 C C . SER A 1 341 ? -11.376 -12.322 17.181 1.00 95.38 341 SER A C 1
ATOM 2772 O O . SER A 1 341 ? -11.667 -12.347 18.378 1.00 95.38 341 SER A O 1
ATOM 2774 N N . ASP A 1 342 ? -11.073 -11.198 16.534 1.00 94.81 342 ASP A N 1
ATOM 2775 C CA . ASP A 1 342 ? -11.015 -9.891 17.185 1.00 94.81 342 ASP A CA 1
ATOM 2776 C C . ASP A 1 342 ? -12.424 -9.424 17.547 1.00 94.81 342 ASP A C 1
ATOM 2778 O O . ASP A 1 342 ? -12.651 -8.917 18.645 1.00 94.81 342 ASP A O 1
ATOM 2782 N N . TYR A 1 343 ? -13.395 -9.696 16.671 1.00 93.31 343 TYR A N 1
ATOM 2783 C CA . TYR A 1 343 ? -14.805 -9.424 16.928 1.00 93.31 343 TYR A CA 1
ATOM 2784 C C . TYR A 1 343 ? -15.320 -10.206 18.143 1.00 93.31 343 TYR A C 1
ATOM 2786 O O . TYR A 1 343 ? -15.887 -9.626 19.072 1.00 93.31 343 TYR A O 1
ATOM 2794 N N . LYS A 1 344 ? -15.054 -11.519 18.197 1.00 93.50 344 LYS A N 1
ATOM 2795 C CA . LYS A 1 344 ? -15.419 -12.373 19.341 1.00 93.50 344 LYS A CA 1
ATOM 2796 C C . LYS A 1 344 ? -14.762 -11.903 20.638 1.00 93.50 344 LYS A C 1
ATOM 2798 O O . LYS A 1 344 ? -15.407 -11.897 21.687 1.00 93.50 344 LYS A O 1
ATOM 2803 N N . LYS A 1 345 ? -13.497 -11.476 20.576 1.00 94.81 345 LYS A N 1
ATOM 2804 C CA . LYS A 1 345 ? -12.785 -10.913 21.729 1.00 94.81 345 LYS A CA 1
ATOM 2805 C C . LYS A 1 345 ? -13.458 -9.631 22.227 1.00 94.81 345 LYS A C 1
ATOM 2807 O O . LYS A 1 345 ? -13.737 -9.527 23.420 1.00 94.81 345 LYS A O 1
ATOM 2812 N N . GLN A 1 346 ? -13.784 -8.704 21.327 1.00 92.38 346 GLN A N 1
ATOM 2813 C CA . GLN A 1 346 ? -14.461 -7.454 21.672 1.00 92.38 346 GLN A CA 1
ATOM 2814 C C . GLN A 1 346 ? -15.844 -7.703 22.293 1.00 92.38 346 GLN A C 1
ATOM 2816 O O . GLN A 1 346 ? -16.190 -7.082 23.298 1.00 92.38 346 GLN A O 1
ATOM 2821 N N . GLN A 1 347 ? -16.617 -8.654 21.758 1.00 91.25 347 GLN A N 1
ATOM 2822 C CA . GLN A 1 347 ? -17.896 -9.045 22.357 1.00 91.25 347 GLN A CA 1
ATOM 2823 C C . GLN A 1 347 ? -17.729 -9.597 23.778 1.00 91.25 347 GLN A C 1
ATOM 2825 O O . GLN A 1 347 ? -18.471 -9.209 24.682 1.00 91.25 347 GLN A O 1
ATOM 2830 N N . ALA A 1 348 ? -16.746 -10.475 23.998 1.00 94.50 348 ALA A N 1
ATOM 2831 C CA . ALA A 1 348 ? -16.479 -11.041 25.317 1.00 94.50 348 ALA A CA 1
ATOM 2832 C C . ALA A 1 348 ? -16.048 -9.967 26.331 1.00 94.50 348 ALA A C 1
ATOM 2834 O O . ALA A 1 348 ? -16.486 -9.993 27.481 1.00 94.50 348 ALA A O 1
ATOM 2835 N N . GLU A 1 349 ? -15.220 -9.006 25.916 1.00 95.56 349 GLU A N 1
ATOM 2836 C CA . GLU A 1 349 ? -14.814 -7.872 26.753 1.00 95.56 349 GLU A CA 1
ATOM 2837 C C . GLU A 1 349 ? -15.998 -6.966 27.108 1.00 95.56 349 GLU A C 1
ATOM 2839 O O . GLU A 1 349 ? -16.151 -6.588 28.271 1.00 95.56 349 GLU A O 1
ATOM 2844 N N . ASN A 1 350 ? -16.871 -6.664 26.145 1.00 94.38 350 ASN A N 1
ATOM 2845 C CA . ASN A 1 350 ? -18.069 -5.860 26.383 1.00 94.38 350 ASN A CA 1
ATOM 2846 C C . ASN A 1 350 ? -19.046 -6.559 27.335 1.00 94.38 350 ASN A C 1
ATOM 2848 O O . ASN A 1 350 ? -19.560 -5.922 28.252 1.00 94.38 350 ASN A O 1
ATOM 2852 N N . LYS A 1 351 ? -19.245 -7.873 27.175 1.00 95.88 351 LYS A N 1
ATOM 2853 C CA . LYS A 1 351 ? -20.077 -8.673 28.082 1.00 95.88 351 LYS A CA 1
ATOM 2854 C C . LYS A 1 351 ? -19.533 -8.653 29.512 1.00 95.88 351 LYS A C 1
ATOM 2856 O O . LYS A 1 351 ? -20.291 -8.407 30.441 1.00 95.88 351 LYS A O 1
ATOM 2861 N N . LYS A 1 352 ? -18.218 -8.822 29.692 1.00 96.50 352 LYS A N 1
ATOM 2862 C CA . LYS A 1 352 ? -17.577 -8.734 31.017 1.00 96.50 352 LYS A CA 1
ATOM 2863 C C . LYS A 1 352 ? -17.745 -7.356 31.657 1.00 96.50 352 LYS A C 1
ATOM 2865 O O . LYS A 1 352 ? -18.018 -7.273 32.849 1.00 96.50 352 LYS A O 1
ATOM 2870 N N . LYS A 1 353 ? -17.587 -6.279 30.879 1.00 96.56 353 LYS A N 1
ATOM 2871 C CA . LYS A 1 353 ? -17.810 -4.908 31.367 1.00 96.56 353 LYS A CA 1
ATOM 2872 C C . LYS A 1 353 ? -19.260 -4.695 31.792 1.00 96.56 353 LYS A C 1
ATOM 2874 O O . LYS A 1 353 ? -19.497 -4.078 32.821 1.00 96.56 353 LYS A O 1
ATOM 2879 N N . GLU A 1 354 ? -20.215 -5.216 31.031 1.00 95.94 354 GLU A N 1
ATOM 2880 C CA . GLU A 1 354 ? -21.632 -5.126 31.379 1.00 95.94 354 GLU A CA 1
ATOM 2881 C C . GLU A 1 354 ? -21.966 -5.903 32.655 1.00 95.94 354 GLU A C 1
ATOM 2883 O O . GLU A 1 354 ? -22.574 -5.351 33.566 1.00 95.94 354 GLU A O 1
ATOM 2888 N N . GLU A 1 355 ? -21.491 -7.143 32.773 1.00 96.25 355 GLU A N 1
ATOM 2889 C CA . GLU A 1 355 ? -21.652 -7.949 33.989 1.00 96.25 355 GLU A CA 1
ATOM 2890 C C . GLU A 1 355 ? -21.035 -7.264 35.218 1.00 96.25 355 GLU A C 1
ATOM 2892 O O . GLU A 1 355 ? -21.603 -7.320 36.308 1.00 96.25 355 GLU A O 1
ATOM 2897 N N . GLN A 1 356 ? -19.893 -6.590 35.052 1.00 96.38 356 GLN A N 1
ATOM 2898 C CA . GLN A 1 356 ? -19.259 -5.817 36.117 1.00 96.38 356 GLN A CA 1
ATOM 2899 C C . GLN A 1 356 ? -20.110 -4.605 36.524 1.00 96.38 356 GLN A C 1
ATOM 2901 O O . GLN A 1 356 ? -20.362 -4.424 37.713 1.00 96.38 356 GLN A O 1
ATOM 2906 N N . ARG A 1 357 ? -20.620 -3.829 35.556 1.00 96.00 357 ARG A N 1
ATOM 2907 C CA . ARG A 1 357 ? -21.518 -2.690 35.826 1.00 96.00 357 ARG A CA 1
ATOM 2908 C C . ARG A 1 357 ? -22.782 -3.122 36.565 1.00 96.00 357 ARG A C 1
ATOM 2910 O O . ARG A 1 357 ? -23.186 -2.467 37.519 1.00 96.00 357 ARG A O 1
ATOM 2917 N N . GLN A 1 358 ? -23.377 -4.245 36.165 1.00 96.62 358 GLN A N 1
ATOM 2918 C CA . GLN A 1 358 ? -24.570 -4.784 36.822 1.00 96.62 358 GLN A CA 1
ATOM 2919 C C . GLN A 1 358 ? -24.285 -5.225 38.262 1.00 96.62 358 GLN A C 1
ATOM 2921 O O . GLN A 1 358 ? -25.087 -4.951 39.153 1.00 96.62 358 GLN A O 1
ATOM 2926 N N . LYS A 1 359 ? -23.137 -5.866 38.520 1.00 96.75 359 LYS A N 1
ATOM 2927 C CA . LYS A 1 359 ? -22.722 -6.236 39.883 1.00 96.75 359 LYS A CA 1
ATOM 2928 C C . LYS A 1 359 ? -22.481 -5.014 40.764 1.00 96.75 359 LYS A C 1
ATOM 2930 O O . LYS A 1 359 ? -22.962 -4.990 41.892 1.00 96.75 359 LYS A O 1
ATOM 2935 N N . GLU A 1 360 ? -2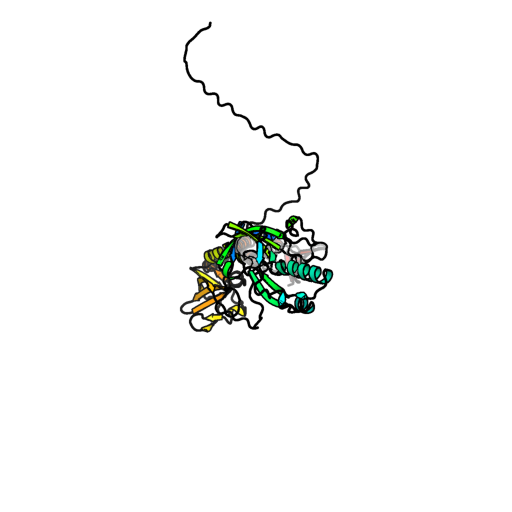1.786 -4.004 40.248 1.00 96.38 360 GLU A N 1
ATOM 2936 C CA . GLU A 1 360 ? -21.537 -2.748 40.965 1.00 96.38 360 GLU A CA 1
ATOM 2937 C C . GLU A 1 360 ? -22.845 -2.027 41.301 1.00 96.38 360 GLU A C 1
ATOM 2939 O O . GLU A 1 360 ? -23.026 -1.580 42.433 1.00 96.38 360 GLU A O 1
ATOM 2944 N N . GLN A 1 361 ? -23.792 -1.977 40.360 1.00 96.19 361 GLN A N 1
ATOM 2945 C CA . GLN A 1 361 ? -25.112 -1.400 40.602 1.00 96.19 361 GLN A CA 1
ATOM 2946 C C . GLN A 1 361 ? -25.886 -2.177 41.678 1.00 96.19 361 GLN A C 1
ATOM 2948 O O . GLN A 1 361 ? -26.411 -1.571 42.609 1.00 96.19 361 GLN A O 1
ATOM 2953 N N . GLN A 1 362 ? -25.909 -3.512 41.611 1.00 95.81 362 GLN A N 1
ATOM 2954 C CA . GLN A 1 362 ? -26.565 -4.343 42.630 1.00 95.81 362 GLN A CA 1
ATOM 2955 C C . GLN A 1 362 ? -25.936 -4.170 44.017 1.00 95.81 362 GLN A C 1
ATOM 2957 O O . GLN A 1 362 ? -26.642 -4.155 45.028 1.00 95.81 362 GLN A O 1
ATOM 2962 N N . GLU A 1 363 ? -24.612 -4.036 44.090 1.00 96.25 363 GLU A N 1
ATOM 2963 C CA . GLU A 1 363 ? -23.905 -3.799 45.346 1.00 96.25 363 GLU A CA 1
ATOM 2964 C C . GLU A 1 363 ? -24.222 -2.411 45.920 1.00 96.25 363 GLU A C 1
ATOM 2966 O O . GLU A 1 363 ? -24.509 -2.296 47.114 1.00 96.25 363 GLU A O 1
ATOM 2971 N N . GLN A 1 364 ? -24.260 -1.376 45.075 1.00 95.38 364 GLN A N 1
ATOM 2972 C CA . GLN A 1 364 ? -24.669 -0.027 45.471 1.00 95.38 364 GLN A CA 1
ATOM 2973 C C . GLN A 1 364 ? -26.122 0.014 45.953 1.00 95.38 364 GLN A C 1
ATOM 2975 O O . GLN A 1 364 ? -26.390 0.568 47.017 1.00 95.38 364 GLN A O 1
ATOM 2980 N N . GLU A 1 365 ? -27.052 -0.620 45.238 1.00 95.94 365 GLU A N 1
ATOM 2981 C CA . GLU A 1 365 ? -28.462 -0.707 45.634 1.00 95.94 365 GLU A CA 1
ATOM 2982 C C . GLU A 1 365 ? -28.632 -1.465 46.955 1.00 95.94 365 GLU A C 1
ATOM 2984 O O . GLU A 1 365 ? -29.379 -1.034 47.838 1.00 95.94 365 GLU A O 1
ATOM 2989 N N . LYS A 1 366 ? -27.903 -2.573 47.142 1.00 96.06 366 LYS A N 1
ATOM 2990 C CA . LYS A 1 366 ? -27.908 -3.328 48.401 1.00 96.06 366 LYS A CA 1
ATOM 2991 C C . LYS A 1 366 ? -27.381 -2.480 49.556 1.00 96.06 366 LYS A C 1
ATOM 2993 O O . LYS A 1 366 ? -27.994 -2.481 50.624 1.00 96.06 366 LYS A O 1
ATOM 2998 N N . LYS A 1 367 ? -26.279 -1.756 49.348 1.00 96.00 367 LYS A N 1
ATOM 2999 C CA . LYS A 1 367 ? -25.695 -0.859 50.348 1.00 96.00 367 LYS A CA 1
ATOM 3000 C C . LYS A 1 367 ? -26.652 0.285 50.692 1.00 96.00 367 LYS A C 1
ATOM 3002 O O . LYS A 1 367 ? -26.950 0.475 51.866 1.00 96.00 367 LYS A O 1
ATOM 3007 N N . ALA A 1 368 ? -27.223 0.954 49.692 1.00 94.19 368 ALA A N 1
ATOM 3008 C CA . ALA A 1 368 ? -28.210 2.016 49.882 1.00 94.19 368 ALA A CA 1
ATOM 3009 C C . ALA A 1 368 ? -29.462 1.514 50.621 1.00 94.19 368 ALA A C 1
ATOM 3011 O O . ALA A 1 368 ? -29.977 2.183 51.515 1.00 94.19 368 ALA A O 1
ATOM 3012 N N . ARG A 1 369 ? -29.930 0.294 50.318 1.00 94.38 369 ARG A N 1
ATOM 3013 C CA . ARG A 1 369 ? -31.049 -0.333 51.034 1.00 94.38 369 ARG A CA 1
ATOM 3014 C C . ARG A 1 369 ? -30.702 -0.625 52.492 1.00 94.38 369 ARG A C 1
ATOM 3016 O O . ARG A 1 369 ? -31.530 -0.388 53.366 1.00 94.38 369 ARG A O 1
ATOM 3023 N N . GLN A 1 370 ? -29.502 -1.137 52.763 1.00 94.38 370 GLN A N 1
ATOM 3024 C CA . GLN A 1 370 ? -29.031 -1.372 54.131 1.00 94.38 370 GLN A CA 1
ATOM 3025 C C . GLN A 1 370 ? -28.911 -0.060 54.917 1.00 94.38 370 GLN A C 1
ATOM 3027 O O . GLN A 1 370 ? -29.366 0.006 56.057 1.00 94.38 370 GLN A O 1
ATOM 3032 N N . GLU A 1 371 ? -28.361 0.986 54.302 1.00 93.81 371 GLU A N 1
ATOM 3033 C CA . GLU A 1 371 ? -28.254 2.324 54.891 1.00 93.81 371 GLU A CA 1
ATOM 3034 C C . GLU A 1 371 ? -29.633 2.939 55.158 1.00 93.81 371 GLU A C 1
ATOM 3036 O O . GLU A 1 371 ? -29.859 3.448 56.250 1.00 93.81 371 GLU A O 1
ATOM 3041 N N . SER A 1 372 ? -30.587 2.808 54.231 1.00 91.75 372 SER A N 1
ATOM 3042 C CA . SER A 1 372 ? -31.970 3.274 54.408 1.00 91.75 372 SER A CA 1
ATOM 3043 C C . SER A 1 372 ? -32.695 2.542 55.544 1.00 91.75 372 SER A C 1
ATOM 3045 O O . SER A 1 372 ? -33.331 3.179 56.386 1.00 91.75 372 SER A O 1
ATOM 3047 N N . VAL A 1 373 ? -32.562 1.211 55.625 1.00 95.00 373 VAL A N 1
ATOM 3048 C CA . VAL A 1 373 ? -33.139 0.416 56.725 1.00 95.00 373 VAL A CA 1
ATOM 3049 C C . VAL A 1 373 ? -32.531 0.828 58.065 1.00 95.00 373 VAL A C 1
ATOM 3051 O O . VAL A 1 373 ? -33.265 1.007 59.039 1.00 95.00 373 VAL A O 1
ATOM 3054 N N . LYS A 1 374 ? -31.208 1.015 58.114 1.00 95.56 374 LYS A N 1
ATOM 3055 C CA . LYS A 1 374 ? -30.508 1.463 59.319 1.00 95.56 374 LYS A CA 1
ATOM 3056 C C . LYS A 1 374 ? -30.954 2.866 59.734 1.00 95.56 374 LYS A C 1
ATOM 3058 O O . LYS A 1 374 ? -31.381 3.044 60.867 1.00 95.56 374 LYS A O 1
ATOM 3063 N N . PHE A 1 375 ? -30.953 3.821 58.806 1.00 94.31 375 PHE A N 1
ATOM 3064 C CA . PHE A 1 375 ? -31.411 5.189 59.042 1.00 94.31 375 PHE A CA 1
ATOM 3065 C C . PHE A 1 375 ? -32.846 5.224 59.574 1.00 94.31 375 PHE A C 1
ATOM 3067 O O . PHE A 1 375 ? -33.127 5.906 60.559 1.00 94.31 375 PHE A O 1
ATOM 3074 N N . ARG A 1 376 ? -33.748 4.427 58.986 1.00 94.62 376 ARG A N 1
ATOM 3075 C CA . ARG A 1 376 ? -35.126 4.302 59.471 1.00 94.62 376 ARG A CA 1
ATOM 3076 C C . ARG A 1 376 ? -35.187 3.780 60.903 1.00 94.62 376 ARG A C 1
ATOM 3078 O O . ARG A 1 376 ? -35.927 4.333 61.715 1.00 94.62 376 ARG A O 1
ATOM 3085 N N . SER A 1 377 ? -34.431 2.727 61.207 1.00 95.56 377 SER A N 1
ATOM 3086 C CA . SER A 1 377 ? -34.354 2.159 62.555 1.00 95.56 377 SER A CA 1
ATOM 3087 C C . SER A 1 377 ? -33.847 3.188 63.569 1.00 95.56 377 SER A C 1
ATOM 3089 O O . SER A 1 377 ? -34.453 3.347 64.627 1.00 95.56 377 SER A O 1
ATOM 3091 N N . ASP A 1 378 ? -32.787 3.922 63.227 1.00 95.31 378 ASP A N 1
ATOM 3092 C CA . ASP A 1 378 ? -32.184 4.944 64.086 1.00 95.31 378 ASP A CA 1
ATOM 3093 C C . ASP A 1 378 ? -33.175 6.096 64.352 1.00 95.31 378 ASP A C 1
ATOM 3095 O O . ASP A 1 378 ? -33.368 6.502 65.500 1.00 95.31 378 ASP A O 1
ATOM 3099 N N . CYS A 1 379 ? -33.903 6.552 63.323 1.00 94.38 379 CYS A N 1
ATOM 3100 C CA . CYS A 1 379 ? -34.942 7.578 63.463 1.00 94.38 379 CYS A CA 1
ATOM 3101 C C . CYS A 1 379 ? -36.094 7.129 64.378 1.00 94.38 379 CYS A C 1
ATOM 3103 O O . CYS A 1 379 ? -36.572 7.907 65.208 1.00 94.38 379 CYS A O 1
ATOM 3105 N N . ILE A 1 380 ? -36.559 5.882 64.234 1.00 94.94 380 ILE A N 1
ATOM 3106 C CA . ILE A 1 380 ? -37.630 5.315 65.072 1.00 94.94 380 ILE A CA 1
ATOM 3107 C C . ILE A 1 380 ? -37.166 5.170 66.523 1.00 94.94 380 ILE A C 1
ATOM 3109 O O . ILE A 1 380 ? -37.925 5.504 67.433 1.00 94.94 380 ILE A O 1
ATOM 3113 N N . ALA A 1 381 ? -35.930 4.717 66.748 1.00 95.25 381 ALA A N 1
ATOM 3114 C CA . ALA A 1 381 ? -35.360 4.596 68.086 1.00 95.25 381 ALA A CA 1
ATOM 3115 C C . ALA A 1 381 ? -35.224 5.961 68.781 1.00 95.25 381 ALA A C 1
ATOM 3117 O O . ALA A 1 381 ? -35.502 6.073 69.973 1.00 95.25 381 ALA A O 1
ATOM 3118 N N . GLN A 1 382 ? -34.838 7.003 68.039 1.00 95.94 382 GLN A N 1
ATOM 3119 C CA . GLN A 1 382 ? -34.585 8.330 68.599 1.00 95.94 382 GLN A CA 1
ATOM 3120 C C . GLN A 1 382 ? -35.854 9.172 68.810 1.00 95.94 382 GLN A C 1
ATOM 3122 O O . GLN A 1 382 ? -35.943 9.909 69.792 1.00 95.94 382 GLN A O 1
ATOM 3127 N N . TRP A 1 383 ? -36.839 9.085 67.908 1.00 94.38 383 TRP A N 1
ATOM 3128 C CA . TRP A 1 383 ? -38.013 9.975 67.899 1.00 94.38 383 TRP A CA 1
ATOM 3129 C C . TRP A 1 383 ? -39.365 9.248 67.973 1.00 94.38 383 TRP A C 1
ATOM 3131 O O . TRP A 1 383 ? -40.422 9.875 67.864 1.00 94.38 383 TRP A O 1
ATOM 3141 N N . GLY A 1 384 ? -39.351 7.933 68.190 1.00 92.88 384 GLY A N 1
ATOM 3142 C CA . GLY A 1 384 ? -40.542 7.096 68.313 1.00 92.88 384 GLY A CA 1
ATOM 3143 C C . GLY A 1 384 ? -41.199 6.761 66.971 1.00 92.88 384 GLY A C 1
ATOM 3144 O O . GLY A 1 384 ? -40.929 7.375 65.939 1.00 92.88 384 GLY A O 1
ATOM 3145 N N . GLN A 1 385 ? -42.115 5.787 66.983 1.00 92.31 385 GLN A N 1
ATOM 3146 C CA . GLN A 1 385 ? -42.680 5.182 65.768 1.00 92.31 385 GLN A CA 1
ATOM 3147 C C . GLN A 1 385 ? -43.271 6.200 64.782 1.00 92.31 385 GLN A C 1
ATOM 3149 O O . GLN A 1 385 ? -43.036 6.101 63.578 1.00 92.31 385 GLN A O 1
ATOM 3154 N N . LYS A 1 386 ? -44.041 7.175 65.285 1.00 91.19 386 LYS A N 1
ATOM 3155 C CA . LYS A 1 386 ? -44.741 8.159 64.450 1.00 91.19 386 LYS A CA 1
ATOM 3156 C C . LYS A 1 386 ? -43.766 9.166 63.832 1.00 91.19 386 LYS A C 1
ATOM 3158 O O . LYS A 1 386 ? -43.661 9.212 62.612 1.00 91.19 386 LYS A O 1
ATOM 3163 N N . MET A 1 387 ? -43.052 9.950 64.648 1.00 91.00 387 MET A N 1
ATOM 3164 C CA . MET A 1 387 ? -42.148 10.996 64.141 1.00 91.00 387 MET A CA 1
ATOM 3165 C C . MET A 1 387 ? -40.918 10.409 63.443 1.00 91.00 387 MET A C 1
ATOM 3167 O O . MET A 1 387 ? -40.551 10.890 62.377 1.00 91.00 387 MET A O 1
ATOM 3171 N N . GLY A 1 388 ? -40.344 9.325 63.970 1.00 94.31 388 GLY A N 1
ATOM 3172 C CA . GLY A 1 388 ? -39.211 8.638 63.353 1.00 94.31 388 GLY A CA 1
ATOM 3173 C C . GLY A 1 388 ? -39.517 8.074 61.963 1.00 94.31 388 GLY A C 1
ATOM 3174 O O . GLY A 1 388 ? -38.673 8.171 61.079 1.00 94.31 388 GLY A O 1
ATOM 3175 N N . SER A 1 389 ? -40.733 7.562 61.724 1.00 93.31 389 SER A N 1
ATOM 3176 C CA . SER A 1 389 ? -41.136 7.114 60.379 1.00 93.31 389 SER A CA 1
ATOM 3177 C C . SER A 1 389 ? -41.256 8.274 59.388 1.00 93.31 389 SER A C 1
ATOM 3179 O O . SER A 1 389 ? -40.801 8.136 58.259 1.00 93.31 389 SER A O 1
ATOM 3181 N N . TYR A 1 390 ? -41.823 9.417 59.801 1.00 92.50 390 TYR A N 1
ATOM 3182 C CA . TYR A 1 390 ? -41.903 10.603 58.937 1.00 92.50 390 TYR A CA 1
ATOM 3183 C C . TYR A 1 390 ? -40.511 11.119 58.561 1.00 92.50 390 TYR A C 1
ATOM 3185 O O . TYR A 1 390 ? -40.254 11.357 57.386 1.00 92.50 390 TYR A O 1
ATOM 3193 N N . ILE A 1 391 ? -39.602 11.212 59.534 1.00 94.19 391 ILE A N 1
ATOM 3194 C CA . ILE A 1 391 ? -38.224 11.664 59.305 1.00 94.19 391 ILE A CA 1
ATOM 3195 C C . ILE A 1 391 ? -37.491 10.707 58.358 1.00 94.19 391 ILE A C 1
ATOM 3197 O O . ILE A 1 391 ? -36.869 11.153 57.398 1.00 94.19 391 ILE A O 1
ATOM 3201 N N . ALA A 1 392 ? -37.626 9.394 58.573 1.00 93.19 392 ALA A N 1
ATOM 3202 C CA . ALA A 1 392 ? -37.020 8.375 57.721 1.00 93.19 392 ALA A CA 1
ATOM 3203 C C . ALA A 1 392 ? -37.533 8.394 56.269 1.00 93.19 392 ALA A C 1
ATOM 3205 O O . ALA A 1 392 ? -36.796 8.031 55.356 1.00 93.19 392 ALA A O 1
ATOM 3206 N N . ASP A 1 393 ? -38.782 8.818 56.064 1.00 91.94 393 ASP A N 1
ATOM 3207 C CA . ASP A 1 393 ? -39.399 8.988 54.743 1.00 91.94 393 ASP A CA 1
ATOM 3208 C C . ASP A 1 393 ? -39.061 10.348 54.100 1.00 91.94 393 ASP A C 1
ATOM 3210 O O . ASP A 1 393 ? -39.619 10.681 53.053 1.00 91.94 393 ASP A O 1
ATOM 3214 N N . GLY A 1 394 ? -38.201 11.161 54.726 1.00 92.25 394 GLY A N 1
ATOM 3215 C CA . GLY A 1 394 ? -37.858 12.501 54.248 1.00 92.25 394 GLY A CA 1
ATOM 3216 C C . GLY A 1 394 ? -39.022 13.489 54.348 1.00 92.25 394 GLY A C 1
ATOM 3217 O O . GLY A 1 394 ? -39.143 14.398 53.530 1.00 92.25 394 GLY A O 1
ATOM 3218 N N . LYS A 1 395 ? -39.921 13.306 55.321 1.00 92.50 395 LYS A N 1
ATOM 3219 C CA . LYS A 1 395 ? -41.097 14.158 55.535 1.00 92.50 395 LYS A CA 1
ATOM 3220 C C . LYS A 1 395 ? -40.932 14.987 56.799 1.00 92.50 395 LYS A C 1
ATOM 3222 O O . LYS A 1 395 ? -40.599 14.468 57.863 1.00 92.50 395 LYS A O 1
ATOM 3227 N N . VAL A 1 396 ? -41.256 16.268 56.688 1.00 92.44 396 VAL A N 1
ATOM 3228 C CA . VAL A 1 396 ? -41.368 17.189 57.822 1.00 92.44 396 VAL A CA 1
ATOM 3229 C C . VAL A 1 396 ? -42.836 17.458 58.124 1.00 92.44 396 VAL A C 1
ATOM 3231 O O . VAL A 1 396 ? -43.666 17.518 57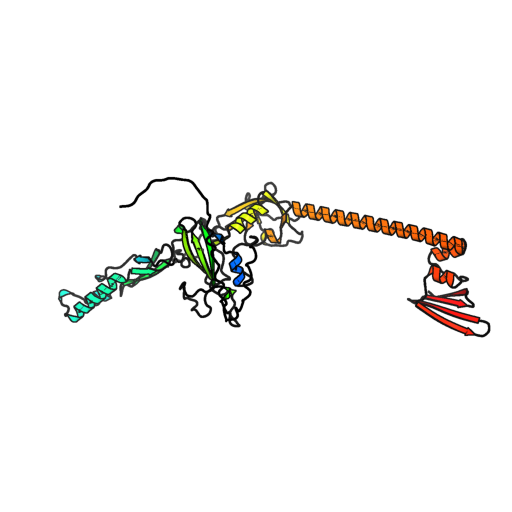.222 1.00 92.44 396 VAL A O 1
ATOM 3234 N N . MET A 1 397 ? -43.169 17.578 59.405 1.00 92.38 397 MET A N 1
ATOM 3235 C CA . MET A 1 397 ? -44.539 17.765 59.883 1.00 92.38 397 MET A CA 1
ATOM 3236 C C . MET A 1 397 ? -44.569 18.867 60.938 1.00 92.38 397 MET A C 1
ATOM 3238 O O . MET A 1 397 ? -43.623 19.017 61.714 1.00 92.38 397 MET A O 1
ATOM 3242 N N . LEU A 1 398 ? -45.680 19.601 61.016 1.00 92.75 398 LEU A N 1
ATOM 3243 C CA . LEU A 1 398 ? -45.887 20.587 62.077 1.00 92.75 398 LEU A CA 1
ATOM 3244 C C . LEU A 1 398 ? -45.682 19.955 63.462 1.00 92.75 398 LEU A C 1
ATOM 3246 O O . LEU A 1 398 ? -46.070 18.810 63.708 1.00 92.75 398 LEU A O 1
ATOM 3250 N N . GLY A 1 399 ? -45.055 20.706 64.363 1.00 90.69 399 GLY A N 1
ATOM 3251 C CA . GLY A 1 399 ? -44.672 20.229 65.690 1.00 90.69 399 GLY A CA 1
ATOM 3252 C C . GLY A 1 399 ? -43.295 19.558 65.760 1.00 90.69 399 GLY A C 1
ATOM 3253 O O . GLY A 1 399 ? -42.814 19.302 66.862 1.00 90.69 399 GLY A O 1
ATOM 3254 N N . MET A 1 400 ? -42.627 19.291 64.631 1.00 94.25 400 MET A N 1
ATOM 3255 C CA . MET A 1 400 ? -41.243 18.807 64.644 1.00 94.25 400 MET A CA 1
ATOM 3256 C C . MET A 1 400 ? -40.277 19.883 65.146 1.00 94.25 400 MET A C 1
ATOM 3258 O O . MET A 1 400 ? -40.424 21.065 64.843 1.00 94.25 400 MET A O 1
ATOM 3262 N N . ASN A 1 401 ? -39.250 19.480 65.891 1.00 94.75 401 ASN A N 1
ATOM 3263 C CA . ASN A 1 401 ? -38.171 20.392 66.258 1.00 94.75 401 ASN A CA 1
ATOM 3264 C C . ASN A 1 401 ? -37.139 20.515 65.120 1.00 94.75 401 ASN A C 1
ATOM 3266 O O . ASN A 1 401 ? -37.164 19.773 64.135 1.00 94.75 401 ASN A O 1
ATOM 3270 N N . LYS A 1 402 ? -36.197 21.446 65.270 1.00 94.62 402 LYS A N 1
ATOM 3271 C CA . LYS A 1 402 ? -35.144 21.691 64.273 1.00 94.62 402 LYS A CA 1
ATOM 3272 C C . LYS A 1 402 ? -34.310 20.451 63.940 1.00 94.62 402 LYS A C 1
ATOM 3274 O O . LYS A 1 402 ? -34.047 20.213 62.771 1.00 94.62 402 LYS A O 1
ATOM 3279 N N . GLN A 1 403 ? -33.931 19.647 64.937 1.00 95.12 403 GLN A N 1
ATOM 3280 C CA . GLN A 1 403 ? -33.124 18.438 64.718 1.00 95.12 403 GLN A CA 1
ATOM 3281 C C . GLN A 1 403 ? -33.872 17.399 63.879 1.00 95.12 403 GLN A C 1
ATOM 3283 O O . GLN A 1 403 ? -33.281 16.814 62.979 1.00 95.12 403 GLN A O 1
ATOM 3288 N N . MET A 1 404 ? -35.170 17.214 64.132 1.00 94.44 404 MET A N 1
ATOM 3289 C CA . MET A 1 404 ? -36.027 16.331 63.336 1.00 94.44 404 MET A CA 1
ATOM 3290 C C . MET A 1 404 ? -36.113 16.803 61.879 1.00 94.44 404 MET A C 1
ATOM 3292 O O . MET A 1 404 ? -35.986 15.997 60.963 1.00 94.44 404 MET A O 1
ATOM 3296 N N . CYS A 1 405 ? -36.264 18.112 61.657 1.00 94.44 405 CYS A N 1
ATOM 3297 C CA . CYS A 1 405 ? -36.323 18.680 60.309 1.00 94.44 405 CYS A CA 1
ATOM 3298 C C . CYS A 1 405 ? -34.978 18.576 59.578 1.00 94.44 405 CYS A C 1
ATOM 3300 O O . CYS A 1 405 ? -34.949 18.215 58.406 1.00 94.44 405 CYS A O 1
ATOM 3302 N N . THR A 1 406 ? -33.859 18.810 60.274 1.00 94.88 406 THR A N 1
ATOM 3303 C CA . THR A 1 406 ? -32.516 18.591 59.716 1.00 94.88 406 THR A CA 1
ATOM 3304 C C . THR A 1 406 ? -32.265 17.121 59.398 1.00 94.88 406 THR A C 1
ATOM 3306 O O . THR A 1 406 ? -31.645 16.820 58.387 1.00 94.88 406 THR A O 1
ATOM 3309 N N . ALA A 1 407 ? -32.743 16.193 60.226 1.00 92.62 407 ALA A N 1
ATOM 3310 C CA . ALA A 1 407 ? -32.608 14.768 59.950 1.00 92.62 407 ALA A CA 1
ATOM 3311 C C . ALA A 1 407 ? -33.438 14.335 58.732 1.00 92.62 407 ALA A C 1
ATOM 3313 O O . ALA A 1 407 ? -32.988 13.490 57.967 1.00 92.62 407 ALA A O 1
ATOM 3314 N N . ALA A 1 408 ? -34.617 14.931 58.531 1.00 92.31 408 ALA A N 1
ATOM 3315 C CA . ALA A 1 408 ? -35.504 14.598 57.420 1.00 92.31 408 ALA A CA 1
ATOM 3316 C C . ALA A 1 408 ? -35.048 15.211 56.085 1.00 92.31 408 ALA A C 1
ATOM 3318 O O . ALA A 1 408 ? -35.058 14.532 55.063 1.00 92.31 408 ALA A O 1
ATOM 3319 N N . TRP A 1 409 ? -34.689 16.499 56.077 1.00 93.19 409 TRP A N 1
ATOM 3320 C CA . TRP A 1 409 ? -34.426 17.277 54.854 1.00 93.19 409 TRP A CA 1
ATOM 3321 C C . TRP A 1 409 ? -32.968 17.723 54.695 1.00 93.19 409 TRP A C 1
ATOM 3323 O O . TRP A 1 409 ? -32.606 18.316 53.681 1.00 93.19 409 TRP A O 1
ATOM 3333 N N . GLY A 1 410 ? -32.111 17.453 55.677 1.00 92.44 410 GLY A N 1
ATOM 3334 C CA . GLY A 1 410 ? -30.748 17.972 55.719 1.00 92.44 410 GLY A CA 1
ATOM 3335 C C . GLY A 1 410 ? -30.672 19.414 56.226 1.00 92.44 410 GLY A C 1
ATOM 3336 O O . GLY A 1 410 ? -31.650 20.010 56.692 1.00 92.44 410 GLY A O 1
ATOM 3337 N N . SER A 1 411 ? -29.472 19.988 56.1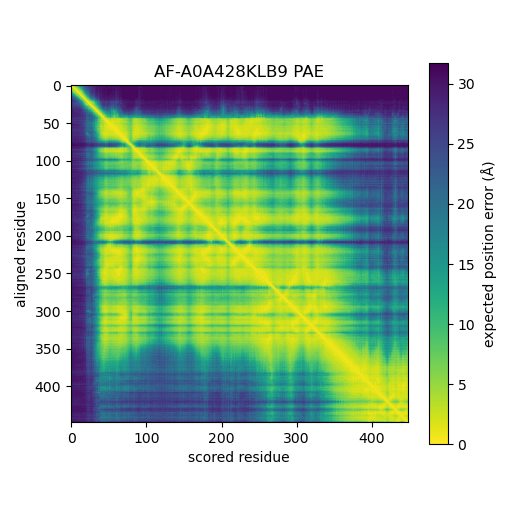67 1.00 94.81 411 SER A N 1
ATOM 3338 C CA . SER A 1 411 ? -29.237 21.375 56.574 1.00 94.81 411 SER A CA 1
ATOM 3339 C C . SER A 1 411 ? -29.830 22.356 55.557 1.00 94.81 411 SER A C 1
ATOM 3341 O O . SER A 1 411 ? -29.678 22.138 54.354 1.00 94.81 411 SER A O 1
ATOM 3343 N N . PRO A 1 412 ? -30.467 23.449 56.007 1.00 95.75 412 PRO A N 1
ATOM 3344 C CA . PRO A 1 412 ? -30.963 24.476 55.101 1.00 95.75 412 PRO A CA 1
ATOM 3345 C C . PRO A 1 412 ? -29.811 25.202 54.399 1.00 95.75 412 PRO A C 1
ATOM 3347 O O . PRO A 1 412 ? -28.711 25.327 54.939 1.00 95.75 412 PRO A O 1
ATOM 3350 N N . ILE A 1 413 ? -30.098 25.747 53.219 1.00 95.62 413 ILE A N 1
ATOM 3351 C CA . ILE A 1 413 ? -29.182 26.605 52.456 1.00 95.62 413 ILE A CA 1
ATOM 3352 C C . ILE A 1 413 ? -28.961 27.930 53.196 1.00 95.62 413 ILE A C 1
ATOM 3354 O O . ILE A 1 413 ? -27.845 28.444 53.239 1.00 95.62 413 ILE A O 1
ATOM 3358 N N . ALA A 1 414 ? -30.021 28.485 53.791 1.00 95.06 414 ALA A N 1
ATOM 3359 C CA . ALA A 1 414 ? -29.963 29.717 54.571 1.00 95.06 414 ALA A CA 1
ATOM 3360 C C . ALA A 1 414 ? -30.970 29.702 55.728 1.00 95.06 414 ALA A C 1
ATOM 3362 O O . ALA A 1 414 ? -32.028 29.076 55.639 1.00 95.06 414 ALA A O 1
ATOM 3363 N N . VAL A 1 415 ? -30.646 30.423 56.804 1.00 96.00 415 VAL A N 1
ATOM 3364 C CA . VAL A 1 415 ? -31.518 30.600 57.972 1.00 96.00 415 VAL A CA 1
ATOM 3365 C C . VAL A 1 415 ? -31.681 32.087 58.263 1.00 96.00 415 VAL A C 1
ATOM 3367 O O . VAL A 1 415 ? -30.728 32.754 58.661 1.00 96.00 415 VAL A O 1
ATOM 3370 N N . ASN A 1 416 ? -32.905 32.589 58.119 1.00 93.94 416 ASN A N 1
ATOM 3371 C CA . ASN A 1 416 ? -33.281 33.942 58.520 1.00 93.94 416 ASN A CA 1
ATOM 3372 C C . ASN A 1 416 ? -33.862 33.888 59.937 1.00 93.94 416 ASN A C 1
ATOM 3374 O O . ASN A 1 416 ? -34.837 33.175 60.172 1.00 93.94 416 ASN A O 1
ATOM 3378 N N . ARG A 1 417 ? -33.276 34.620 60.892 1.00 95.25 417 ARG A N 1
ATOM 3379 C CA . ARG A 1 417 ? -33.656 34.567 62.314 1.00 95.25 417 ARG A CA 1
ATOM 3380 C C . ARG A 1 417 ? -34.099 35.929 62.838 1.00 95.25 417 ARG A C 1
ATOM 3382 O O . ARG A 1 417 ? -33.407 36.925 62.654 1.00 95.25 417 ARG A O 1
ATOM 3389 N N . THR A 1 418 ? -35.194 35.947 63.591 1.00 91.56 418 THR A N 1
ATOM 3390 C CA . THR A 1 418 ? -35.709 37.129 64.291 1.00 91.56 418 THR A CA 1
ATOM 3391 C C . THR A 1 418 ? -36.005 36.783 65.748 1.00 91.56 418 THR A C 1
ATOM 3393 O O . THR A 1 418 ? -36.664 35.788 66.040 1.00 91.56 418 THR A O 1
ATOM 3396 N N . THR A 1 419 ? -35.515 37.600 66.683 1.00 90.50 419 THR A N 1
ATOM 3397 C CA . THR A 1 419 ? -35.749 37.412 68.125 1.00 90.50 419 THR A CA 1
ATOM 3398 C C . THR A 1 419 ? -36.434 38.649 68.689 1.00 90.50 419 THR A C 1
ATOM 3400 O O . THR A 1 419 ? -35.907 39.751 68.570 1.00 90.50 419 THR A O 1
ATOM 3403 N N . VAL A 1 420 ? -37.594 38.462 69.314 1.00 86.75 420 VAL A N 1
ATOM 3404 C CA . VAL A 1 420 ? -38.336 39.499 70.043 1.00 86.75 420 VAL A CA 1
ATOM 3405 C C . VAL A 1 420 ? -38.645 39.006 71.459 1.00 86.75 420 VAL A C 1
ATOM 3407 O O . VAL A 1 420 ? -38.459 37.830 71.778 1.00 86.75 420 VAL A O 1
ATOM 3410 N N . LYS A 1 421 ? -39.093 39.895 72.352 1.00 89.31 421 LYS A N 1
ATOM 3411 C CA . LYS A 1 421 ? -39.361 39.547 73.757 1.00 89.31 421 LYS A CA 1
ATOM 3412 C C . LYS A 1 421 ? -40.397 38.411 73.847 1.00 89.31 421 LYS A C 1
ATOM 3414 O O . LYS A 1 421 ? -41.570 38.627 73.574 1.00 89.31 421 LYS A O 1
ATOM 3419 N N . GLY A 1 422 ? -39.950 37.213 74.237 1.00 84.31 422 GLY A N 1
ATOM 3420 C CA . GLY A 1 422 ? -40.790 36.017 74.409 1.00 84.31 422 GLY A CA 1
ATOM 3421 C C . GLY A 1 422 ? -40.982 35.133 73.166 1.00 84.31 422 GLY A C 1
ATOM 3422 O O . GLY A 1 422 ? -41.619 34.087 73.279 1.00 84.31 422 GLY A O 1
ATOM 3423 N N . LEU A 1 423 ? -40.427 35.500 72.001 1.00 85.75 423 LEU A N 1
ATOM 3424 C CA . LEU A 1 423 ? -40.560 34.725 70.761 1.00 85.75 423 LEU A CA 1
ATOM 3425 C C . LEU A 1 423 ? -39.269 34.749 69.930 1.00 85.75 423 LEU A C 1
ATOM 3427 O O . LEU A 1 423 ? -38.735 35.809 69.607 1.00 85.75 423 LEU A O 1
ATOM 3431 N N . THR A 1 424 ? -38.802 33.570 69.524 1.00 90.69 424 THR A N 1
ATOM 3432 C CA . THR A 1 424 ? -37.788 33.409 68.470 1.00 90.69 424 THR A CA 1
ATOM 3433 C C . THR A 1 424 ? -38.442 32.800 67.236 1.00 90.69 424 THR A C 1
ATOM 3435 O O . THR A 1 424 ? -38.973 31.693 67.320 1.00 90.69 424 THR A O 1
ATOM 3438 N N . ALA A 1 425 ? -38.384 33.502 66.105 1.00 92.81 425 ALA A N 1
ATOM 3439 C CA . ALA A 1 425 ? -38.873 33.033 64.813 1.00 92.81 425 ALA A CA 1
ATOM 3440 C C . ALA A 1 425 ? -37.699 32.775 63.856 1.00 92.81 425 ALA A C 1
ATOM 3442 O O . ALA A 1 425 ? -36.771 33.582 63.772 1.00 92.81 425 ALA A O 1
ATOM 3443 N N . GLU A 1 426 ? -37.731 31.655 63.137 1.00 96.25 426 GLU A N 1
ATOM 3444 C CA . GLU A 1 426 ? -36.745 31.321 62.105 1.00 96.25 426 GLU A CA 1
ATOM 3445 C C . GLU A 1 426 ? -37.425 30.845 60.827 1.00 96.25 426 GLU A C 1
ATOM 3447 O O . GLU A 1 426 ? -38.377 30.074 60.885 1.00 96.25 426 GLU A O 1
ATOM 3452 N N . GLN A 1 427 ? -36.897 31.262 59.680 1.00 95.75 427 GLN A N 1
ATOM 3453 C CA . GLN A 1 427 ? -37.237 30.728 58.366 1.00 95.75 427 GLN A CA 1
ATOM 3454 C C . GLN A 1 427 ? -36.007 30.014 57.807 1.00 95.75 427 GLN A C 1
ATOM 3456 O O . GLN A 1 427 ? -34.941 30.612 57.662 1.00 95.75 427 GLN A O 1
ATOM 3461 N N . TRP A 1 428 ? -36.157 28.731 57.508 1.00 97.50 428 TRP A N 1
ATOM 3462 C CA . TRP A 1 428 ? -35.137 27.889 56.895 1.00 97.50 428 TRP A CA 1
ATOM 3463 C C . TRP A 1 428 ? -35.437 27.736 55.404 1.00 97.50 428 TRP A C 1
ATOM 3465 O O . TRP A 1 428 ? -36.559 27.393 55.035 1.00 97.50 428 TRP A O 1
ATOM 3475 N N . VAL A 1 429 ? -34.442 28.000 54.558 1.00 94.94 429 VAL A N 1
ATOM 3476 C CA . VAL A 1 429 ? -34.559 28.021 53.093 1.00 94.94 429 VAL A CA 1
ATOM 3477 C C . VAL A 1 429 ? -33.902 26.776 52.501 1.00 94.94 429 VAL A C 1
ATOM 3479 O O . VAL A 1 429 ? -32.719 26.549 52.747 1.00 94.94 429 VAL A O 1
ATOM 3482 N N . TYR A 1 430 ? -34.634 26.012 51.684 1.00 90.12 430 TYR A N 1
ATOM 3483 C CA . TYR A 1 430 ? -34.130 24.790 51.032 1.00 90.12 430 TYR A CA 1
ATOM 3484 C C . TYR A 1 430 ? -34.020 24.894 49.496 1.00 90.12 430 TYR A C 1
ATOM 3486 O O . TYR A 1 430 ? -33.495 23.986 48.856 1.00 90.12 430 TYR A O 1
ATOM 3494 N N . GLY A 1 431 ? -34.429 26.025 48.906 1.00 85.69 431 GLY A N 1
ATOM 3495 C CA . GLY A 1 431 ? -34.442 26.252 47.452 1.00 85.69 431 GLY A CA 1
ATOM 3496 C C . GLY A 1 431 ? -35.816 25.978 46.825 1.00 85.69 431 GLY A C 1
ATOM 3497 O O . GLY A 1 431 ? -36.719 25.521 47.512 1.00 85.69 431 GLY A O 1
ATOM 3498 N N . TRP A 1 432 ? -35.997 26.320 45.542 1.00 83.62 432 TRP A N 1
ATOM 3499 C CA . TRP A 1 432 ? -37.225 26.070 44.749 1.00 83.62 432 TRP A CA 1
ATOM 3500 C C . TRP A 1 432 ? -38.555 26.572 45.338 1.00 83.62 432 TRP A C 1
ATOM 3502 O O . TRP A 1 432 ? -39.615 26.120 44.927 1.00 83.62 432 TRP A O 1
ATOM 3512 N N . GLY A 1 433 ? -38.513 27.544 46.251 1.00 85.44 433 GLY A N 1
ATOM 3513 C CA . GLY A 1 433 ? -39.714 28.062 46.912 1.00 85.44 433 GLY A CA 1
ATOM 3514 C C . GLY A 1 433 ? -40.144 27.271 48.151 1.00 85.44 433 GLY A C 1
ATOM 3515 O O . GLY A 1 433 ? -41.204 27.565 48.694 1.00 85.44 433 GLY A O 1
ATOM 3516 N N . THR A 1 434 ? -39.318 26.336 48.635 1.00 93.12 434 THR A N 1
ATOM 3517 C CA . THR A 1 434 ? -39.609 25.535 49.828 1.00 93.12 434 THR A CA 1
ATOM 3518 C C . THR A 1 434 ? -38.967 26.121 51.094 1.00 93.12 434 THR A C 1
ATOM 3520 O O . THR A 1 434 ? -37.751 26.362 51.153 1.00 93.12 434 THR A O 1
ATOM 3523 N N . TYR A 1 435 ? -39.780 26.318 52.135 1.00 95.12 435 TYR A N 1
ATOM 3524 C CA . TYR A 1 435 ? -39.400 26.962 53.393 1.00 95.12 435 TYR A CA 1
ATOM 3525 C C . TYR A 1 435 ? -40.013 26.277 54.619 1.00 95.12 435 TYR A C 1
ATOM 3527 O O . TYR A 1 435 ? -41.171 25.858 54.608 1.00 95.12 435 TYR A O 1
ATOM 3535 N N . LEU A 1 436 ? -39.253 26.248 55.718 1.00 96.69 436 LEU A N 1
ATOM 3536 C CA . LEU A 1 436 ? -39.729 25.811 57.034 1.00 96.69 436 LEU A CA 1
ATOM 3537 C C . LEU A 1 436 ? -39.700 26.972 58.028 1.00 96.69 436 LEU A C 1
ATOM 3539 O O . LEU A 1 436 ? -38.667 27.620 58.193 1.00 96.69 436 LEU A O 1
ATOM 3543 N N . TYR A 1 437 ? -40.818 27.217 58.712 1.00 96.00 437 TYR A N 1
ATOM 3544 C CA . TYR A 1 437 ? -40.961 28.314 59.670 1.00 96.00 437 TYR A CA 1
ATOM 3545 C C . TYR A 1 437 ? -41.056 27.789 61.100 1.00 96.00 437 TYR A C 1
ATOM 3547 O O . TYR A 1 437 ? -42.025 27.124 61.469 1.00 96.00 437 TYR A O 1
ATOM 3555 N N . PHE A 1 438 ? -40.076 28.130 61.931 1.00 96.69 438 PHE A N 1
ATOM 3556 C CA . PHE A 1 438 ? -40.007 27.717 63.328 1.00 96.69 438 PHE A CA 1
ATOM 3557 C C . PHE A 1 438 ? -40.400 28.855 64.267 1.00 96.69 438 PHE A C 1
ATOM 3559 O O . PHE A 1 438 ? -39.881 29.963 64.148 1.00 96.69 438 PHE A O 1
ATOM 3566 N N . GLY A 1 439 ? -41.240 28.561 65.259 1.00 93.81 439 GLY A N 1
ATOM 3567 C CA . GLY A 1 439 ? -41.477 29.420 66.419 1.00 93.81 439 GLY A CA 1
ATOM 3568 C C . GLY A 1 439 ? -41.002 28.727 67.691 1.00 93.81 439 GLY A C 1
ATOM 3569 O O . GLY A 1 439 ? -41.383 27.590 67.962 1.00 93.81 439 GLY A O 1
ATOM 3570 N N . ASN A 1 440 ? -40.133 29.386 68.460 1.00 91.00 440 ASN A N 1
ATOM 3571 C CA . ASN A 1 440 ? -39.539 28.856 69.695 1.00 91.00 440 ASN A CA 1
ATOM 3572 C C . ASN A 1 440 ? -38.956 27.435 69.537 1.00 91.00 440 ASN A C 1
ATOM 3574 O O . ASN A 1 440 ? -39.053 26.600 70.430 1.00 91.00 440 ASN A O 1
ATOM 3578 N N . GLY A 1 441 ? -38.347 27.153 68.379 1.00 89.81 441 GLY A N 1
ATOM 3579 C CA . GLY A 1 441 ? -37.698 25.868 68.091 1.00 89.81 441 GLY A CA 1
ATOM 3580 C C . GLY A 1 441 ? -38.600 24.774 67.514 1.00 89.81 441 GLY A C 1
ATOM 3581 O O . GLY A 1 441 ? -38.082 23.708 67.181 1.00 89.81 441 GLY A O 1
ATOM 3582 N N . THR A 1 442 ? -39.897 25.044 67.347 1.00 94.12 442 THR A N 1
ATOM 3583 C CA . THR A 1 442 ? -40.898 24.098 66.827 1.00 94.12 442 THR A CA 1
ATOM 3584 C C . THR A 1 442 ? -41.399 24.539 65.455 1.00 94.12 442 THR A C 1
ATOM 3586 O O . THR A 1 442 ? -41.638 25.727 65.243 1.00 94.12 442 THR A O 1
ATOM 3589 N N . LEU A 1 443 ? -41.530 23.600 64.517 1.00 95.00 443 LEU A N 1
ATOM 3590 C CA . LEU A 1 443 ? -42.013 23.840 63.161 1.00 95.00 443 LEU A CA 1
ATOM 3591 C C . LEU A 1 443 ? -43.506 24.186 63.183 1.00 95.00 443 LEU A C 1
ATOM 3593 O O . LEU A 1 443 ? -44.336 23.350 63.540 1.00 95.00 443 LEU A O 1
ATOM 3597 N N . ASN A 1 444 ? -43.832 25.409 62.775 1.00 93.56 444 ASN A N 1
ATOM 3598 C CA . ASN A 1 444 ? -45.180 25.973 62.841 1.00 93.56 444 ASN A CA 1
ATOM 3599 C C . ASN A 1 444 ? -45.826 26.163 61.465 1.00 93.56 444 ASN A C 1
ATOM 3601 O O . ASN A 1 444 ? -47.051 26.162 61.382 1.00 93.56 444 ASN A O 1
ATOM 3605 N N . ALA A 1 445 ? -45.035 26.303 60.398 1.00 93.25 445 ALA A N 1
ATOM 3606 C CA . ALA A 1 445 ? -45.548 26.342 59.031 1.00 93.25 445 ALA A CA 1
ATOM 3607 C C . ALA A 1 445 ? -44.551 25.737 58.037 1.00 93.25 445 ALA A C 1
ATOM 3609 O O . ALA A 1 445 ? -43.335 25.814 58.230 1.00 93.25 445 ALA A O 1
ATOM 3610 N N . ILE A 1 446 ? -45.096 25.157 56.971 1.00 94.75 446 ILE A N 1
ATOM 3611 C CA . ILE A 1 446 ? -44.376 24.640 55.807 1.00 94.75 446 ILE A CA 1
ATOM 3612 C C . ILE A 1 446 ? -44.913 25.417 54.607 1.00 94.75 446 ILE A C 1
ATOM 3614 O O . ILE A 1 446 ? -46.121 25.625 54.506 1.00 94.75 446 ILE A O 1
ATOM 3618 N N . GLN A 1 447 ? -44.015 25.874 53.747 1.00 90.19 447 GLN A N 1
ATOM 3619 C CA . GLN A 1 447 ? -44.349 26.460 52.455 1.00 90.19 447 GLN A CA 1
ATOM 3620 C C . GLN A 1 447 ? -43.598 25.656 51.403 1.00 90.19 447 GLN A C 1
ATOM 3622 O O . GLN A 1 447 ? -42.380 25.529 51.520 1.00 90.19 447 GLN A O 1
ATOM 3627 N N . ASP A 1 448 ? -44.314 25.097 50.437 1.00 79.31 448 ASP A N 1
ATOM 3628 C CA . ASP A 1 448 ? -43.800 24.215 49.391 1.00 79.31 448 ASP A CA 1
ATOM 3629 C C . ASP A 1 448 ? -44.314 24.583 47.995 1.00 79.31 448 ASP A C 1
ATOM 3631 O O . ASP A 1 448 ? -45.406 25.192 47.881 1.00 79.31 448 ASP A O 1
#

Nearest PDB structures (foldseek):
  3o4f-assembly3_E  TM=7.483E-01  e=4.389E+00  Escherichia coli K-12
  6hhk-assembly2_C  TM=2.593E-01  e=5.800E+00  Pecentumvirus A511